Protein AF-A0A0S8KE38-F1 (afdb_monomer_lite)

pLDDT: mean 93.83, std 6.87, range [46.12, 98.94]

Sequence (540 aa):
MTNKRVSVDLEESLYRRFKARVAYEDTSMTDVLGGLISQWLGTWGSNFFSHTVTAGEDLRSIANQHYSDPELYLAIAHFNDITFPVLVQPADQVLVPEPGTSPSGLVPSTTIPQNVPKNTATVEVDAQLHRRFKARAAFEGTTMTVWLYDFITKWTGDWPTKTTTYTVKSGDSLGAIAFRFYNDATKYWVIAHFNDIRNPALIHVGQQLLIPEPVTLGQLLAGESPYIFGIHDKGGEFLMAEKGKKGWVLITEAVGRNPHDHSTKHYSDLEDQGYGVIVRLNHGYHNTKTGSFPGTIPLQDANSQNYQDFAVRCGNFVEHSSGCHIWIIGNEMNLSNEWPGGKNGQAITPERYEDCFKRCYAEIHKRPGHEDDQVVVGSVAPWNNETTYTNNERGDWVKYLADVLTLLGTKCDGIALHTYTHGKDRKLITSRDRMESFPDRYYHFRTYREFMEAIPASMRGLPVYITETDQNDFWDHSNTGWVQAAYEEIDRWNQEPTHQKIRCLILYRWSRDDDWSFQDITEIKDDFRAALDHDYRWWK

Secondary structure (DSSP, 8-state):
--EEEEEEEEEHHHHHHHHHHHHHTT--HHHHHHHHHHHHHTTTTSSEEEEEPPTT--HHHHHHHHHS-GGGHHHHHHHTTPPTTPPP-TT-EEEEESTT---------PPPPSSS-EEEEEEEEEHHHHHHHHHHHHHTT--HHHHHHHHHHHHHTT--S-EEEEE--TT--HHHHHHHHHS-GGGHHHHHHHTT-SSTT---TT-EEEEES---TTSPPTT--SBSEEEESTT-THHHHHTT---EEEEEEE--S-TT-----B-HHHHTTT-EEEEEEES---BTTTTB---SS----TT-HHHHHHHHHHHHHHHT-BS--EEEE-S-TTSGGGSTTGGGS----HHHHHHHHHHHHHHHHTSTT-TT-EEEEPPP-TT-----BTTBTT--HHHHHHHHHHHHTTS-SEEEEE---SSS-GGGGG---B-SS-TTSBSSTTHHHHHHHHS-GGGTTS-EEEEEE--SSSPPSS--SHHHHHHHHHHHHHHSTTSPPEEEEEES---TTSTT--TT-HHHHHHHHHHTTS--BTT-

Structure (mmCIF, N/CA/C/O backbone):
data_AF-A0A0S8KE38-F1
#
_entry.id   AF-A0A0S8KE38-F1
#
loop_
_atom_site.group_PDB
_atom_site.id
_atom_site.type_symbol
_atom_site.label_atom_id
_atom_site.label_alt_id
_atom_site.label_comp_id
_atom_site.label_asym_id
_atom_site.label_entity_id
_atom_site.label_seq_id
_atom_site.pdbx_PDB_ins_code
_atom_site.Cartn_x
_atom_site.Cartn_y
_atom_site.Cartn_z
_atom_site.occupancy
_atom_site.B_iso_or_equiv
_atom_site.auth_seq_id
_atom_site.auth_comp_id
_atom_site.auth_asym_id
_atom_site.auth_atom_id
_atom_site.pdbx_PDB_model_num
ATOM 1 N N . MET A 1 1 ? 0.680 -3.286 38.975 1.00 55.78 1 MET A N 1
ATOM 2 C CA . MET A 1 1 ? -0.680 -2.754 38.753 1.00 55.78 1 MET A CA 1
ATOM 3 C C . MET A 1 1 ? -1.634 -3.929 38.812 1.00 55.78 1 MET A C 1
ATOM 5 O O . MET A 1 1 ? -1.291 -4.986 38.296 1.00 55.78 1 MET A O 1
ATOM 9 N N . THR A 1 2 ? -2.732 -3.811 39.549 1.00 84.12 2 THR A N 1
ATOM 10 C CA . THR A 1 2 ? -3.724 -4.883 39.682 1.00 84.12 2 THR A CA 1
ATOM 11 C C . THR A 1 2 ? -4.758 -4.732 38.572 1.00 84.12 2 THR A C 1
ATOM 13 O O . THR A 1 2 ? -5.338 -3.664 38.416 1.00 84.12 2 THR A O 1
ATOM 16 N N . ASN A 1 3 ? -4.994 -5.791 37.802 1.00 90.88 3 ASN A N 1
ATOM 17 C CA . ASN A 1 3 ? -6.031 -5.793 36.774 1.00 90.88 3 ASN A CA 1
ATOM 18 C C . ASN A 1 3 ? -7.381 -6.217 37.369 1.00 90.88 3 ASN A C 1
ATOM 20 O O . ASN A 1 3 ? -7.447 -7.014 38.311 1.00 90.88 3 ASN A O 1
ATOM 24 N N . LYS A 1 4 ? -8.471 -5.688 36.812 1.00 93.75 4 LYS A N 1
ATOM 25 C CA . LYS A 1 4 ? -9.853 -6.042 37.153 1.00 93.75 4 LYS A CA 1
ATOM 26 C C . LYS A 1 4 ? -10.596 -6.478 35.896 1.00 93.75 4 LYS A C 1
ATOM 28 O O . LYS A 1 4 ? -10.442 -5.881 34.834 1.00 93.75 4 LYS A O 1
ATOM 33 N N . ARG A 1 5 ? -11.421 -7.518 36.029 1.00 94.00 5 ARG A N 1
ATOM 34 C CA . ARG A 1 5 ? -12.252 -8.017 34.930 1.00 94.00 5 ARG A CA 1
ATOM 35 C C . ARG A 1 5 ? -13.483 -7.152 34.738 1.00 94.00 5 ARG A C 1
ATOM 37 O O . ARG A 1 5 ? -14.170 -6.824 35.702 1.00 94.00 5 ARG A O 1
ATOM 44 N N . VAL A 1 6 ? -13.784 -6.866 33.480 1.00 93.69 6 VAL A N 1
ATOM 45 C CA . VAL A 1 6 ? -15.025 -6.232 33.045 1.00 93.69 6 VAL A CA 1
ATOM 46 C C . VAL A 1 6 ? -15.729 -7.180 32.090 1.00 93.69 6 VAL A C 1
ATOM 48 O O . VAL A 1 6 ? -15.074 -7.875 31.314 1.00 93.69 6 VAL A O 1
ATOM 51 N N . SER A 1 7 ? -17.054 -7.279 32.176 1.00 94.56 7 SER A N 1
ATOM 52 C CA . SER A 1 7 ? -17.830 -8.173 31.318 1.00 94.56 7 SER A CA 1
ATOM 53 C C . SER A 1 7 ? -19.149 -7.554 30.886 1.00 94.56 7 SER A C 1
ATOM 55 O O . SER A 1 7 ? -19.765 -6.796 31.636 1.00 94.56 7 SER A O 1
ATOM 57 N N . VAL A 1 8 ? -19.567 -7.890 29.670 1.00 94.88 8 VAL A N 1
ATOM 58 C CA . VAL A 1 8 ? -20.842 -7.475 29.087 1.00 94.88 8 VAL A CA 1
ATOM 59 C C . VAL A 1 8 ? -21.420 -8.617 28.261 1.00 94.88 8 VAL A C 1
ATOM 61 O O . VAL A 1 8 ? -20.707 -9.260 27.491 1.00 94.88 8 VAL A O 1
ATOM 64 N N . ASP A 1 9 ? -22.713 -8.867 28.435 1.00 95.25 9 ASP A N 1
ATOM 65 C CA . ASP A 1 9 ? -23.452 -9.831 27.631 1.00 95.25 9 ASP A CA 1
ATOM 66 C C . ASP A 1 9 ? -23.985 -9.144 26.377 1.00 95.25 9 ASP A C 1
ATOM 68 O O . ASP A 1 9 ? -24.744 -8.177 26.461 1.00 95.25 9 ASP A O 1
ATOM 72 N N . LEU A 1 10 ? -23.594 -9.663 25.218 1.00 95.62 10 LEU A N 1
ATOM 73 C CA . LEU A 1 10 ? -23.992 -9.170 23.906 1.00 95.62 10 LEU A CA 1
ATOM 74 C C . LEU A 1 10 ? -24.871 -10.211 23.233 1.00 95.62 10 LEU A C 1
ATOM 76 O O . LEU A 1 10 ? -24.580 -11.406 23.303 1.00 95.62 10 LEU A O 1
ATOM 80 N N . GLU A 1 11 ? -25.921 -9.778 22.549 1.00 95.31 11 GLU A N 1
ATOM 81 C CA . GLU A 1 11 ? -26.654 -10.655 21.651 1.00 95.31 11 GLU A CA 1
ATOM 82 C C . GLU A 1 11 ? -25.723 -11.222 20.582 1.00 95.31 11 GLU A C 1
ATOM 84 O O . GLU A 1 11 ? -24.770 -10.582 20.132 1.00 95.31 11 GLU A O 1
ATOM 89 N N . GLU A 1 12 ? -26.012 -12.452 20.180 1.00 93.75 12 GLU A N 1
ATOM 90 C CA . GLU A 1 12 ? -25.125 -13.266 19.358 1.00 93.75 12 GLU A CA 1
ATOM 91 C C . GLU A 1 12 ? -24.628 -12.569 18.082 1.00 93.75 12 GLU A C 1
ATOM 93 O O . GLU A 1 12 ? -23.438 -12.642 17.773 1.00 93.75 12 GLU A O 1
ATOM 98 N N . SER A 1 13 ? -25.503 -11.843 17.379 1.00 93.69 13 SER A N 1
ATOM 99 C CA . SER A 1 13 ? -25.123 -11.083 16.183 1.00 93.69 13 SER A CA 1
ATOM 100 C C . SER A 1 13 ? -24.085 -10.001 16.498 1.00 93.69 13 SER A C 1
ATOM 102 O O . SER A 1 13 ? -23.019 -9.975 15.884 1.00 93.69 13 SER A O 1
ATOM 104 N N . LEU A 1 14 ? -24.341 -9.140 17.488 1.00 96.44 14 LEU A N 1
ATOM 105 C CA . LEU A 1 14 ? -23.396 -8.095 17.886 1.00 96.44 14 LEU A CA 1
ATOM 106 C C . LEU A 1 14 ? -22.090 -8.686 18.415 1.00 96.44 14 LEU A C 1
ATOM 108 O O . LEU A 1 14 ? -21.028 -8.190 18.060 1.00 96.44 14 LEU A O 1
ATOM 112 N N . TYR A 1 15 ? -22.141 -9.778 19.182 1.00 97.00 15 TYR A N 1
ATOM 113 C CA . TYR A 1 15 ? -20.940 -10.461 19.667 1.00 97.00 15 TYR A CA 1
ATOM 114 C C . TYR A 1 15 ? -20.039 -10.949 18.522 1.00 97.00 15 TYR A C 1
ATOM 116 O O . TYR A 1 15 ? -18.827 -10.716 18.534 1.00 97.00 15 TYR A O 1
ATOM 124 N N . ARG A 1 16 ? -20.627 -11.608 17.513 1.00 96.69 16 ARG A N 1
ATOM 125 C CA . ARG A 1 16 ? -19.903 -12.103 16.330 1.00 96.69 16 ARG A CA 1
ATOM 126 C C . ARG A 1 16 ? -19.311 -10.949 15.520 1.00 96.69 16 ARG A C 1
ATOM 128 O O . ARG A 1 16 ? -18.131 -11.003 15.179 1.00 96.69 16 ARG A O 1
ATOM 135 N N . ARG A 1 17 ? -20.099 -9.893 15.266 1.00 97.62 17 ARG A N 1
ATOM 136 C CA . ARG A 1 17 ? -19.654 -8.692 14.534 1.00 97.62 17 ARG A CA 1
ATOM 137 C C . ARG A 1 17 ? -18.537 -7.963 15.270 1.00 97.62 17 ARG A C 1
ATOM 139 O O . ARG A 1 17 ? -17.507 -7.689 14.670 1.00 97.62 17 ARG A O 1
ATOM 146 N N . PHE A 1 18 ? -18.694 -7.739 16.571 1.00 97.75 18 PHE A N 1
ATOM 147 C CA . PHE A 1 18 ? -17.687 -7.097 17.411 1.00 97.75 18 PHE A CA 1
ATOM 148 C C . PHE A 1 18 ? -16.352 -7.846 17.357 1.00 97.75 18 PHE A C 1
ATOM 150 O O . PHE A 1 18 ? -15.323 -7.258 17.036 1.00 97.75 18 PHE A O 1
ATOM 157 N N . LYS A 1 19 ? -16.362 -9.163 17.595 1.00 97.62 19 LYS A N 1
ATOM 158 C CA . LYS A 1 19 ? -15.139 -9.972 17.549 1.00 97.62 19 LYS A CA 1
ATOM 159 C C . LYS A 1 19 ? -14.502 -10.025 16.168 1.00 97.62 19 LYS A C 1
ATOM 161 O O . LYS A 1 19 ? -13.280 -9.980 16.063 1.00 97.62 19 LYS A O 1
ATOM 166 N N . ALA A 1 20 ? -15.312 -10.174 15.125 1.00 97.50 20 ALA A N 1
ATOM 167 C CA . ALA A 1 20 ? -14.800 -10.223 13.766 1.00 97.50 20 ALA A CA 1
ATOM 168 C C . ALA A 1 20 ? -14.189 -8.875 13.358 1.00 97.50 20 ALA A C 1
ATOM 170 O O . ALA A 1 20 ? -13.119 -8.877 12.763 1.00 97.50 20 ALA A O 1
ATOM 171 N N . ARG A 1 21 ? -14.786 -7.745 13.765 1.00 97.38 21 ARG A N 1
ATOM 172 C CA . ARG A 1 21 ? -14.217 -6.410 13.543 1.00 97.38 21 ARG A CA 1
ATOM 173 C C . ARG A 1 21 ? -12.916 -6.208 14.309 1.00 97.38 21 ARG A C 1
ATOM 175 O O . ARG A 1 21 ? -11.951 -5.736 13.734 1.00 97.38 21 ARG A O 1
ATOM 182 N N . VAL A 1 22 ? -12.859 -6.620 15.577 1.00 96.88 22 VAL A N 1
ATOM 183 C CA . VAL A 1 22 ? -11.616 -6.596 16.371 1.00 96.88 22 VAL A CA 1
ATOM 184 C C . VAL A 1 22 ? -10.495 -7.359 15.656 1.00 96.88 22 VAL A C 1
ATOM 186 O O . VAL A 1 22 ? -9.382 -6.854 15.559 1.00 96.88 22 VAL A O 1
ATOM 189 N N . ALA A 1 23 ? -10.797 -8.542 15.112 1.00 95.38 23 ALA A N 1
ATOM 190 C CA . ALA A 1 23 ? -9.835 -9.318 14.330 1.00 95.38 23 ALA A CA 1
ATOM 191 C C . ALA A 1 23 ? -9.499 -8.684 12.966 1.00 95.38 23 ALA A C 1
ATOM 193 O O . ALA A 1 23 ? -8.422 -8.933 12.438 1.00 95.38 23 ALA A O 1
ATOM 194 N N . TYR A 1 24 ? -10.414 -7.911 12.376 1.00 92.31 24 TYR A N 1
ATOM 195 C CA . TYR A 1 24 ? -10.219 -7.252 11.083 1.00 92.31 24 TYR A CA 1
ATOM 196 C C . TYR A 1 24 ? -9.300 -6.031 11.206 1.00 92.31 24 TYR A C 1
ATOM 198 O O . TYR A 1 24 ? -8.405 -5.861 10.390 1.00 92.31 24 TYR A O 1
ATOM 206 N N . GLU A 1 25 ? -9.479 -5.243 12.266 1.00 88.50 25 GLU A N 1
ATOM 207 C CA . GLU A 1 25 ? -8.698 -4.038 12.596 1.00 88.50 25 GLU A CA 1
ATOM 208 C C . GLU A 1 25 ? -7.339 -4.361 13.260 1.00 88.50 25 GLU A C 1
ATOM 210 O O . GLU A 1 25 ? -6.694 -3.471 13.810 1.00 88.50 25 GLU A O 1
ATOM 215 N N . ASP A 1 26 ? -6.932 -5.639 13.294 1.00 88.06 26 ASP A N 1
ATOM 216 C CA . ASP A 1 26 ? -5.701 -6.126 13.943 1.00 88.06 26 ASP A CA 1
ATOM 217 C C . ASP A 1 26 ? -5.503 -5.626 15.385 1.00 88.06 26 ASP A C 1
ATOM 219 O O . ASP A 1 26 ? -4.394 -5.326 15.831 1.00 88.06 26 ASP A O 1
ATOM 223 N N . THR A 1 27 ? -6.597 -5.549 16.143 1.00 91.19 27 THR A N 1
ATOM 224 C CA . THR A 1 27 ? -6.601 -5.045 17.519 1.00 91.19 27 THR A CA 1
ATOM 225 C C . THR A 1 27 ? -7.072 -6.110 18.512 1.00 91.19 27 THR A C 1
ATOM 227 O O . THR A 1 27 ? -7.381 -7.250 18.156 1.00 91.19 27 THR A O 1
ATOM 230 N N . SER A 1 28 ? -7.122 -5.759 19.797 1.00 93.38 28 SER A N 1
ATOM 231 C CA . SER A 1 28 ? -7.649 -6.619 20.852 1.00 93.38 28 SER A CA 1
ATOM 232 C C . SER A 1 28 ? -8.914 -6.028 21.474 1.00 93.38 28 SER A C 1
ATOM 234 O O . SER A 1 28 ? -9.098 -4.813 21.542 1.00 93.38 28 SER A O 1
ATOM 236 N N . MET A 1 29 ? -9.795 -6.888 21.999 1.00 94.88 29 MET A N 1
ATOM 237 C CA . MET A 1 29 ? -10.978 -6.422 22.740 1.00 94.88 29 MET A CA 1
ATOM 238 C C . MET A 1 29 ? -10.585 -5.549 23.941 1.00 94.88 29 MET A C 1
ATOM 240 O O . MET A 1 29 ? -11.324 -4.632 24.295 1.00 94.88 29 MET A O 1
ATOM 244 N N . THR A 1 30 ? -9.439 -5.843 24.566 1.00 94.69 30 THR A N 1
ATOM 245 C CA . THR A 1 30 ? -8.904 -5.082 25.699 1.00 94.69 30 THR A CA 1
ATOM 246 C C . THR A 1 30 ? -8.534 -3.666 25.283 1.00 94.69 30 THR A C 1
ATOM 248 O O . THR A 1 30 ? -8.924 -2.728 25.974 1.00 94.69 30 THR A O 1
ATOM 251 N N . ASP A 1 31 ? -7.851 -3.499 24.149 1.00 92.06 31 ASP A N 1
ATOM 252 C CA . ASP A 1 31 ? -7.447 -2.179 23.656 1.00 92.06 31 ASP A CA 1
ATOM 253 C C . ASP A 1 31 ? -8.664 -1.354 23.238 1.00 92.06 31 ASP A C 1
ATOM 255 O O . ASP A 1 31 ? -8.786 -0.192 23.627 1.00 92.06 31 ASP A O 1
ATOM 259 N N . VAL A 1 32 ? -9.619 -1.974 22.536 1.00 94.81 32 VAL A N 1
ATOM 260 C CA . VAL A 1 32 ? -10.863 -1.310 22.121 1.00 94.81 32 VAL A CA 1
ATOM 261 C C . VAL A 1 32 ? -11.673 -0.854 23.333 1.00 94.81 32 VAL A C 1
ATOM 263 O O . VAL A 1 32 ? -11.998 0.326 23.457 1.00 94.81 32 VAL A O 1
ATOM 266 N N . LEU A 1 33 ? -11.988 -1.758 24.264 1.00 94.62 33 LEU A N 1
ATOM 267 C CA . LEU A 1 33 ? -12.802 -1.406 25.430 1.00 94.62 33 LEU A CA 1
ATOM 268 C C . LEU A 1 33 ? -12.064 -0.486 26.399 1.00 94.62 33 LEU A C 1
ATOM 270 O O . LEU A 1 33 ? -12.656 0.469 26.897 1.00 94.62 33 LEU A O 1
ATOM 274 N N . GLY A 1 34 ? -10.781 -0.740 26.652 1.00 93.50 34 GLY A N 1
ATOM 275 C CA . GLY A 1 34 ? -9.941 0.119 27.481 1.00 93.50 34 GLY A CA 1
ATOM 276 C C . GLY A 1 34 ? -9.854 1.538 26.919 1.00 93.50 34 GLY A C 1
ATOM 277 O O . GLY A 1 34 ? -10.017 2.503 27.672 1.00 93.50 34 GLY A O 1
ATOM 278 N N . GLY A 1 35 ? -9.681 1.669 25.601 1.00 92.94 35 GLY A N 1
ATOM 279 C CA . GLY A 1 35 ? -9.684 2.942 24.884 1.00 92.94 35 GLY A CA 1
ATOM 280 C C . GLY A 1 35 ? -11.018 3.679 24.995 1.00 92.94 35 GLY A C 1
ATOM 281 O O . GLY A 1 35 ? -11.036 4.830 25.428 1.00 92.94 35 GLY A O 1
ATOM 282 N N . LEU A 1 36 ? -12.138 3.007 24.706 1.00 94.62 36 LEU A N 1
ATOM 283 C CA . LEU A 1 36 ? -13.484 3.597 24.787 1.00 94.62 36 LEU A CA 1
ATOM 284 C C . LEU A 1 36 ? -13.835 4.052 26.211 1.00 94.62 36 LEU A C 1
ATOM 286 O O . LEU A 1 36 ? -14.332 5.162 26.403 1.00 94.62 36 LEU A O 1
ATOM 290 N N . ILE A 1 37 ? -13.519 3.236 27.224 1.00 95.62 37 ILE A N 1
ATOM 291 C CA . ILE A 1 37 ? -13.716 3.596 28.637 1.00 95.62 37 ILE A CA 1
ATOM 292 C C . ILE A 1 37 ? -12.866 4.816 29.002 1.00 95.62 37 ILE A C 1
ATOM 294 O O . ILE A 1 37 ? -13.365 5.743 29.641 1.00 95.62 37 ILE A O 1
ATOM 298 N N . SER A 1 38 ? -11.591 4.830 28.604 1.00 94.62 38 SER A N 1
ATOM 299 C CA . SER A 1 38 ? -10.664 5.925 28.919 1.00 94.62 38 SER A CA 1
ATOM 300 C C . SER A 1 38 ? -11.088 7.232 28.253 1.00 94.62 38 SER A C 1
ATOM 302 O O . SER A 1 38 ? -11.096 8.277 28.902 1.00 94.62 38 SER A O 1
ATOM 304 N N . GLN A 1 39 ? -11.496 7.165 26.984 1.00 94.25 39 GLN A N 1
ATOM 305 C CA . GLN A 1 39 ? -12.007 8.303 26.227 1.00 94.25 39 GLN A CA 1
ATOM 306 C C . GLN A 1 39 ? -13.287 8.856 26.853 1.00 94.25 39 GLN A C 1
ATOM 308 O O . GLN A 1 39 ? -13.389 10.064 27.058 1.00 94.25 39 GLN A O 1
ATOM 313 N N . TRP A 1 40 ? -14.243 7.986 27.195 1.00 94.56 40 TRP A N 1
ATOM 314 C CA . TRP A 1 40 ? -15.482 8.413 27.838 1.00 94.56 40 TRP A CA 1
ATOM 315 C C . TRP A 1 40 ? -15.210 9.056 29.193 1.00 94.56 40 TRP A C 1
ATOM 317 O O . TRP A 1 40 ? -15.750 10.124 29.475 1.00 94.56 40 TRP A O 1
ATOM 327 N N . LEU A 1 41 ? -14.344 8.447 30.013 1.00 94.69 41 LEU A N 1
ATOM 328 C CA . LEU A 1 41 ? -13.963 8.976 31.320 1.00 94.69 41 LEU A CA 1
ATOM 329 C C . LEU A 1 41 ? -13.275 10.338 31.228 1.00 94.69 41 LEU A C 1
ATOM 331 O O . LEU A 1 41 ? -13.558 11.196 32.065 1.00 94.69 41 LEU A O 1
ATOM 335 N N . GLY A 1 42 ? -12.377 10.536 30.261 1.00 92.69 42 GLY A N 1
ATOM 336 C CA . GLY A 1 42 ? -11.547 11.733 30.173 1.00 92.69 42 GLY A CA 1
ATOM 337 C C . GLY A 1 42 ? -10.858 12.029 31.511 1.00 92.69 42 GLY A C 1
ATOM 338 O O . GLY A 1 42 ? -10.179 11.176 32.094 1.00 92.69 42 GLY A O 1
ATOM 339 N N . THR A 1 43 ? -11.083 13.230 32.043 1.00 93.19 43 THR A N 1
ATOM 340 C CA . THR A 1 43 ? -10.548 13.671 33.342 1.00 93.19 43 THR A CA 1
ATOM 341 C C . THR A 1 43 ? -11.463 13.376 34.533 1.00 93.19 43 THR A C 1
ATOM 343 O O . THR A 1 43 ? -11.094 13.708 35.654 1.00 93.19 43 THR A O 1
ATOM 346 N N . TRP A 1 44 ? -12.628 12.748 34.339 1.00 94.38 44 TRP A N 1
ATOM 347 C CA . TRP A 1 44 ? -13.593 12.530 35.422 1.00 94.38 44 TRP A CA 1
ATOM 348 C C . TRP A 1 44 ? -13.004 11.673 36.547 1.00 94.38 44 TRP A C 1
ATOM 350 O O . TRP A 1 44 ? -12.434 10.602 36.300 1.00 94.38 44 TRP A O 1
ATOM 360 N N . GLY A 1 45 ? -13.144 12.130 37.787 1.00 92.12 45 GLY A N 1
ATOM 361 C CA . GLY A 1 45 ? -12.573 11.489 38.967 1.00 92.12 45 GLY A CA 1
ATOM 362 C C . GLY A 1 45 ? -11.076 11.758 39.145 1.00 92.12 45 GLY A C 1
ATOM 363 O O . GLY A 1 45 ? -10.452 11.135 40.001 1.00 92.12 45 GLY A O 1
ATOM 364 N N . SER A 1 46 ? -10.482 12.658 38.352 1.00 92.06 46 SER A N 1
ATOM 365 C CA . SER A 1 46 ? -9.162 13.232 38.652 1.00 92.06 46 SER A CA 1
ATOM 366 C C . SER A 1 46 ? -9.266 14.374 39.664 1.00 92.06 46 SER A C 1
ATOM 368 O O . SER A 1 46 ? -8.326 14.603 40.419 1.00 92.06 46 SER A O 1
ATOM 370 N N . ASN A 1 47 ? -10.406 15.067 39.704 1.00 93.94 47 ASN A N 1
ATOM 371 C CA . ASN A 1 47 ? -10.753 16.005 40.762 1.00 93.94 47 ASN A CA 1
ATOM 372 C C . ASN A 1 47 ? -11.542 15.250 41.841 1.00 93.94 47 ASN A C 1
ATOM 374 O O . ASN A 1 47 ? -12.610 14.702 41.569 1.00 93.94 47 ASN A O 1
ATOM 378 N N . PHE A 1 48 ? -11.000 15.169 43.054 1.00 95.25 48 PHE A N 1
ATOM 379 C CA . PHE A 1 48 ? -11.651 14.504 44.179 1.00 95.25 48 PHE A CA 1
ATOM 380 C C . PHE A 1 48 ? -11.317 15.198 45.499 1.00 95.25 48 PHE A C 1
ATOM 382 O O . PHE A 1 48 ? -10.255 15.802 45.652 1.00 95.25 48 PHE A O 1
ATOM 389 N N . PHE A 1 49 ? -12.219 15.077 46.469 1.00 96.31 49 PHE A N 1
ATOM 390 C CA . PHE A 1 49 ? -12.057 15.609 47.819 1.00 96.31 49 PHE A CA 1
ATOM 391 C C . PHE A 1 49 ? -11.962 14.475 48.843 1.00 96.31 49 PHE A C 1
ATOM 393 O O . PHE A 1 49 ? -12.744 13.531 48.789 1.00 96.31 49 PHE A O 1
ATOM 400 N N . SER A 1 50 ? -11.017 14.558 49.783 1.00 96.88 50 SER A N 1
ATOM 401 C CA . SER A 1 50 ? -10.904 13.594 50.887 1.00 96.88 50 SER A CA 1
ATOM 402 C C . SER A 1 50 ? -11.793 14.035 52.048 1.00 96.88 50 SER A C 1
ATOM 404 O O . SER A 1 50 ? -11.459 14.979 52.764 1.00 96.88 50 SER A O 1
ATOM 406 N N . HIS A 1 51 ? -12.933 13.369 52.225 1.00 96.69 51 HIS A N 1
ATOM 407 C CA . HIS A 1 51 ? -13.868 13.620 53.319 1.00 96.69 51 HIS A CA 1
ATOM 408 C C . HIS A 1 51 ? -13.514 12.756 54.530 1.00 96.69 51 HIS A C 1
ATOM 410 O O . HIS A 1 51 ? -13.349 11.543 54.403 1.00 96.69 51 HIS A O 1
ATOM 416 N N . THR A 1 52 ? -13.426 13.376 55.709 1.00 96.94 52 THR A N 1
ATOM 417 C CA . THR A 1 52 ? -13.244 12.655 56.978 1.00 96.94 52 THR A CA 1
ATOM 418 C C . THR A 1 52 ? -14.607 12.326 57.562 1.00 96.94 52 THR A C 1
ATOM 420 O O . THR A 1 52 ? -15.342 13.241 57.926 1.00 96.94 52 THR A O 1
ATOM 423 N N . VAL A 1 53 ? -14.930 11.040 57.669 1.00 95.56 53 VAL A N 1
ATOM 424 C CA . VAL A 1 53 ? -16.236 10.576 58.154 1.00 95.56 53 VAL A CA 1
ATOM 425 C C . VAL A 1 53 ? -16.423 10.957 59.624 1.00 95.56 53 VAL A C 1
ATOM 427 O O . VAL A 1 53 ? -15.569 10.662 60.466 1.00 95.56 53 VAL A O 1
ATOM 430 N N . THR A 1 54 ? -17.542 11.605 59.950 1.00 94.25 54 THR A N 1
ATOM 431 C CA . THR A 1 54 ? -17.894 11.982 61.329 1.00 94.25 54 THR A CA 1
ATOM 432 C C . THR A 1 54 ? -18.899 11.013 61.960 1.00 94.25 54 THR A C 1
ATOM 434 O O . THR A 1 54 ? -19.484 10.153 61.301 1.00 94.25 54 THR A O 1
ATOM 437 N N . ALA A 1 55 ? -19.071 11.088 63.284 1.00 92.75 55 ALA A N 1
ATOM 438 C CA . ALA A 1 55 ? -19.972 10.188 63.999 1.00 92.75 55 ALA A CA 1
ATOM 439 C C . ALA A 1 55 ? -21.430 10.374 63.542 1.00 92.75 55 ALA A C 1
ATOM 441 O O . ALA A 1 55 ? -22.010 11.439 63.736 1.00 92.75 55 ALA A O 1
ATOM 442 N N . GLY A 1 56 ? -22.022 9.311 62.986 1.00 88.75 56 GLY A N 1
ATOM 443 C CA . GLY A 1 56 ? -23.401 9.305 62.486 1.00 88.75 56 GLY A CA 1
ATOM 444 C C . GLY A 1 56 ? -23.548 9.594 60.989 1.00 88.75 56 GLY A C 1
ATOM 445 O O . GLY A 1 56 ? -24.672 9.547 60.497 1.00 88.75 56 GLY A O 1
ATOM 446 N N . GLU A 1 57 ? -22.455 9.858 60.267 1.00 93.50 57 GLU A N 1
ATOM 447 C CA . GLU A 1 57 ? -22.476 9.957 58.804 1.00 93.50 57 GLU A CA 1
ATOM 448 C C . GLU A 1 57 ? -22.530 8.581 58.133 1.00 93.50 57 GLU A C 1
ATOM 450 O O . GLU A 1 57 ? -21.899 7.618 58.573 1.00 93.50 57 GLU A O 1
ATOM 455 N N . ASP A 1 58 ? -23.240 8.519 57.011 1.00 92.94 58 ASP A N 1
ATOM 456 C CA . ASP A 1 58 ? -23.190 7.421 56.056 1.00 92.94 58 ASP A CA 1
ATOM 457 C C . ASP A 1 58 ? -22.879 7.953 54.644 1.00 92.94 58 ASP A C 1
ATOM 459 O O . ASP A 1 58 ? -22.755 9.156 54.402 1.00 92.94 58 ASP A O 1
ATOM 463 N N . LEU A 1 59 ? -22.729 7.058 53.666 1.00 93.94 59 LEU A N 1
ATOM 464 C CA . LEU A 1 59 ? -22.419 7.482 52.297 1.00 93.94 59 LEU A CA 1
ATOM 465 C C . LEU A 1 59 ? -23.536 8.327 51.660 1.00 93.94 59 LEU A C 1
ATOM 467 O O . LEU A 1 59 ? -23.244 9.118 50.765 1.00 93.94 59 LEU A O 1
ATOM 471 N N . ARG A 1 60 ? -24.794 8.185 52.102 1.00 94.62 60 ARG A N 1
ATOM 472 C CA . ARG A 1 60 ? -25.929 8.974 51.595 1.00 94.62 60 ARG A CA 1
ATOM 473 C C . ARG A 1 60 ? -25.885 10.393 52.148 1.00 94.62 60 ARG A C 1
ATOM 475 O O . ARG A 1 60 ? -26.081 11.335 51.384 1.00 94.62 60 ARG A O 1
ATOM 482 N N . SER A 1 61 ? -25.571 10.572 53.432 1.00 95.69 61 SER A N 1
ATOM 483 C CA . SER A 1 61 ? -25.387 11.898 54.025 1.00 95.69 61 SER A CA 1
ATOM 484 C C . SER A 1 61 ? -24.188 12.622 53.412 1.00 95.69 61 SER A C 1
ATOM 486 O O . SER A 1 61 ? -24.294 13.807 53.100 1.00 95.69 61 SER A O 1
ATOM 488 N N . ILE A 1 62 ? -23.085 11.906 53.154 1.00 95.38 62 ILE A N 1
ATOM 489 C CA . ILE A 1 62 ? -21.900 12.457 52.475 1.00 95.38 62 ILE A CA 1
ATOM 490 C C . ILE A 1 62 ? -22.239 12.845 51.025 1.00 95.38 62 ILE A C 1
ATOM 492 O O . ILE A 1 62 ? -21.910 13.949 50.593 1.00 95.38 62 ILE A O 1
ATOM 496 N N . ALA A 1 63 ? -22.943 11.991 50.275 1.00 95.75 63 ALA A N 1
ATOM 497 C CA . ALA A 1 63 ? -23.388 12.316 48.917 1.00 95.75 63 ALA A CA 1
ATOM 498 C C . ALA A 1 63 ? -24.319 13.538 48.889 1.00 95.75 63 ALA A C 1
ATOM 500 O O . ALA A 1 63 ? -24.125 14.440 48.078 1.00 95.75 63 ALA A O 1
ATOM 501 N N . ASN A 1 64 ? -25.263 13.633 49.828 1.00 95.81 64 ASN A N 1
ATOM 502 C CA . ASN A 1 64 ? -26.129 14.801 49.953 1.00 95.81 64 ASN A CA 1
ATOM 503 C C . ASN A 1 64 ? -25.336 16.084 50.251 1.00 95.81 64 ASN A C 1
ATOM 505 O O . ASN A 1 64 ? -25.653 17.139 49.715 1.00 95.81 64 ASN A O 1
ATOM 509 N N . GLN A 1 65 ? -24.282 16.009 51.067 1.00 96.31 65 GLN A N 1
ATOM 510 C CA . GLN A 1 65 ? -23.439 17.166 51.368 1.00 96.31 65 GLN A CA 1
ATOM 511 C C . GLN A 1 65 ? -22.651 17.658 50.146 1.00 96.31 65 GLN A C 1
ATOM 513 O O . GLN A 1 65 ? -22.545 18.865 49.937 1.00 96.31 65 GLN A O 1
ATOM 518 N N . HIS A 1 66 ? -22.083 16.743 49.356 1.00 96.62 66 HIS A N 1
ATOM 519 C CA . HIS A 1 66 ? -21.159 17.100 48.270 1.00 96.62 66 HIS A CA 1
ATOM 520 C C . HIS A 1 66 ? -21.816 17.221 46.894 1.00 96.62 66 HIS A C 1
ATOM 522 O O . HIS A 1 66 ? -21.290 17.936 46.045 1.00 96.62 66 HIS A O 1
ATOM 528 N N . TYR A 1 67 ? -22.953 16.565 46.669 1.00 95.88 67 TYR A N 1
ATOM 529 C CA . TYR A 1 67 ? -23.677 16.598 45.394 1.00 95.88 67 TYR A CA 1
ATOM 530 C C . TYR A 1 67 ? -25.081 17.195 45.496 1.00 95.88 67 TYR A C 1
ATOM 532 O O . TYR A 1 67 ? -25.724 17.396 44.470 1.00 95.88 67 TYR A O 1
ATOM 540 N N . SER A 1 68 ? -25.578 17.478 46.709 1.00 95.69 68 SER A N 1
ATOM 541 C CA . SER A 1 68 ? -26.999 17.802 46.945 1.00 95.69 68 SER A CA 1
ATOM 542 C C . SER A 1 68 ? -27.967 16.706 46.471 1.00 95.69 68 SER A C 1
ATOM 544 O O . SER A 1 68 ? -29.137 16.982 46.221 1.00 95.69 68 SER A O 1
ATOM 546 N N . ASP A 1 69 ? -27.479 15.464 46.362 1.00 94.44 69 ASP A N 1
ATOM 547 C CA . ASP A 1 69 ? -28.258 14.288 45.979 1.00 94.44 69 ASP A CA 1
ATOM 548 C C . ASP A 1 69 ? -27.771 13.047 46.763 1.00 94.44 69 ASP A C 1
ATOM 550 O O . ASP A 1 69 ? -26.658 12.559 46.526 1.00 94.44 69 ASP A O 1
ATOM 554 N N . PRO A 1 70 ? -28.568 12.521 47.715 1.00 94.25 70 PRO A N 1
ATOM 555 C CA . PRO A 1 70 ? -28.197 11.344 48.497 1.00 94.25 70 PRO A CA 1
ATOM 556 C C . PRO A 1 70 ? -28.148 10.046 47.677 1.00 94.25 70 PRO A C 1
ATOM 558 O O . PRO A 1 70 ? -27.522 9.085 48.129 1.00 94.25 70 PRO A O 1
ATOM 561 N N . GLU A 1 71 ? -28.781 9.971 46.501 1.00 93.81 71 GLU A N 1
ATOM 562 C CA . GLU A 1 71 ? -28.796 8.750 45.681 1.00 93.81 71 GLU A CA 1
ATOM 563 C C . GLU A 1 71 ? -27.469 8.514 44.942 1.00 93.81 71 GLU A C 1
ATOM 565 O O . GLU A 1 71 ? -27.170 7.388 44.540 1.00 93.81 71 GLU A O 1
ATOM 570 N N . LEU A 1 72 ? -26.594 9.523 44.870 1.00 94.62 72 LEU A N 1
ATOM 571 C CA . LEU A 1 72 ? -25.260 9.409 44.268 1.00 94.62 72 LEU A CA 1
ATOM 572 C C . LEU A 1 72 ? -24.224 8.715 45.172 1.00 94.62 72 LEU A C 1
ATOM 574 O O . LEU A 1 72 ? -23.052 8.590 44.809 1.00 94.62 72 LEU A O 1
ATOM 578 N N . TYR A 1 73 ? -24.638 8.190 46.329 1.00 94.12 73 TYR A N 1
ATOM 579 C CA . TYR A 1 73 ? -23.763 7.479 47.268 1.00 94.12 73 TYR A CA 1
ATOM 580 C C . TYR A 1 73 ? -23.023 6.280 46.647 1.00 94.12 73 TYR A C 1
ATOM 582 O O . TYR A 1 73 ? -21.916 5.947 47.077 1.00 94.12 73 TYR A O 1
ATOM 590 N N . LEU A 1 74 ? -23.593 5.640 45.616 1.00 94.19 74 LEU A N 1
ATOM 591 C CA . LEU A 1 74 ? -22.947 4.534 44.899 1.00 94.19 74 LEU A CA 1
ATOM 592 C C . LEU A 1 74 ? -21.714 4.982 44.108 1.00 94.19 74 LEU A C 1
ATOM 594 O O . LEU A 1 74 ? -20.761 4.209 43.999 1.00 94.19 74 LEU A O 1
ATOM 598 N N . ALA A 1 75 ? -21.685 6.222 43.609 1.00 94.94 75 ALA A N 1
ATOM 599 C CA . ALA A 1 75 ? -20.502 6.773 42.955 1.00 94.94 75 ALA A CA 1
ATOM 600 C C . ALA A 1 75 ? -19.331 6.851 43.941 1.00 94.94 75 ALA A C 1
ATOM 602 O O . ALA A 1 75 ? -18.237 6.374 43.638 1.00 94.94 75 ALA A O 1
ATOM 603 N N . ILE A 1 76 ? -19.589 7.352 45.155 1.00 95.38 76 ILE A N 1
ATOM 604 C CA . ILE A 1 76 ? -18.602 7.423 46.240 1.00 95.38 76 ILE A CA 1
ATOM 605 C C . ILE A 1 76 ? -18.168 6.015 46.655 1.00 95.38 76 ILE A C 1
ATOM 607 O O . ILE A 1 76 ? -16.970 5.732 46.719 1.00 95.38 76 ILE A O 1
ATOM 611 N N . ALA A 1 77 ? -19.121 5.105 46.882 1.00 94.56 77 ALA A N 1
ATOM 612 C CA . ALA A 1 77 ? -18.821 3.727 47.268 1.00 94.56 77 ALA A CA 1
ATOM 613 C C . ALA A 1 77 ? -17.887 3.052 46.252 1.00 94.56 77 ALA A C 1
ATOM 615 O O . ALA A 1 77 ? -16.849 2.500 46.612 1.00 94.56 77 ALA A O 1
ATOM 616 N N . HIS A 1 78 ? -18.226 3.133 44.964 1.00 94.50 78 HIS A N 1
ATOM 617 C CA . HIS A 1 78 ? -17.437 2.533 43.894 1.00 94.50 78 HIS A CA 1
ATOM 618 C C . HIS A 1 78 ? -16.082 3.209 43.710 1.00 94.50 78 HIS A C 1
ATOM 620 O O . HIS A 1 78 ? -15.108 2.508 43.460 1.00 94.50 78 HIS A O 1
ATOM 626 N N . PHE A 1 79 ? -15.988 4.530 43.882 1.00 95.25 79 PHE A N 1
ATOM 627 C CA . PHE A 1 79 ? -14.724 5.254 43.755 1.00 95.25 79 PHE A CA 1
ATOM 628 C C . PHE A 1 79 ? -13.708 4.898 44.852 1.00 95.25 79 PHE A C 1
ATOM 630 O O . PHE A 1 79 ? -12.509 5.084 44.651 1.00 95.25 79 PHE A O 1
ATOM 637 N N . ASN A 1 80 ? -14.179 4.350 45.974 1.00 93.69 80 ASN A N 1
ATOM 638 C CA . ASN A 1 80 ? -13.366 3.919 47.114 1.00 93.69 80 ASN A CA 1
ATOM 639 C C . ASN A 1 80 ? -13.288 2.390 47.263 1.00 93.69 80 ASN A C 1
ATOM 641 O O . ASN A 1 80 ? -12.799 1.906 48.278 1.00 93.69 80 ASN A O 1
ATOM 645 N N . ASP A 1 81 ? -13.790 1.624 46.285 1.00 91.00 81 ASP A N 1
ATOM 646 C CA . ASP A 1 81 ? -13.889 0.158 46.356 1.00 91.00 81 ASP A CA 1
ATOM 647 C C . ASP A 1 81 ? -14.635 -0.359 47.615 1.00 91.00 81 ASP A C 1
ATOM 649 O O . ASP A 1 81 ? -14.390 -1.465 48.098 1.00 91.00 81 ASP A O 1
ATOM 653 N N . ILE A 1 82 ? -15.595 0.417 48.132 1.00 91.50 82 ILE A N 1
ATOM 654 C CA . ILE A 1 82 ? -16.433 0.043 49.277 1.00 91.50 82 ILE A CA 1
ATOM 655 C C . ILE A 1 82 ? -17.574 -0.859 48.792 1.00 91.50 82 ILE A C 1
ATOM 657 O O . ILE A 1 82 ? -18.414 -0.467 47.976 1.00 91.50 82 ILE A O 1
ATOM 661 N N . THR A 1 83 ? -17.624 -2.089 49.304 1.00 81.44 83 THR A N 1
ATOM 662 C CA . THR A 1 83 ? -18.711 -3.049 49.052 1.00 81.44 83 THR A CA 1
ATOM 663 C C . THR A 1 83 ? -19.821 -2.930 50.085 1.00 81.44 83 THR A C 1
ATOM 665 O O . THR A 1 83 ? -19.573 -3.037 51.279 1.00 81.44 83 THR A O 1
ATOM 668 N N . PHE A 1 84 ? -21.071 -2.816 49.641 1.00 68.25 84 PHE A N 1
ATOM 669 C CA . PHE A 1 84 ? -22.228 -2.941 50.530 1.00 68.25 84 PHE A CA 1
ATOM 670 C C . PHE A 1 84 ? -22.308 -4.370 51.115 1.00 68.25 84 PHE A C 1
ATOM 672 O O . PHE A 1 84 ? -22.062 -5.321 50.367 1.00 68.25 84 PHE A O 1
ATOM 679 N N . PRO A 1 85 ? -22.646 -4.569 52.407 1.00 58.72 85 PRO A N 1
ATOM 680 C CA . PRO A 1 85 ? -23.150 -3.598 53.387 1.00 58.72 85 PRO A CA 1
ATOM 681 C C . PRO A 1 85 ? -22.076 -2.958 54.289 1.00 58.72 85 PRO A C 1
ATOM 683 O O . PRO A 1 85 ? -22.408 -2.521 55.387 1.00 58.72 85 PRO A O 1
ATOM 686 N N . VAL A 1 86 ? -20.796 -2.923 53.893 1.00 73.56 86 VAL A N 1
ATOM 687 C CA . VAL A 1 86 ? -19.736 -2.334 54.733 1.00 73.56 86 VAL A CA 1
ATOM 688 C C . VAL A 1 86 ? -20.050 -0.861 55.013 1.00 73.56 86 VAL A C 1
ATOM 690 O O . VAL A 1 86 ? -20.187 -0.060 54.088 1.00 73.56 86 VAL A O 1
ATOM 693 N N . LEU A 1 87 ? -20.185 -0.530 56.300 1.00 76.31 87 LEU A N 1
ATOM 694 C CA . LEU A 1 87 ? -20.441 0.822 56.787 1.00 76.31 87 LEU A CA 1
ATOM 695 C C . LEU A 1 87 ? -19.118 1.553 57.011 1.00 76.31 87 LEU A C 1
ATOM 697 O O . LEU A 1 87 ? -18.207 1.001 57.634 1.00 76.31 87 LEU A O 1
ATOM 701 N N . VAL A 1 88 ? -19.056 2.801 56.551 1.00 88.00 88 VAL A N 1
ATOM 702 C CA . VAL A 1 88 ? -17.977 3.730 56.903 1.00 88.00 88 VAL A CA 1
ATOM 703 C C . VAL A 1 88 ? -17.966 3.978 58.413 1.00 88.00 88 VAL A C 1
ATOM 705 O O . VAL A 1 88 ? -19.019 4.004 59.053 1.00 88.00 88 VAL A O 1
ATOM 708 N N . GLN A 1 89 ? -16.778 4.113 58.991 1.00 90.44 89 GLN A N 1
ATOM 709 C CA . GLN A 1 89 ? -16.567 4.352 60.416 1.00 90.44 89 GLN A CA 1
ATOM 710 C C . GLN A 1 89 ? -16.099 5.791 60.664 1.00 90.44 89 GLN A C 1
ATOM 712 O O . GLN A 1 89 ? -15.473 6.395 59.792 1.00 90.44 89 GLN A O 1
ATOM 717 N N . PRO A 1 90 ? -16.347 6.358 61.861 1.00 91.56 90 PRO A N 1
ATOM 718 C CA . PRO A 1 90 ? -15.783 7.653 62.223 1.00 91.56 90 PRO A CA 1
ATOM 719 C C . PRO A 1 90 ? -14.256 7.665 62.049 1.00 91.56 90 PRO A C 1
ATOM 721 O O . PRO A 1 90 ? -13.579 6.734 62.480 1.00 91.56 90 PRO A O 1
ATOM 724 N N . ALA A 1 91 ? -13.737 8.749 61.469 1.00 91.81 91 ALA A N 1
ATOM 725 C CA . ALA A 1 91 ? -12.346 8.972 61.058 1.00 91.81 91 ALA A CA 1
ATOM 726 C C . ALA A 1 91 ? -11.873 8.272 59.766 1.00 91.81 91 ALA A C 1
ATOM 728 O O . ALA A 1 91 ? -10.746 8.543 59.337 1.00 91.81 91 ALA A O 1
ATOM 729 N N . ASP A 1 92 ? -12.708 7.465 59.099 1.00 93.94 92 ASP A N 1
ATOM 730 C CA . ASP A 1 92 ? -12.392 6.969 57.754 1.00 93.94 92 ASP A CA 1
ATOM 731 C C . ASP A 1 92 ? -12.194 8.138 56.775 1.00 93.94 92 ASP A C 1
ATOM 733 O O . ASP A 1 92 ? -12.867 9.170 56.856 1.00 93.94 92 ASP A O 1
ATOM 737 N N . GLN A 1 93 ? -11.265 7.974 55.830 1.00 94.94 93 GLN A N 1
ATOM 738 C CA . GLN A 1 93 ? -11.093 8.895 54.707 1.00 94.94 93 GLN A CA 1
ATOM 739 C C . GLN A 1 93 ? -11.807 8.332 53.483 1.00 94.94 93 GLN A C 1
ATOM 741 O O . GLN A 1 93 ? -11.451 7.261 52.992 1.00 94.94 93 GLN A O 1
ATOM 746 N N . VAL A 1 94 ? -12.793 9.069 52.979 1.00 95.19 94 VAL A N 1
ATOM 747 C CA . VAL A 1 94 ? -13.565 8.699 51.792 1.00 95.19 94 VAL A CA 1
ATOM 748 C C . VAL A 1 94 ? -13.315 9.730 50.700 1.00 95.19 94 VAL A C 1
ATOM 750 O O . VAL A 1 94 ? -13.515 10.926 50.898 1.00 95.19 94 VAL A O 1
ATOM 753 N N . LEU A 1 95 ? -12.885 9.271 49.528 1.00 96.69 95 LEU A N 1
ATOM 754 C CA . LEU A 1 95 ? -12.656 10.127 48.371 1.00 96.69 95 LEU A CA 1
ATOM 755 C C . LEU A 1 95 ? -13.975 10.388 47.638 1.00 96.69 95 LEU A C 1
ATOM 757 O O . LEU A 1 95 ? -14.605 9.467 47.122 1.00 96.69 95 LEU A O 1
ATOM 761 N N . VAL A 1 96 ? -14.379 11.647 47.562 1.00 96.50 96 VAL A N 1
ATOM 762 C CA . VAL A 1 96 ? -15.5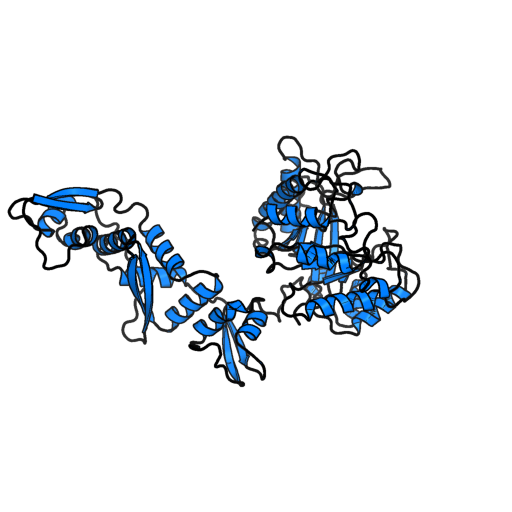72 12.098 46.846 1.00 96.50 96 VAL A CA 1
ATOM 763 C C . VAL A 1 96 ? -15.151 12.586 45.456 1.00 96.50 96 VAL A C 1
ATOM 765 O O . VAL A 1 96 ? -14.471 13.612 45.378 1.00 96.50 96 VAL A O 1
ATOM 768 N N . PRO A 1 97 ? -15.480 11.874 44.360 1.00 96.81 97 PRO A N 1
ATOM 769 C CA . PRO A 1 97 ? -15.122 12.307 43.007 1.00 96.81 97 PRO A CA 1
ATOM 770 C C . PRO A 1 97 ? -15.987 13.485 42.541 1.00 96.81 97 PRO A C 1
ATOM 772 O O . PRO A 1 97 ? -17.191 13.481 42.754 1.00 96.81 97 PRO A O 1
ATOM 775 N N . GLU A 1 98 ? -15.396 14.472 41.871 1.00 95.44 98 GLU A N 1
ATOM 776 C CA . GLU A 1 98 ? -16.090 15.635 41.288 1.00 95.44 98 GLU A CA 1
ATOM 777 C C . GLU A 1 98 ? -17.064 16.357 42.252 1.00 95.44 98 GLU A C 1
ATOM 779 O O . GLU A 1 98 ? -18.241 16.549 41.928 1.00 95.44 98 GLU A O 1
ATOM 784 N N . PRO A 1 99 ? -16.616 16.750 43.460 1.00 92.62 99 PRO A N 1
ATOM 785 C CA . PRO A 1 99 ? -17.483 17.388 44.451 1.00 92.62 99 PRO A CA 1
ATOM 786 C C . PRO A 1 99 ? -18.084 18.694 43.909 1.00 92.62 99 PRO A C 1
ATOM 788 O O . PRO A 1 99 ? -17.418 19.453 43.204 1.00 92.62 99 PRO A O 1
ATOM 791 N N . GLY A 1 100 ? -19.342 18.972 44.252 1.00 90.19 100 GLY A N 1
ATOM 792 C CA . GLY A 1 100 ? -20.068 20.160 43.796 1.00 90.19 100 GLY A CA 1
ATOM 793 C C . GLY A 1 100 ? -20.555 20.098 42.345 1.00 90.19 100 GLY A C 1
ATOM 794 O O . GLY A 1 100 ? -21.066 21.096 41.839 1.00 90.19 100 GLY A O 1
ATOM 795 N N . THR A 1 101 ? -20.406 18.955 41.671 1.00 90.12 101 THR A N 1
ATOM 796 C CA . THR A 1 101 ? -20.947 18.732 40.324 1.00 90.12 101 THR A CA 1
ATOM 797 C C . THR A 1 101 ? -22.236 17.915 40.372 1.00 90.12 101 THR A C 1
ATOM 799 O O . THR A 1 101 ? -22.484 17.168 41.319 1.00 90.12 101 THR A O 1
ATOM 802 N N . SER A 1 102 ? -23.062 18.060 39.337 1.00 89.69 102 SER A N 1
ATOM 803 C CA . SER A 1 102 ? -24.251 17.232 39.118 1.00 89.69 102 SER A CA 1
ATOM 804 C C . SER A 1 102 ? -24.030 16.290 37.929 1.00 89.69 102 SER A C 1
ATOM 806 O O . SER A 1 102 ? -23.186 16.587 37.076 1.00 89.69 102 SER A O 1
ATOM 808 N N . PRO A 1 103 ? -24.784 15.177 37.840 1.00 90.56 103 PRO A N 1
ATOM 809 C CA . PRO A 1 103 ? -24.745 14.285 36.685 1.00 90.56 103 PRO A CA 1
ATOM 810 C C . PRO A 1 103 ? -24.956 15.050 35.380 1.00 90.56 103 PRO A C 1
ATOM 812 O O . PRO A 1 103 ? -25.764 15.978 35.311 1.00 90.56 103 PRO A O 1
ATOM 815 N N . SER A 1 104 ? -24.237 14.655 34.331 1.00 86.25 104 SER A N 1
ATOM 816 C CA . SER A 1 104 ? -24.326 15.325 33.030 1.00 86.25 104 SER A CA 1
ATOM 817 C C . SER A 1 104 ? -25.660 15.057 32.328 1.00 86.25 104 SER A C 1
ATOM 819 O O . SER A 1 104 ? -26.020 15.766 31.389 1.00 86.25 104 SER A O 1
ATOM 821 N N . GLY A 1 105 ? -26.381 14.016 32.760 1.00 81.94 105 GLY A N 1
ATOM 822 C CA . GLY A 1 105 ? -27.594 13.525 32.105 1.00 81.94 105 GLY A CA 1
ATOM 823 C C . GLY A 1 105 ? -27.303 12.751 30.817 1.00 81.94 105 GLY A C 1
ATOM 824 O O . GLY A 1 105 ? -28.230 12.329 30.126 1.00 81.94 105 GLY A O 1
ATOM 825 N N . LEU A 1 106 ? -26.024 12.548 30.487 1.00 79.94 106 LEU A N 1
ATOM 826 C CA . LEU A 1 106 ? -25.603 11.712 29.377 1.00 79.94 106 LEU A CA 1
ATOM 827 C C . LEU A 1 106 ? -25.905 10.256 29.735 1.00 79.94 106 LEU A C 1
ATOM 829 O O . LEU A 1 106 ? -25.203 9.649 30.539 1.00 79.94 106 LEU A O 1
ATOM 833 N N . VAL A 1 107 ? -26.941 9.691 29.123 1.00 83.12 107 VAL A N 1
ATOM 834 C CA . VAL A 1 107 ? -27.309 8.284 29.292 1.00 83.12 107 VAL A CA 1
ATOM 835 C C . VAL A 1 107 ? -27.111 7.514 27.986 1.00 83.12 107 VAL A C 1
ATOM 837 O O . VAL A 1 107 ? -27.306 8.078 26.904 1.00 83.12 107 VAL A O 1
ATOM 840 N N . PRO A 1 108 ? -26.723 6.230 28.051 1.00 88.69 108 PRO A N 1
ATOM 841 C CA . PRO A 1 108 ? -26.679 5.366 26.880 1.00 88.69 108 PRO A CA 1
ATOM 842 C C . PRO A 1 108 ? -28.031 5.327 26.164 1.00 88.69 108 PRO A C 1
ATOM 844 O O . PRO A 1 108 ? -29.073 5.188 26.803 1.00 88.69 108 PRO A O 1
ATOM 847 N N . SER A 1 109 ? -28.016 5.430 24.836 1.00 87.06 109 SER A N 1
ATOM 848 C CA . SER A 1 109 ? -29.232 5.409 24.012 1.00 87.06 109 SER A CA 1
ATOM 849 C C . SER A 1 109 ? -29.535 4.024 23.440 1.00 87.06 109 SER A C 1
ATOM 851 O O . SER A 1 109 ? -30.634 3.784 22.937 1.00 87.06 109 SER A O 1
ATOM 853 N N . THR A 1 110 ? -28.574 3.102 23.506 1.00 87.81 110 THR A N 1
ATOM 854 C CA . THR A 1 110 ? -28.729 1.762 22.946 1.00 87.81 110 THR A CA 1
ATOM 855 C C . THR A 1 110 ? -29.643 0.891 23.813 1.00 87.81 110 THR A C 1
ATOM 857 O O . THR A 1 110 ? -29.427 0.722 25.012 1.00 87.81 110 THR A O 1
ATOM 860 N N . THR A 1 111 ? -30.659 0.287 23.193 1.00 86.25 111 THR A N 1
ATOM 861 C CA . THR A 1 111 ? -31.564 -0.654 23.869 1.00 86.25 111 THR A CA 1
ATOM 862 C C . THR A 1 111 ? -30.934 -2.042 23.944 1.00 86.25 111 THR A C 1
ATOM 864 O O . THR A 1 111 ? -30.601 -2.610 22.910 1.00 86.25 111 THR A O 1
ATOM 867 N N . ILE A 1 112 ? -30.825 -2.612 25.149 1.00 88.38 112 ILE A N 1
ATOM 868 C CA . ILE A 1 112 ? -30.309 -3.974 25.359 1.00 88.38 112 ILE A CA 1
ATOM 869 C C . ILE A 1 112 ? -31.451 -4.990 25.204 1.00 88.38 112 ILE A C 1
ATOM 871 O O . ILE A 1 112 ? -32.384 -4.982 26.019 1.00 88.38 112 ILE A O 1
ATOM 875 N N . PRO A 1 113 ? -31.386 -5.917 24.234 1.00 88.88 113 PRO A N 1
ATOM 876 C CA . PRO A 1 113 ? -32.384 -6.967 24.079 1.00 88.88 113 PRO A CA 1
ATOM 877 C C . PRO A 1 113 ? -32.437 -7.889 25.310 1.00 88.88 113 PRO A C 1
ATOM 879 O O . PRO A 1 113 ? -31.409 -8.347 25.814 1.00 88.88 113 PRO A O 1
ATOM 882 N N . GLN A 1 114 ? -33.640 -8.190 25.806 1.00 83.31 114 GLN A N 1
ATOM 883 C CA . GLN A 1 114 ? -33.821 -9.006 27.019 1.00 83.31 114 GLN A CA 1
ATOM 884 C C . GLN A 1 114 ? -33.972 -10.509 26.725 1.00 83.31 114 GLN A C 1
ATOM 886 O O . GLN A 1 114 ? -33.459 -11.324 27.483 1.00 83.31 114 GLN A O 1
ATOM 891 N N . ASN A 1 115 ? -34.587 -10.880 25.595 1.00 87.44 115 ASN A N 1
ATOM 892 C CA . ASN A 1 115 ? -35.012 -12.258 25.298 1.00 87.44 115 ASN A CA 1
ATOM 893 C C . ASN A 1 115 ? -34.315 -12.858 24.064 1.00 87.44 115 ASN A C 1
ATOM 895 O O . ASN A 1 115 ? -34.964 -13.440 23.197 1.00 87.44 115 ASN A O 1
ATOM 899 N N . VAL A 1 116 ? -32.999 -12.684 23.958 1.00 89.44 116 VAL A N 1
ATOM 900 C CA . VAL A 1 116 ? -32.190 -13.233 22.857 1.00 89.44 116 VAL A CA 1
ATOM 901 C C . VAL A 1 116 ? -30.989 -13.996 23.413 1.00 89.44 116 VAL A C 1
ATOM 903 O O . VAL A 1 116 ? -30.544 -13.668 24.515 1.00 89.44 116 VAL A O 1
ATOM 906 N N . PRO A 1 117 ? -30.445 -14.991 22.688 1.00 91.06 117 PRO A N 1
ATOM 907 C CA . PRO A 1 117 ? -29.192 -15.635 23.066 1.00 91.06 117 PRO A CA 1
ATOM 908 C C . PRO A 1 117 ? -28.066 -14.609 23.193 1.00 91.06 117 PRO A C 1
ATOM 910 O O . PRO A 1 117 ? -27.887 -13.760 22.313 1.00 91.06 117 PRO A O 1
ATOM 913 N N . LYS A 1 118 ? -27.313 -14.695 24.293 1.00 91.75 118 LYS A N 1
ATOM 914 C CA . LYS A 1 118 ? -26.201 -13.793 24.588 1.00 91.75 118 LYS A CA 1
ATOM 915 C C . LYS A 1 118 ? -24.903 -14.558 24.770 1.00 91.75 118 LYS A C 1
ATOM 917 O O . LYS A 1 118 ? -24.899 -15.678 25.274 1.00 91.75 118 LYS A O 1
ATOM 922 N N . ASN A 1 119 ? -23.813 -13.907 24.397 1.00 94.38 119 ASN A N 1
ATOM 923 C CA . ASN A 1 119 ? -22.453 -14.330 24.674 1.00 94.38 119 ASN A CA 1
ATOM 924 C C . ASN A 1 119 ? -21.741 -13.228 25.460 1.00 94.38 119 ASN A C 1
ATOM 926 O O . ASN A 1 119 ? -21.919 -12.039 25.187 1.00 94.38 119 ASN A O 1
ATOM 930 N N . THR A 1 120 ? -20.915 -13.625 26.422 1.00 95.06 120 THR A N 1
ATOM 931 C CA . THR A 1 120 ? -20.201 -12.684 27.284 1.00 95.06 120 THR A CA 1
ATOM 932 C C . THR A 1 120 ? -18.867 -12.287 26.654 1.00 95.06 120 THR A C 1
ATOM 934 O O . THR A 1 120 ? -18.032 -13.137 26.332 1.00 95.06 120 THR A O 1
ATOM 937 N N . ALA A 1 121 ? -18.642 -10.984 26.496 1.00 93.88 121 ALA A N 1
ATOM 938 C CA . ALA A 1 121 ? -17.324 -10.422 26.232 1.00 93.88 121 ALA A CA 1
ATOM 939 C C . ALA A 1 121 ? -16.672 -10.052 27.568 1.00 93.88 121 ALA A C 1
ATOM 941 O O . ALA A 1 121 ? -17.254 -9.300 28.350 1.00 93.88 121 ALA A O 1
ATOM 942 N N . THR A 1 122 ? -15.470 -10.570 27.827 1.00 94.75 122 THR A N 1
ATOM 943 C CA . THR A 1 122 ? -14.716 -10.314 29.061 1.00 94.75 122 THR A CA 1
ATOM 944 C C . THR A 1 122 ? -13.325 -9.794 28.728 1.00 94.75 122 THR A C 1
ATOM 946 O O . THR A 1 122 ? -12.616 -10.401 27.928 1.00 94.75 122 THR A O 1
ATOM 949 N N . VAL A 1 123 ? -12.927 -8.701 29.379 1.00 93.62 123 VAL A N 1
ATOM 950 C CA . VAL A 1 123 ? -11.591 -8.096 29.262 1.00 93.62 123 VAL A CA 1
ATOM 951 C C . VAL A 1 123 ? -11.026 -7.756 30.635 1.00 93.62 123 VAL A C 1
ATOM 953 O O . VAL A 1 123 ? -11.761 -7.693 31.624 1.00 93.62 123 VAL A O 1
ATOM 956 N N . GLU A 1 124 ? -9.719 -7.523 30.697 1.00 94.69 124 GLU A N 1
ATOM 957 C CA . GLU A 1 124 ? -9.039 -7.024 31.890 1.00 94.69 124 GLU A CA 1
ATOM 958 C C . GLU A 1 124 ? -8.609 -5.576 31.681 1.00 94.69 124 GLU A C 1
ATOM 960 O O . GLU A 1 124 ? -8.001 -5.250 30.669 1.00 94.69 124 GLU A O 1
ATOM 965 N N . VAL A 1 125 ? -8.919 -4.711 32.644 1.00 93.81 125 VAL A N 1
ATOM 966 C CA . VAL A 1 125 ? -8.511 -3.302 32.637 1.00 93.81 125 VAL A CA 1
ATOM 967 C C . VAL A 1 125 ? -7.789 -2.956 33.934 1.00 93.81 125 VAL A C 1
ATOM 969 O O . VAL A 1 125 ? -7.949 -3.645 34.947 1.00 93.81 125 VAL A O 1
ATOM 972 N N . ASP A 1 126 ? -7.009 -1.879 33.919 1.00 93.25 126 ASP A N 1
ATOM 973 C CA . ASP A 1 126 ? -6.347 -1.364 35.118 1.00 93.25 126 ASP A CA 1
ATOM 974 C C . ASP A 1 126 ? -7.361 -1.067 36.245 1.00 93.25 126 ASP A C 1
ATOM 976 O O . ASP A 1 126 ? -8.466 -0.574 36.000 1.00 93.25 126 ASP A O 1
ATOM 980 N N . ALA A 1 127 ? -7.001 -1.368 37.498 1.00 92.69 127 ALA A N 1
ATOM 981 C CA . ALA A 1 127 ? -7.896 -1.193 38.642 1.00 92.69 127 ALA A CA 1
ATOM 982 C C . ALA A 1 127 ? -8.356 0.258 38.845 1.00 92.69 127 ALA A C 1
ATOM 984 O O . ALA A 1 127 ? -9.511 0.467 39.222 1.00 92.69 127 ALA A O 1
ATOM 985 N N . GLN A 1 128 ? -7.505 1.257 38.590 1.00 92.38 128 GLN A N 1
ATOM 986 C CA . GLN A 1 128 ? -7.898 2.663 38.691 1.00 92.38 128 GLN A CA 1
ATOM 987 C C . GLN A 1 128 ? -8.908 3.015 37.597 1.00 92.38 128 GLN A C 1
ATOM 989 O O . GLN A 1 128 ? -9.902 3.690 37.881 1.00 92.38 128 GLN A O 1
ATOM 994 N N . LEU A 1 129 ? -8.694 2.525 36.371 1.00 94.12 129 LEU A N 1
ATOM 995 C CA . LEU A 1 129 ? -9.636 2.710 35.267 1.00 94.12 129 LEU A CA 1
ATOM 996 C C . LEU A 1 129 ? -10.988 2.048 35.567 1.00 94.12 129 LEU A C 1
ATOM 998 O O . LEU A 1 129 ? -12.030 2.693 35.449 1.00 94.12 129 LEU A O 1
ATOM 1002 N N . HIS A 1 130 ? -10.973 0.797 36.036 1.00 95.12 130 HIS A N 1
ATOM 1003 C CA . HIS A 1 130 ? -12.166 0.062 36.463 1.00 95.12 130 HIS A CA 1
ATOM 1004 C C . HIS A 1 130 ? -12.960 0.830 37.525 1.00 95.12 130 HIS A C 1
ATOM 1006 O O . HIS A 1 130 ? -14.172 1.014 37.397 1.00 95.12 130 HIS A O 1
ATOM 1012 N N . ARG A 1 131 ? -12.272 1.291 38.575 1.00 93.88 131 ARG A N 1
ATOM 1013 C CA . ARG A 1 131 ? -12.869 2.005 39.708 1.00 93.88 131 ARG A CA 1
ATOM 1014 C C . ARG A 1 131 ? -13.543 3.303 39.268 1.00 93.88 131 ARG A C 1
ATOM 1016 O O . ARG A 1 131 ? -14.704 3.536 39.600 1.00 93.88 131 ARG A O 1
ATOM 1023 N N . ARG A 1 132 ? -12.844 4.111 38.461 1.00 95.81 132 ARG A N 1
ATOM 1024 C CA . ARG A 1 132 ? -13.380 5.354 37.881 1.00 95.81 132 ARG A CA 1
ATOM 1025 C C . ARG A 1 132 ? -14.580 5.082 36.982 1.00 95.81 132 ARG A C 1
ATOM 1027 O O . ARG A 1 132 ? -15.589 5.766 37.107 1.00 95.81 132 ARG A O 1
ATOM 1034 N N . PHE A 1 133 ? -14.498 4.065 36.125 1.00 96.44 133 PHE A N 1
ATOM 1035 C CA . PHE A 1 133 ? -15.586 3.706 35.218 1.00 96.44 133 PHE A CA 1
ATOM 1036 C C . PHE A 1 133 ? -16.851 3.309 35.981 1.00 96.44 133 PHE A C 1
ATOM 1038 O O . PHE A 1 133 ? -17.931 3.837 35.717 1.00 96.44 133 PHE A O 1
ATOM 1045 N N . LYS A 1 134 ? -16.705 2.440 36.986 1.00 95.75 134 LYS A N 1
ATOM 1046 C CA . LYS A 1 134 ? -17.814 2.002 37.835 1.00 95.75 134 LYS A CA 1
ATOM 1047 C C . LYS A 1 134 ? -18.445 3.158 38.611 1.00 95.75 134 LYS A C 1
ATOM 1049 O O . LYS A 1 134 ? -19.669 3.251 38.673 1.00 95.75 134 LYS A O 1
ATOM 1054 N N . ALA A 1 135 ? -17.617 4.033 39.177 1.00 95.88 135 ALA A N 1
ATOM 1055 C CA . ALA A 1 135 ? -18.071 5.200 39.921 1.00 95.88 135 ALA A CA 1
ATOM 1056 C C . ALA A 1 135 ? -18.820 6.197 39.033 1.00 95.88 135 ALA A C 1
ATOM 1058 O O . ALA A 1 135 ? -19.914 6.617 39.399 1.00 95.88 135 ALA A O 1
ATOM 1059 N N . ARG A 1 136 ? -18.287 6.521 37.847 1.00 96.12 136 ARG A N 1
ATOM 1060 C CA . ARG A 1 136 ? -18.955 7.449 36.929 1.00 96.12 136 ARG A CA 1
ATOM 1061 C C . ARG A 1 136 ? -20.260 6.884 36.394 1.00 96.12 136 ARG A C 1
ATOM 1063 O O . ARG A 1 136 ? -21.237 7.611 36.321 1.00 96.12 136 ARG A O 1
ATOM 1070 N N . ALA A 1 137 ? -20.305 5.596 36.051 1.00 95.06 137 ALA A N 1
ATOM 1071 C CA . ALA A 1 137 ? -21.549 4.976 35.605 1.00 95.06 137 ALA A CA 1
ATOM 1072 C C . ALA A 1 137 ? -22.659 5.133 36.662 1.00 95.06 137 ALA A C 1
ATOM 1074 O O . ALA A 1 137 ? -23.763 5.543 36.314 1.00 95.06 137 ALA A O 1
ATOM 1075 N N . ALA A 1 138 ? -22.342 4.896 37.942 1.00 94.12 138 ALA A N 1
ATOM 1076 C CA . ALA A 1 138 ? -23.275 5.121 39.047 1.00 94.12 138 ALA A CA 1
ATOM 1077 C C . ALA A 1 138 ? -23.607 6.609 39.259 1.00 94.12 138 ALA A C 1
ATOM 1079 O O . ALA A 1 138 ? -24.758 6.928 39.533 1.00 94.12 138 ALA A O 1
ATOM 1080 N N . PHE A 1 139 ? -22.630 7.508 39.094 1.00 94.81 139 PHE A N 1
ATOM 1081 C CA . PHE A 1 139 ? -22.844 8.958 39.161 1.00 94.81 139 PHE A CA 1
ATOM 1082 C C . PHE A 1 139 ? -23.844 9.437 38.101 1.00 94.81 139 PHE A C 1
ATOM 1084 O O . PHE A 1 139 ? -24.715 10.241 38.391 1.00 94.81 139 PHE A O 1
ATOM 1091 N N . GLU A 1 140 ? -23.782 8.882 36.891 1.00 93.25 140 GLU A N 1
ATOM 1092 C CA . GLU A 1 140 ? -24.736 9.173 35.812 1.00 93.25 140 GLU A CA 1
ATOM 1093 C C . GLU A 1 140 ? -26.064 8.396 35.952 1.00 93.25 140 GLU A C 1
ATOM 1095 O O . GLU A 1 140 ? -26.880 8.395 35.034 1.00 93.25 140 GLU A O 1
ATOM 1100 N N . GLY A 1 141 ? -26.292 7.688 37.068 1.00 92.00 141 GLY A N 1
ATOM 1101 C CA . GLY A 1 141 ? -27.523 6.923 37.312 1.00 92.00 141 GLY A CA 1
ATOM 1102 C C . GLY A 1 141 ? -27.653 5.641 36.478 1.00 92.00 141 GLY A C 1
ATOM 1103 O O . GLY A 1 141 ? -28.756 5.162 36.225 1.00 92.00 141 GLY A O 1
ATOM 1104 N N . THR A 1 142 ? -26.532 5.078 36.022 1.00 93.56 142 THR A N 1
ATOM 1105 C CA . THR A 1 142 ? -26.469 3.912 35.122 1.00 93.56 142 THR A CA 1
ATOM 1106 C C . THR A 1 142 ? -25.531 2.823 35.666 1.00 93.56 142 THR A C 1
ATOM 1108 O O . THR A 1 142 ? -25.106 2.851 36.821 1.00 93.56 142 THR A O 1
ATOM 1111 N N . THR A 1 143 ? -25.204 1.814 34.851 1.00 92.81 143 THR A N 1
ATOM 1112 C CA . THR A 1 143 ? -24.258 0.748 35.218 1.00 92.81 143 THR A CA 1
ATOM 1113 C C . THR A 1 143 ? -23.183 0.581 34.149 1.00 92.81 143 THR A C 1
ATOM 1115 O O . THR A 1 143 ? -23.389 0.930 32.985 1.00 92.81 143 THR A O 1
ATOM 1118 N N . MET A 1 144 ? -22.041 -0.004 34.527 1.00 94.31 144 MET A N 1
ATOM 1119 C CA . MET A 1 144 ? -20.965 -0.320 33.578 1.00 94.31 144 MET A CA 1
ATOM 1120 C C . MET A 1 144 ? -21.468 -1.172 32.411 1.00 94.31 144 MET A C 1
ATOM 1122 O O . MET A 1 144 ? -21.083 -0.931 31.276 1.00 94.31 144 MET A O 1
ATOM 1126 N N . THR A 1 145 ? -22.340 -2.150 32.675 1.00 92.50 145 THR A N 1
ATOM 1127 C CA . THR A 1 145 ? -22.869 -3.058 31.651 1.00 92.50 145 THR A CA 1
ATOM 1128 C C . THR A 1 145 ? -23.622 -2.305 30.559 1.00 92.50 145 THR A C 1
ATOM 1130 O O . THR A 1 145 ? -23.435 -2.614 29.385 1.00 92.50 145 THR A O 1
ATOM 1133 N N . VAL A 1 146 ? -24.419 -1.292 30.921 1.00 93.06 146 VAL A N 1
ATOM 1134 C CA . VAL A 1 146 ? -25.166 -0.489 29.939 1.00 93.06 146 VAL A CA 1
ATOM 1135 C C . VAL A 1 146 ? -24.210 0.331 29.072 1.00 93.06 146 VAL A C 1
ATOM 1137 O O . VAL A 1 146 ? -24.348 0.343 27.852 1.00 93.06 146 VAL A O 1
ATOM 1140 N N . TRP A 1 147 ? -23.193 0.945 29.679 1.00 94.88 147 TRP A N 1
ATOM 1141 C CA . TRP A 1 147 ? -22.172 1.695 28.944 1.00 94.88 147 TRP A CA 1
ATOM 1142 C C . TRP A 1 147 ? -21.318 0.819 28.035 1.00 94.88 147 TRP A C 1
ATOM 1144 O O . TRP A 1 147 ? -21.097 1.178 26.887 1.00 94.88 147 TRP A O 1
ATOM 1154 N N . LEU A 1 148 ? -20.867 -0.344 28.506 1.00 95.94 148 LEU A N 1
ATOM 1155 C CA . LEU A 1 148 ? -20.091 -1.279 27.688 1.00 95.94 148 LEU A CA 1
ATOM 1156 C C . LEU A 1 148 ? -20.885 -1.748 26.475 1.00 95.94 148 LEU A C 1
ATOM 1158 O O . LEU A 1 148 ? -20.337 -1.820 25.380 1.00 95.94 148 LEU A O 1
ATOM 1162 N N . TYR A 1 149 ? -22.168 -2.053 26.668 1.00 96.12 149 TYR A N 1
ATOM 1163 C CA . TYR A 1 149 ? -23.034 -2.463 25.575 1.00 96.12 149 TYR A CA 1
ATOM 1164 C C . TYR A 1 149 ? -23.174 -1.338 24.539 1.00 96.12 149 TYR A C 1
ATOM 1166 O O . TYR A 1 149 ? -23.018 -1.575 23.342 1.00 96.12 149 TYR A O 1
ATOM 1174 N N . ASP A 1 150 ? -23.409 -0.104 24.988 1.00 95.19 150 ASP A N 1
ATOM 1175 C CA . ASP A 1 150 ? -23.526 1.072 24.120 1.00 95.19 150 ASP A CA 1
ATOM 1176 C C . ASP A 1 150 ? -22.212 1.399 23.393 1.00 95.19 150 ASP A C 1
ATOM 1178 O O . ASP A 1 150 ? -22.226 1.633 22.187 1.00 95.19 150 ASP A O 1
ATOM 1182 N N . PHE A 1 151 ? -21.071 1.318 24.083 1.00 96.12 151 PHE A N 1
ATOM 1183 C CA . PHE A 1 151 ? -19.743 1.476 23.488 1.00 96.12 151 PHE A CA 1
ATOM 1184 C C . PHE A 1 151 ? -19.485 0.443 22.401 1.00 96.12 151 PHE A C 1
ATOM 1186 O O . PHE A 1 151 ? -19.105 0.817 21.296 1.00 96.12 151 PHE A O 1
ATOM 1193 N N . ILE A 1 152 ? -19.724 -0.840 22.682 1.00 96.75 152 ILE A N 1
ATOM 1194 C CA . ILE A 1 152 ? -19.528 -1.904 21.694 1.00 96.75 152 ILE A CA 1
ATOM 1195 C C . ILE A 1 152 ? -20.490 -1.733 20.526 1.00 96.75 152 ILE A C 1
ATOM 1197 O O . ILE A 1 152 ? -20.079 -1.906 19.383 1.00 96.75 152 ILE A O 1
ATOM 1201 N N . THR A 1 153 ? -21.744 -1.365 20.784 1.00 96.00 153 THR A N 1
ATOM 1202 C CA . THR A 1 153 ? -22.734 -1.156 19.722 1.00 96.00 153 THR A CA 1
ATOM 1203 C C . THR A 1 153 ? -22.318 -0.016 18.802 1.00 96.00 153 THR A C 1
ATOM 1205 O O . THR A 1 153 ? -22.291 -0.197 17.588 1.00 96.00 153 THR A O 1
ATOM 1208 N N . LYS A 1 154 ? -21.933 1.134 19.362 1.00 93.88 154 LYS A N 1
ATOM 1209 C CA . LYS A 1 154 ? -21.491 2.304 18.591 1.00 93.88 154 LYS A CA 1
ATOM 1210 C C . LYS A 1 154 ? -20.172 2.060 17.872 1.00 93.88 154 LYS A C 1
ATOM 1212 O O . LYS A 1 154 ? -20.041 2.436 16.715 1.00 93.88 154 LYS A O 1
ATOM 1217 N N . TRP A 1 155 ? -19.217 1.415 18.540 1.00 96.25 155 TRP A N 1
ATOM 1218 C CA . TRP A 1 155 ? -17.928 1.083 17.945 1.00 96.25 155 TRP A CA 1
ATOM 1219 C C . TRP A 1 155 ? -18.075 0.056 16.830 1.00 96.25 155 TRP A C 1
ATOM 1221 O O . TRP A 1 155 ? -17.460 0.222 15.790 1.00 96.25 155 TRP A O 1
ATOM 1231 N N . THR A 1 156 ? -18.908 -0.975 17.010 1.00 95.94 156 THR A N 1
ATOM 1232 C CA . THR A 1 156 ? -19.162 -1.981 15.967 1.00 95.94 156 THR A CA 1
ATOM 1233 C C . THR A 1 156 ? -19.952 -1.371 14.812 1.00 95.94 156 THR A C 1
ATOM 1235 O O . THR A 1 156 ? -19.622 -1.631 13.660 1.00 95.94 156 THR A O 1
ATOM 1238 N N . GLY A 1 157 ? -20.949 -0.533 15.103 1.00 93.44 157 GLY A N 1
ATOM 1239 C CA . GLY A 1 157 ? -21.747 0.169 14.103 1.00 93.44 157 GLY A CA 1
ATOM 1240 C C . GLY A 1 157 ? -22.509 -0.774 13.169 1.00 93.44 157 GLY A C 1
ATOM 1241 O O . GLY A 1 157 ? -23.039 -1.817 13.577 1.00 93.44 157 GLY A O 1
ATOM 1242 N N . ASP A 1 158 ? -22.557 -0.394 11.899 1.00 92.56 158 ASP A N 1
ATOM 1243 C CA . ASP A 1 158 ? -23.102 -1.173 10.787 1.00 92.56 158 ASP A CA 1
ATOM 1244 C C . ASP A 1 158 ? -22.105 -2.191 10.216 1.00 92.56 158 ASP A C 1
ATOM 1246 O O . ASP A 1 158 ? -22.483 -2.984 9.360 1.00 92.56 158 ASP A O 1
ATOM 1250 N N . TRP A 1 159 ? -20.874 -2.246 10.736 1.00 92.31 159 TRP A N 1
ATOM 1251 C CA . TRP A 1 159 ? -19.873 -3.205 10.284 1.00 92.31 159 TRP A CA 1
ATOM 1252 C C . TRP A 1 159 ? -20.378 -4.657 10.427 1.00 92.31 159 TRP A C 1
ATOM 1254 O O . TRP A 1 159 ? -20.959 -5.013 11.467 1.00 92.31 159 TRP A O 1
ATOM 1264 N N . PRO A 1 160 ? -20.118 -5.527 9.434 1.00 93.25 160 PRO A N 1
ATOM 1265 C CA . PRO A 1 160 ? -19.506 -5.210 8.145 1.00 93.25 160 PRO A CA 1
ATOM 1266 C C . PRO A 1 160 ? -20.507 -4.529 7.204 1.00 93.25 160 PRO A C 1
ATOM 1268 O O . PRO A 1 160 ? -21.666 -4.930 7.116 1.00 93.25 160 PRO A O 1
ATOM 1271 N N . THR A 1 161 ? -20.031 -3.549 6.448 1.00 87.81 161 THR A N 1
ATOM 1272 C CA . THR A 1 161 ? -20.800 -2.833 5.423 1.00 87.81 161 THR A CA 1
ATOM 1273 C C . THR A 1 161 ? -20.973 -3.667 4.149 1.00 87.81 161 THR A C 1
ATOM 1275 O O . THR A 1 161 ? -21.980 -3.543 3.449 1.00 87.81 161 THR A O 1
ATOM 1278 N N . LYS A 1 162 ? -20.035 -4.587 3.875 1.00 86.62 162 LYS A N 1
ATOM 1279 C CA . LYS A 1 162 ? -20.085 -5.533 2.751 1.00 86.62 162 LYS A CA 1
ATOM 1280 C C . LYS A 1 162 ? -19.859 -6.968 3.218 1.00 86.62 162 LYS A C 1
ATOM 1282 O O . LYS A 1 162 ? -19.000 -7.250 4.050 1.00 86.62 162 LYS A O 1
ATOM 1287 N N . THR A 1 163 ? -20.595 -7.910 2.630 1.00 91.31 163 THR A N 1
ATOM 1288 C CA . THR A 1 163 ? -20.361 -9.351 2.817 1.00 91.31 163 THR A CA 1
ATOM 1289 C C . THR A 1 163 ? -20.398 -10.082 1.477 1.00 91.31 163 THR A C 1
ATOM 1291 O O . THR A 1 163 ? -21.091 -9.661 0.550 1.00 91.31 163 THR A O 1
ATOM 1294 N N . THR A 1 164 ? -19.659 -11.186 1.353 1.00 87.12 164 THR A N 1
ATOM 1295 C CA . THR A 1 164 ? -19.814 -12.125 0.231 1.00 87.12 164 THR A CA 1
ATOM 1296 C C . THR A 1 164 ? -19.971 -13.553 0.731 1.00 87.12 164 THR A C 1
ATOM 1298 O O . THR A 1 164 ? -19.459 -13.904 1.789 1.00 87.12 164 THR A O 1
ATOM 1301 N N . THR A 1 165 ? -20.682 -14.391 -0.022 1.00 93.56 165 THR A N 1
ATOM 1302 C CA . THR A 1 165 ? -20.855 -15.807 0.332 1.00 93.56 165 THR A CA 1
ATOM 1303 C C . THR A 1 165 ? -19.811 -16.655 -0.385 1.00 93.56 165 THR A C 1
ATOM 1305 O O . THR A 1 165 ? -19.724 -16.636 -1.611 1.00 93.56 165 THR A O 1
ATOM 1308 N N . TYR A 1 166 ? -19.046 -17.443 0.367 1.00 89.19 166 TYR A N 1
ATOM 1309 C CA . TYR A 1 166 ? -18.087 -18.411 -0.152 1.00 89.19 166 TYR A CA 1
ATOM 1310 C C . TYR A 1 166 ? -18.516 -19.837 0.196 1.00 89.19 166 TYR A C 1
ATOM 1312 O O . TYR A 1 166 ? -18.830 -20.136 1.343 1.00 89.19 166 TYR A O 1
ATOM 1320 N N . THR A 1 167 ? -18.511 -20.734 -0.790 1.00 92.69 167 THR A N 1
ATOM 1321 C CA . THR A 1 167 ? -18.739 -22.169 -0.559 1.00 92.69 167 THR A CA 1
ATOM 1322 C C . THR A 1 167 ? -17.396 -22.880 -0.479 1.00 92.69 167 THR A C 1
ATOM 1324 O O . THR A 1 167 ? -16.641 -22.860 -1.452 1.00 92.69 167 THR A O 1
ATOM 1327 N N . VAL A 1 168 ? -17.117 -23.512 0.662 1.00 91.38 168 VAL A N 1
ATOM 1328 C CA . VAL A 1 168 ? -15.868 -24.238 0.927 1.00 91.38 168 VAL A CA 1
ATOM 1329 C C . VAL A 1 168 ? -15.666 -25.355 -0.097 1.00 91.38 168 VAL A C 1
ATOM 1331 O O . VAL A 1 168 ? -16.570 -26.151 -0.364 1.00 91.38 168 VAL A O 1
ATOM 1334 N N . LYS A 1 169 ? -14.465 -25.426 -0.666 1.00 80.56 169 LYS A N 1
ATOM 1335 C CA . LYS A 1 169 ? -14.040 -26.396 -1.679 1.00 80.56 169 LYS A CA 1
ATOM 1336 C C . LYS A 1 169 ? -13.037 -27.387 -1.091 1.00 80.56 169 LYS A C 1
ATOM 1338 O O . LYS A 1 169 ? -12.461 -27.176 -0.027 1.00 80.56 169 LYS A O 1
ATOM 1343 N N . SER A 1 170 ? -12.830 -28.499 -1.796 1.00 84.69 170 SER A N 1
ATOM 1344 C CA . SER A 1 170 ? -11.811 -29.483 -1.418 1.00 84.69 170 SER A CA 1
ATOM 1345 C C . SER A 1 170 ? -10.423 -28.836 -1.389 1.00 84.69 170 SER A C 1
ATOM 1347 O O . SER A 1 170 ? -10.020 -28.230 -2.378 1.00 84.69 170 SER A O 1
ATOM 1349 N N . GLY A 1 171 ? -9.699 -28.998 -0.279 1.00 78.81 171 GLY A N 1
ATOM 1350 C CA . GLY A 1 171 ? -8.366 -28.420 -0.069 1.00 78.81 171 GLY A CA 1
ATOM 1351 C C . GLY A 1 171 ? -8.352 -27.039 0.597 1.00 78.81 171 GLY A C 1
ATOM 1352 O O . GLY A 1 171 ? -7.273 -26.547 0.918 1.00 78.81 171 GLY A O 1
ATOM 1353 N N . ASP A 1 172 ? -9.512 -26.427 0.849 1.00 87.38 172 ASP A N 1
ATOM 1354 C CA . ASP A 1 172 ? -9.571 -25.141 1.544 1.00 87.38 172 ASP A CA 1
ATOM 1355 C C . ASP A 1 172 ? -9.213 -25.260 3.036 1.00 87.38 172 ASP A C 1
ATOM 1357 O O . ASP A 1 172 ? -9.558 -26.225 3.720 1.00 87.38 172 ASP A O 1
ATOM 1361 N N . SER A 1 173 ? -8.597 -24.202 3.559 1.00 92.69 173 SER A N 1
ATOM 1362 C CA . SER A 1 173 ? -8.514 -23.890 4.989 1.00 92.69 173 SER A CA 1
ATOM 1363 C C . SER A 1 173 ? -9.037 -22.470 5.216 1.00 92.69 173 SER A C 1
ATOM 1365 O O . SER A 1 173 ? -9.027 -21.661 4.284 1.00 92.69 173 SER A O 1
ATOM 1367 N N . LEU A 1 174 ? -9.454 -22.113 6.439 1.00 94.00 174 LEU A N 1
ATOM 1368 C CA . LEU A 1 174 ? -9.847 -20.722 6.705 1.00 94.00 174 LEU A CA 1
ATOM 1369 C C . LEU A 1 174 ? -8.702 -19.732 6.446 1.00 94.00 174 LEU A C 1
ATOM 1371 O O . LEU A 1 174 ? -8.977 -18.619 6.018 1.00 94.00 174 LEU A O 1
ATOM 1375 N N . GLY A 1 175 ? -7.441 -20.137 6.640 1.00 89.00 175 GLY A N 1
ATOM 1376 C CA . GLY A 1 175 ? -6.269 -19.323 6.298 1.00 89.00 175 GLY A CA 1
ATOM 1377 C C . GLY A 1 175 ? -6.133 -19.077 4.795 1.00 89.00 175 GLY A C 1
ATOM 1378 O O . GLY A 1 175 ? -5.926 -17.945 4.378 1.00 89.00 175 GLY A O 1
ATOM 1379 N N . ALA A 1 176 ? -6.324 -20.107 3.965 1.00 81.00 176 ALA A N 1
ATOM 1380 C CA . ALA A 1 176 ? -6.300 -19.954 2.507 1.00 81.00 176 ALA A CA 1
ATOM 1381 C C . ALA A 1 176 ? -7.471 -19.095 1.995 1.00 81.00 176 ALA A C 1
ATOM 1383 O O . ALA A 1 176 ? -7.306 -18.277 1.092 1.00 81.00 176 ALA A O 1
ATOM 1384 N N . ILE A 1 177 ? -8.654 -19.247 2.598 1.00 87.00 177 ILE A N 1
ATOM 1385 C CA . ILE A 1 177 ? -9.824 -18.419 2.285 1.00 87.00 177 ILE A CA 1
ATOM 1386 C C . ILE A 1 177 ? -9.573 -16.968 2.720 1.00 87.00 177 ILE A C 1
ATOM 1388 O O . ILE A 1 177 ? -9.831 -16.053 1.945 1.00 87.00 177 ILE A O 1
ATOM 1392 N N . ALA A 1 178 ? -9.023 -16.744 3.914 1.00 89.50 178 ALA A N 1
ATOM 1393 C CA . ALA A 1 178 ? -8.662 -15.411 4.388 1.00 89.50 178 ALA A CA 1
ATOM 1394 C C . ALA A 1 178 ? -7.622 -14.747 3.487 1.00 89.50 178 ALA A C 1
ATOM 1396 O O . ALA A 1 178 ? -7.821 -13.612 3.078 1.00 89.50 178 ALA A O 1
ATOM 1397 N N . PHE A 1 179 ? -6.584 -15.474 3.076 1.00 80.69 179 PHE A N 1
ATOM 1398 C CA . PHE A 1 179 ? -5.614 -14.969 2.109 1.00 80.69 179 PHE A CA 1
ATOM 1399 C C . PHE A 1 179 ? -6.289 -14.538 0.800 1.00 80.69 179 PHE A C 1
ATOM 1401 O O . PHE A 1 179 ? -6.028 -13.452 0.297 1.00 80.69 179 PHE A O 1
ATOM 1408 N N . ARG A 1 180 ? -7.243 -15.327 0.288 1.00 75.12 180 ARG A N 1
ATOM 1409 C CA . ARG A 1 180 ? -8.008 -14.963 -0.914 1.00 75.12 180 ARG A CA 1
ATOM 1410 C C . ARG A 1 180 ? -8.852 -13.695 -0.742 1.00 75.12 180 ARG A C 1
ATOM 1412 O O . ARG A 1 180 ? -9.030 -12.970 -1.711 1.00 75.12 180 ARG A O 1
ATOM 1419 N N . PHE A 1 181 ? -9.438 -13.460 0.426 1.00 82.12 181 PHE A N 1
ATOM 1420 C CA . PHE A 1 181 ? -10.388 -12.356 0.611 1.00 82.12 181 PHE A CA 1
ATOM 1421 C C . PHE A 1 181 ? -9.826 -11.150 1.361 1.00 82.12 181 PHE A C 1
ATOM 1423 O O . PHE A 1 181 ? -10.499 -10.131 1.419 1.00 82.12 181 PHE A O 1
ATOM 1430 N N . TYR A 1 182 ? -8.628 -11.248 1.926 1.00 79.88 182 TYR A N 1
ATOM 1431 C CA . TYR A 1 182 ? -7.988 -10.173 2.687 1.00 79.88 182 TYR A CA 1
ATOM 1432 C C . TYR A 1 182 ? -6.521 -9.962 2.306 1.00 79.88 182 TYR A C 1
ATOM 1434 O O . TYR A 1 182 ? -5.873 -9.100 2.886 1.00 79.88 182 TYR A O 1
ATOM 1442 N N . ASN A 1 183 ? -5.972 -10.761 1.380 1.00 76.19 183 ASN A N 1
ATOM 1443 C CA . ASN A 1 183 ? -4.533 -10.822 1.084 1.00 76.19 183 ASN A CA 1
ATOM 1444 C C . ASN A 1 183 ? -3.659 -11.104 2.328 1.00 76.19 183 ASN A C 1
ATOM 1446 O O . ASN A 1 183 ? -2.465 -10.822 2.354 1.00 76.19 183 ASN A O 1
ATOM 1450 N N . ASP A 1 184 ? -4.260 -11.675 3.372 1.00 75.88 184 ASP A N 1
ATOM 1451 C CA . ASP A 1 184 ? -3.624 -11.956 4.652 1.00 75.88 184 ASP A CA 1
ATOM 1452 C C . ASP A 1 184 ? -4.223 -13.242 5.228 1.00 75.88 184 ASP A C 1
ATOM 1454 O O . ASP A 1 184 ? -5.389 -13.306 5.627 1.00 75.88 184 ASP A O 1
ATOM 1458 N N . ALA A 1 185 ? -3.410 -14.298 5.262 1.00 82.50 185 ALA A N 1
ATOM 1459 C CA . ALA A 1 185 ? -3.840 -15.589 5.776 1.00 82.50 185 ALA A CA 1
ATOM 1460 C C . ALA A 1 185 ? -4.181 -15.528 7.270 1.00 82.50 185 ALA A C 1
ATOM 1462 O O . ALA A 1 185 ? -4.983 -16.338 7.723 1.00 82.50 185 ALA A O 1
ATOM 1463 N N . THR A 1 186 ? -3.608 -14.589 8.035 1.00 86.56 186 THR A N 1
ATOM 1464 C CA . THR A 1 186 ? -3.813 -14.456 9.487 1.00 86.56 186 THR A CA 1
ATOM 1465 C C . THR A 1 186 ? -5.193 -13.898 9.848 1.00 86.56 186 THR A C 1
ATOM 1467 O O . THR A 1 186 ? -5.691 -14.160 10.946 1.00 86.56 186 THR A O 1
ATOM 1470 N N . LYS A 1 187 ? -5.893 -13.274 8.888 1.00 92.56 187 LYS A N 1
ATOM 1471 C CA . LYS A 1 187 ? -7.277 -12.774 9.021 1.00 92.56 187 LYS A CA 1
ATOM 1472 C C . LYS A 1 187 ? -8.338 -13.879 9.088 1.00 92.56 187 LYS A C 1
ATOM 1474 O O . LYS A 1 187 ? -9.534 -13.597 9.115 1.00 92.56 187 LYS A O 1
ATOM 1479 N N . TYR A 1 188 ? -7.954 -15.154 9.169 1.00 95.00 188 TYR A N 1
ATOM 1480 C CA . TYR A 1 188 ? -8.906 -16.264 9.303 1.00 95.00 188 TYR A CA 1
ATOM 1481 C C . TYR A 1 188 ? -9.822 -16.139 10.529 1.00 95.00 188 TYR A C 1
ATOM 1483 O O . TYR A 1 188 ? -10.945 -16.649 10.505 1.00 95.00 188 TYR A O 1
ATOM 1491 N N . TRP A 1 189 ? -9.385 -15.438 11.583 1.00 96.38 189 TRP A N 1
ATOM 1492 C CA . TRP A 1 189 ? -10.214 -15.151 12.756 1.00 96.38 189 TRP A CA 1
ATOM 1493 C C . TRP A 1 189 ? -11.394 -14.232 12.455 1.00 96.38 189 TRP A C 1
ATOM 1495 O O . TRP A 1 189 ? -12.444 -14.400 13.075 1.00 96.38 189 TRP A O 1
ATOM 1505 N N . VAL A 1 190 ? -11.274 -13.341 11.469 1.00 97.44 190 VAL A N 1
ATOM 1506 C CA . VAL A 1 190 ? -12.384 -12.508 10.991 1.00 97.44 190 VAL A CA 1
ATOM 1507 C C . VAL A 1 190 ? -13.520 -13.407 10.502 1.00 97.44 190 VAL A C 1
ATOM 1509 O O . VAL A 1 190 ? -14.648 -13.324 10.991 1.00 97.44 190 VAL A O 1
ATOM 1512 N N . ILE A 1 191 ? -13.195 -14.345 9.605 1.00 97.19 191 ILE A N 1
ATOM 1513 C CA . ILE A 1 191 ? -14.149 -15.313 9.047 1.00 97.19 191 ILE A CA 1
ATOM 1514 C C . ILE A 1 191 ? -14.698 -16.204 10.157 1.00 97.19 191 ILE A C 1
ATOM 1516 O O . ILE A 1 191 ? -15.911 -16.400 10.254 1.00 97.19 191 ILE A O 1
ATOM 1520 N N . ALA A 1 192 ? -13.817 -16.740 11.004 1.00 97.69 192 ALA A N 1
ATOM 1521 C CA . ALA A 1 192 ? -14.210 -17.672 12.048 1.00 97.69 192 ALA A CA 1
ATOM 1522 C C . ALA A 1 192 ? -15.189 -17.029 13.040 1.00 97.69 192 ALA A C 1
ATOM 1524 O O . ALA A 1 192 ? -16.228 -17.607 13.346 1.00 97.69 192 ALA A O 1
ATOM 1525 N N . HIS A 1 193 ? -14.896 -15.818 13.517 1.00 97.25 193 HIS A N 1
ATOM 1526 C CA . HIS A 1 193 ? -15.754 -15.106 14.460 1.00 97.25 193 HIS A CA 1
ATOM 1527 C C . HIS A 1 193 ? -17.089 -14.692 13.845 1.00 97.25 193 HIS A C 1
ATOM 1529 O O . HIS A 1 193 ? -18.120 -14.854 14.496 1.00 97.25 193 HIS A O 1
ATOM 1535 N N . PHE A 1 194 ? -17.088 -14.226 12.594 1.00 97.69 194 PHE A N 1
ATOM 1536 C CA . PHE A 1 194 ? -18.313 -13.798 11.922 1.00 97.69 194 PHE A CA 1
ATOM 1537 C C . PHE A 1 194 ? -19.274 -14.971 11.658 1.00 97.69 194 PHE A C 1
ATOM 1539 O O . PHE A 1 194 ? -20.487 -14.834 11.814 1.00 97.69 194 PHE A O 1
ATOM 1546 N N . ASN A 1 195 ? -18.727 -16.149 11.336 1.00 96.94 195 ASN A N 1
ATOM 1547 C CA . ASN A 1 195 ? -19.488 -17.367 11.032 1.00 96.94 195 ASN A CA 1
ATOM 1548 C C . ASN A 1 195 ? -19.696 -18.305 12.233 1.00 96.94 195 ASN A C 1
ATOM 1550 O O . ASN A 1 195 ? -20.170 -19.422 12.044 1.00 96.94 195 ASN A O 1
ATOM 1554 N N . ASP A 1 196 ? -19.337 -17.883 13.451 1.00 94.56 196 ASP A N 1
ATOM 1555 C CA . ASP A 1 196 ? -19.424 -18.697 14.680 1.00 94.56 196 ASP A CA 1
ATOM 1556 C C . ASP A 1 196 ? -18.668 -20.035 14.625 1.00 94.56 196 ASP A C 1
ATOM 1558 O O . ASP A 1 196 ? -19.056 -21.057 15.194 1.00 94.56 196 ASP A O 1
ATOM 1562 N N . ILE A 1 197 ? -17.527 -20.030 13.943 1.00 95.81 197 ILE A N 1
ATOM 1563 C CA . ILE A 1 197 ? -16.627 -21.174 13.876 1.00 95.81 197 ILE A CA 1
ATOM 1564 C C . ILE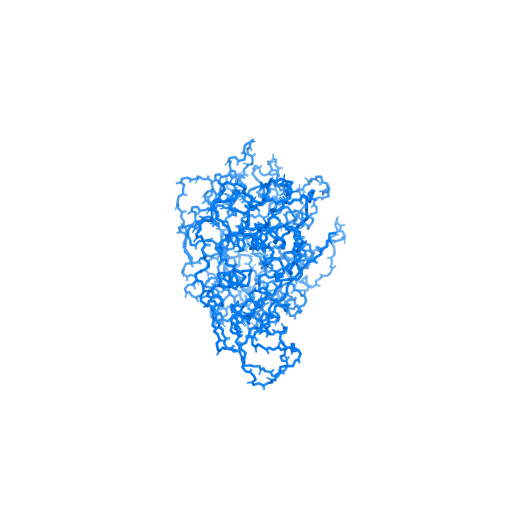 A 1 197 ? -15.691 -21.117 15.080 1.00 95.81 197 ILE A C 1
ATOM 1566 O O . ILE A 1 197 ? -14.766 -20.306 15.153 1.00 95.81 197 ILE A O 1
ATOM 1570 N N . ARG A 1 198 ? -15.922 -22.013 16.043 1.00 91.56 198 ARG A N 1
ATOM 1571 C CA . ARG A 1 198 ? -15.110 -22.106 17.269 1.00 91.56 198 ARG A CA 1
ATOM 1572 C C . ARG A 1 198 ? -13.726 -22.696 17.025 1.00 91.56 198 ARG A C 1
ATOM 1574 O O . ARG A 1 198 ? -12.765 -22.264 17.652 1.00 91.56 198 ARG A O 1
ATOM 1581 N N . ASN A 1 199 ? -13.637 -23.691 16.143 1.00 93.56 199 ASN A N 1
ATOM 1582 C CA . ASN A 1 199 ? -12.379 -24.314 15.750 1.00 93.56 199 ASN A CA 1
ATOM 1583 C C . ASN A 1 199 ? -12.100 -24.002 14.272 1.00 93.56 199 ASN A C 1
ATOM 1585 O O . ASN A 1 199 ? -12.716 -24.628 13.410 1.00 93.56 199 ASN A O 1
ATOM 1589 N N . PRO A 1 200 ? -11.170 -23.078 13.969 1.00 92.31 200 PRO A N 1
ATOM 1590 C CA . PRO A 1 200 ? -10.828 -22.699 12.599 1.00 92.31 200 PRO A CA 1
ATOM 1591 C C . PRO A 1 200 ? -10.372 -23.853 11.693 1.00 92.31 200 PRO A C 1
ATOM 1593 O O . PRO A 1 200 ? -10.451 -23.735 10.473 1.00 92.31 200 PRO A O 1
ATOM 1596 N N . ALA A 1 201 ? -9.903 -24.963 12.274 1.00 90.94 201 ALA A N 1
ATOM 1597 C CA . ALA A 1 201 ? -9.483 -26.152 11.533 1.00 90.94 201 ALA A CA 1
ATOM 1598 C C . ALA A 1 201 ? -10.652 -27.067 11.118 1.00 90.94 201 ALA A C 1
ATOM 1600 O O . ALA A 1 201 ? -10.441 -28.020 10.372 1.00 90.94 201 ALA A O 1
ATOM 1601 N N . LEU A 1 202 ? -11.873 -26.812 11.599 1.00 91.50 202 LEU A N 1
ATOM 1602 C CA . LEU A 1 202 ? -13.061 -27.616 11.307 1.00 91.50 202 LEU A CA 1
ATOM 1603 C C . LEU A 1 202 ? -14.003 -26.868 10.359 1.00 91.50 202 LEU A C 1
ATOM 1605 O O . LEU A 1 202 ? -15.029 -26.336 10.779 1.00 91.50 202 LEU A O 1
ATOM 1609 N N . ILE A 1 203 ? -13.647 -26.853 9.074 1.00 96.00 203 ILE A N 1
ATOM 1610 C CA . ILE A 1 203 ? -14.550 -26.474 7.980 1.00 96.00 203 ILE A CA 1
ATOM 1611 C C . ILE A 1 203 ? -14.805 -27.670 7.066 1.00 96.00 203 ILE A C 1
ATOM 1613 O O . ILE A 1 203 ? -13.956 -28.552 6.925 1.00 96.00 203 ILE A O 1
ATOM 1617 N N . HIS A 1 204 ? -15.977 -27.706 6.437 1.00 94.88 204 HIS A N 1
ATOM 1618 C CA . HIS A 1 204 ? -16.395 -28.825 5.593 1.00 94.88 204 HIS A CA 1
ATOM 1619 C C . HIS A 1 204 ? -16.651 -28.376 4.157 1.00 94.88 204 HIS A C 1
ATOM 1621 O O . HIS A 1 204 ? -17.233 -27.321 3.929 1.00 94.88 204 HIS A O 1
ATOM 1627 N N . VAL A 1 205 ? -16.265 -29.196 3.177 1.00 93.44 205 VAL A N 1
ATOM 1628 C CA . VAL A 1 205 ? -16.593 -28.950 1.764 1.00 93.44 205 VAL A CA 1
ATOM 1629 C C . VAL A 1 205 ? -18.109 -28.786 1.604 1.00 93.44 205 VAL A C 1
ATOM 1631 O O . VAL A 1 205 ? -18.881 -29.580 2.136 1.00 93.44 205 VAL A O 1
ATOM 1634 N N . GLY A 1 206 ? -18.531 -27.745 0.887 1.00 90.62 206 GLY A N 1
ATOM 1635 C CA . GLY A 1 206 ? -19.936 -27.367 0.717 1.00 90.62 206 GLY A CA 1
ATOM 1636 C C . GLY A 1 206 ? -20.488 -26.438 1.805 1.00 90.62 206 GLY A C 1
ATOM 1637 O O . GLY A 1 206 ? -21.572 -25.888 1.622 1.00 90.62 206 GLY A O 1
ATOM 1638 N N . GLN A 1 207 ? -19.762 -26.212 2.906 1.00 97.12 207 GLN A N 1
ATOM 1639 C CA . GLN A 1 207 ? -20.146 -25.231 3.922 1.00 97.12 207 GLN A CA 1
ATOM 1640 C C . GLN A 1 207 ? -20.163 -23.823 3.317 1.00 97.12 207 GLN A C 1
ATOM 1642 O O . GLN A 1 207 ? -19.211 -23.418 2.649 1.00 97.12 207 GLN A O 1
ATOM 1647 N N . GLN A 1 208 ? -21.237 -23.073 3.563 1.00 96.81 208 GLN A N 1
ATOM 1648 C CA . GLN A 1 208 ? -21.319 -21.666 3.183 1.00 96.81 208 GLN A CA 1
ATOM 1649 C C . GLN A 1 208 ? -20.766 -20.793 4.308 1.00 96.81 208 GLN A C 1
ATOM 1651 O O . GLN A 1 208 ? -21.165 -20.932 5.463 1.00 96.81 208 GLN A O 1
ATOM 1656 N N . LEU A 1 209 ? -19.846 -19.903 3.952 1.00 97.12 209 LEU A N 1
ATOM 1657 C CA . LEU A 1 209 ? -19.236 -18.914 4.828 1.00 97.12 209 LEU A CA 1
ATOM 1658 C C . LEU A 1 209 ? -19.588 -17.520 4.321 1.00 97.12 209 LEU A C 1
ATOM 1660 O O . LEU A 1 209 ? -19.463 -17.240 3.130 1.00 97.12 209 LEU A O 1
ATOM 1664 N N . LEU A 1 210 ? -19.982 -16.636 5.226 1.00 96.31 210 LEU A N 1
ATOM 1665 C CA . LEU A 1 210 ? -20.080 -15.209 4.972 1.00 96.31 210 LEU A CA 1
ATOM 1666 C C . LEU A 1 210 ? -18.727 -14.565 5.252 1.00 96.31 210 LEU A C 1
ATOM 1668 O O . LEU A 1 210 ? -18.219 -14.619 6.368 1.00 96.31 210 LEU A O 1
ATOM 1672 N N . ILE A 1 211 ? -18.136 -13.958 4.238 1.00 94.75 211 ILE A N 1
ATOM 1673 C CA . ILE A 1 211 ? -16.865 -13.258 4.348 1.00 94.75 211 ILE A CA 1
ATOM 1674 C C . ILE A 1 211 ? -17.175 -11.766 4.522 1.00 94.75 211 ILE A C 1
ATOM 1676 O O . ILE A 1 211 ? -17.705 -11.170 3.579 1.00 94.75 211 ILE A O 1
ATOM 1680 N N . PRO A 1 212 ? -16.942 -11.177 5.709 1.00 94.31 212 PRO A N 1
ATOM 1681 C CA . PRO A 1 212 ? -17.158 -9.750 5.960 1.00 94.31 212 PRO A CA 1
ATOM 1682 C C . PRO A 1 212 ? -16.019 -8.911 5.375 1.00 94.31 212 PRO A C 1
ATOM 1684 O O . PRO A 1 212 ? -14.883 -9.367 5.384 1.00 94.31 212 PRO A O 1
ATOM 1687 N N . GLU A 1 213 ? -16.311 -7.715 4.872 1.00 89.88 213 GLU A N 1
ATOM 1688 C CA . GLU A 1 213 ? -15.336 -6.811 4.235 1.00 89.88 213 GLU A CA 1
ATOM 1689 C C . GLU A 1 213 ? -14.348 -7.508 3.283 1.00 89.88 213 GLU A C 1
ATOM 1691 O O . GLU A 1 213 ? -13.134 -7.341 3.407 1.00 89.88 213 GLU A O 1
ATOM 1696 N N . PRO A 1 214 ? -14.825 -8.352 2.345 1.00 81.31 214 PRO A N 1
ATOM 1697 C CA . PRO A 1 214 ? -13.916 -9.033 1.448 1.00 81.31 214 PRO A CA 1
ATOM 1698 C C . PRO A 1 214 ? -13.226 -7.986 0.573 1.00 81.31 214 PRO A C 1
ATOM 1700 O O . PRO A 1 214 ? -13.869 -7.349 -0.271 1.00 81.31 214 PRO A O 1
ATOM 1703 N N . VAL A 1 215 ? -11.906 -7.891 0.708 1.00 69.31 215 VAL A N 1
ATOM 1704 C CA . VAL A 1 215 ? -11.004 -7.344 -0.303 1.00 69.31 215 VAL A CA 1
ATOM 1705 C C . VAL A 1 215 ? -11.100 -8.314 -1.475 1.00 69.31 215 VAL A C 1
ATOM 1707 O O . VAL A 1 215 ? -10.438 -9.347 -1.547 1.00 69.31 215 VAL A O 1
ATOM 1710 N N . THR A 1 216 ? -12.114 -8.103 -2.305 1.00 51.78 216 THR A N 1
ATOM 1711 C CA . THR A 1 216 ? -12.596 -9.127 -3.224 1.00 51.78 216 THR A CA 1
ATOM 1712 C C . THR A 1 216 ? -11.559 -9.305 -4.332 1.00 51.78 216 THR A C 1
ATOM 1714 O O . THR A 1 216 ? -11.589 -8.569 -5.314 1.00 51.78 216 THR A O 1
ATOM 1717 N N . LEU A 1 217 ? -10.677 -10.308 -4.233 1.00 46.78 217 LEU A N 1
ATOM 1718 C CA . LEU A 1 217 ? -9.947 -10.831 -5.392 1.00 46.78 217 LEU A CA 1
ATOM 1719 C C . LEU A 1 217 ? -10.983 -11.427 -6.361 1.00 46.78 217 LEU A C 1
ATOM 1721 O O . LEU A 1 217 ? -11.380 -12.587 -6.257 1.00 46.78 217 LEU A O 1
ATOM 1725 N N . GLY A 1 218 ? -11.510 -10.577 -7.245 1.00 46.12 218 GLY A N 1
ATOM 1726 C CA . GLY A 1 218 ? -12.607 -10.895 -8.164 1.00 46.12 218 GLY A CA 1
ATOM 1727 C C . GLY A 1 218 ? -13.371 -9.675 -8.689 1.00 46.12 218 GLY A C 1
ATOM 1728 O O . GLY A 1 218 ? -13.953 -9.751 -9.766 1.00 46.12 218 GLY A O 1
ATOM 1729 N N . GLN A 1 219 ? -13.309 -8.545 -7.986 1.00 55.75 219 GLN A N 1
ATOM 1730 C CA . GLN A 1 219 ? -13.574 -7.219 -8.543 1.00 55.75 219 GLN A CA 1
ATOM 1731 C C . GLN A 1 219 ? -12.414 -6.350 -8.096 1.00 55.75 219 GLN A C 1
ATOM 1733 O O . GLN A 1 219 ? -12.469 -5.695 -7.060 1.00 55.75 219 GLN A O 1
ATOM 1738 N N . LEU A 1 220 ? -11.327 -6.454 -8.854 1.00 71.94 220 LEU A N 1
ATOM 1739 C CA . LEU A 1 220 ? -10.280 -5.451 -8.810 1.00 71.94 220 LEU A CA 1
ATOM 1740 C C . LEU A 1 220 ? -10.927 -4.075 -8.917 1.00 71.94 220 LEU A C 1
ATOM 1742 O O . LEU A 1 220 ? -11.900 -3.920 -9.665 1.00 71.94 220 LEU A O 1
ATOM 1746 N N . LEU A 1 221 ? -10.413 -3.117 -8.147 1.00 80.62 221 LEU A N 1
ATOM 1747 C CA . LEU A 1 221 ? -10.802 -1.726 -8.327 1.00 80.62 221 LEU A CA 1
ATOM 1748 C C . LEU A 1 221 ? -10.633 -1.377 -9.808 1.00 80.62 221 LEU A C 1
ATOM 1750 O O . LEU A 1 221 ? -9.740 -1.902 -10.483 1.00 80.62 221 LEU A O 1
ATOM 1754 N N . ALA A 1 222 ? -11.533 -0.546 -10.323 1.00 84.75 222 ALA A N 1
ATOM 1755 C CA . ALA A 1 222 ? -11.353 -0.015 -11.662 1.00 84.75 222 ALA A CA 1
ATOM 1756 C C . ALA A 1 222 ? -9.967 0.656 -11.727 1.00 84.75 222 ALA A C 1
ATOM 1758 O O . ALA A 1 222 ? -9.523 1.254 -10.751 1.00 84.75 222 ALA A O 1
ATOM 1759 N N . GLY A 1 223 ? -9.226 0.417 -12.809 1.00 91.75 223 GLY A N 1
ATOM 1760 C CA . GLY A 1 223 ? -7.822 0.825 -12.897 1.00 91.75 223 GLY A CA 1
ATOM 1761 C C . GLY A 1 223 ? -6.818 -0.172 -12.300 1.00 91.75 223 GLY A C 1
ATOM 1762 O O . GLY A 1 223 ? -5.628 0.127 -12.271 1.00 91.75 223 GLY A O 1
ATOM 1763 N N . GLU A 1 224 ? -7.228 -1.378 -11.886 1.00 93.69 224 GLU A N 1
ATOM 1764 C CA . GLU A 1 224 ? -6.314 -2.485 -11.557 1.00 93.69 224 GLU A CA 1
ATOM 1765 C C . GLU A 1 224 ? -6.462 -3.689 -12.505 1.00 93.69 224 GLU A C 1
ATOM 1767 O O . GLU A 1 224 ? -7.539 -3.984 -13.023 1.00 93.69 224 GLU A O 1
ATOM 1772 N N . SER A 1 225 ? -5.371 -4.445 -12.692 1.00 93.56 225 SER A N 1
ATOM 1773 C CA . SER A 1 225 ? -5.343 -5.657 -13.526 1.00 93.56 225 SER A CA 1
ATOM 1774 C C . SER A 1 225 ? -4.971 -6.908 -12.716 1.00 93.56 225 SER A C 1
ATOM 1776 O O . SER A 1 225 ? -4.105 -6.840 -11.844 1.00 93.56 225 SER A O 1
ATOM 1778 N N . PRO A 1 226 ? -5.557 -8.090 -13.007 1.00 90.06 226 PRO A N 1
ATOM 1779 C CA . PRO A 1 226 ? -5.194 -9.342 -12.340 1.00 90.06 226 PRO A CA 1
ATOM 1780 C C . PRO A 1 226 ? -3.939 -9.978 -12.942 1.00 90.06 226 PRO A C 1
ATOM 1782 O O . PRO A 1 226 ? -3.387 -10.913 -12.362 1.00 90.06 226 PRO A O 1
ATOM 1785 N N . TYR A 1 227 ? -3.541 -9.533 -14.133 1.00 96.38 227 TYR A N 1
ATOM 1786 C CA . TYR A 1 227 ? -2.410 -10.058 -14.878 1.00 96.38 227 TYR A CA 1
ATOM 1787 C C . TYR A 1 227 ? -1.141 -9.292 -14.536 1.00 96.38 227 TYR A C 1
ATOM 1789 O O . TYR A 1 227 ? -1.204 -8.103 -14.241 1.00 96.38 227 TYR A O 1
ATOM 1797 N N . ILE A 1 228 ? 0.011 -9.953 -14.642 1.00 98.38 228 ILE A N 1
ATOM 1798 C CA . ILE A 1 228 ? 1.310 -9.292 -14.440 1.00 98.38 228 ILE A CA 1
ATOM 1799 C C . ILE A 1 228 ? 1.807 -8.533 -15.677 1.00 98.38 228 ILE A C 1
ATOM 1801 O O . ILE A 1 228 ? 2.764 -7.776 -15.571 1.00 98.38 228 ILE A O 1
ATOM 1805 N N . PHE A 1 229 ? 1.186 -8.730 -16.842 1.00 98.69 229 PHE A N 1
ATOM 1806 C CA . PHE A 1 229 ? 1.596 -8.108 -18.104 1.00 98.69 229 PHE A CA 1
ATOM 1807 C C . PHE A 1 229 ? 1.455 -6.590 -18.068 1.00 98.69 229 PHE A C 1
ATOM 1809 O O . PHE A 1 229 ? 0.491 -6.089 -17.493 1.00 98.69 229 PHE A O 1
ATOM 1816 N N . GLY A 1 230 ? 2.356 -5.862 -18.723 1.00 98.38 230 GLY A N 1
ATOM 1817 C CA . GLY A 1 230 ? 2.202 -4.422 -18.855 1.00 98.38 230 GLY A CA 1
ATOM 1818 C C . GLY A 1 230 ? 3.166 -3.763 -19.830 1.00 98.38 230 GLY A C 1
ATOM 1819 O O . GLY A 1 230 ? 4.210 -4.319 -20.167 1.00 98.38 230 GLY A O 1
ATOM 1820 N N . ILE A 1 231 ? 2.786 -2.572 -20.286 1.00 98.25 231 ILE A N 1
ATOM 1821 C CA . ILE A 1 231 ? 3.537 -1.753 -21.243 1.00 98.25 231 ILE A CA 1
ATOM 1822 C C . ILE A 1 231 ? 3.671 -0.330 -20.695 1.00 98.25 231 ILE A C 1
ATOM 1824 O O . ILE A 1 231 ? 2.717 0.228 -20.148 1.00 98.25 231 ILE A O 1
ATOM 1828 N N . HIS A 1 232 ? 4.860 0.248 -20.842 1.00 97.12 232 HIS A N 1
ATOM 1829 C CA . HIS A 1 232 ? 5.094 1.661 -20.583 1.00 97.12 232 HIS A CA 1
ATOM 1830 C C . HIS A 1 232 ? 4.636 2.493 -21.796 1.00 97.12 232 HIS A C 1
ATOM 1832 O O . HIS A 1 232 ? 5.035 2.214 -22.926 1.00 97.12 232 HIS A O 1
ATOM 1838 N N . ASP A 1 233 ? 3.854 3.543 -21.538 1.00 96.25 233 ASP A N 1
ATOM 1839 C CA . ASP A 1 233 ? 3.128 4.420 -22.472 1.00 96.25 233 ASP A CA 1
ATOM 1840 C C . ASP A 1 233 ? 1.861 3.833 -23.120 1.00 96.25 233 ASP A C 1
ATOM 1842 O O . ASP A 1 233 ? 1.718 2.628 -23.331 1.00 96.25 233 ASP A O 1
ATOM 1846 N N . LYS A 1 234 ? 0.939 4.734 -23.493 1.00 95.44 234 LYS A N 1
ATOM 1847 C CA . LYS A 1 234 ? -0.265 4.407 -24.273 1.00 95.44 234 LYS A CA 1
ATOM 1848 C C . LYS A 1 234 ? 0.082 4.016 -25.715 1.00 95.44 234 LYS A C 1
ATOM 1850 O O . LYS A 1 234 ? 0.996 4.568 -26.327 1.00 95.44 234 LYS A O 1
ATOM 1855 N N . GLY A 1 235 ? -0.738 3.148 -26.295 1.00 95.19 235 GLY A N 1
ATOM 1856 C CA . GLY A 1 235 ? -0.742 2.744 -27.698 1.00 95.19 235 GLY A CA 1
ATOM 1857 C C . GLY A 1 235 ? -0.310 1.298 -27.946 1.00 95.19 235 GLY A C 1
ATOM 1858 O O . GLY A 1 235 ? -0.570 0.788 -29.035 1.00 95.19 235 GLY A O 1
ATOM 1859 N N . GLY A 1 236 ? 0.342 0.640 -26.982 1.00 95.38 236 GLY A N 1
ATOM 1860 C CA . GLY A 1 236 ? 0.785 -0.757 -27.087 1.00 95.38 236 GLY A CA 1
ATOM 1861 C C . GLY A 1 236 ? -0.187 -1.764 -26.472 1.00 95.38 236 GLY A C 1
ATOM 1862 O O . GLY A 1 236 ? -0.130 -2.956 -26.775 1.00 95.38 236 GLY A O 1
ATOM 1863 N N . GLU A 1 237 ? -1.120 -1.299 -25.642 1.00 97.06 237 GLU A N 1
ATOM 1864 C CA . GLU A 1 237 ? -2.052 -2.125 -24.873 1.00 97.06 237 GLU A CA 1
ATOM 1865 C C . GLU A 1 237 ? -2.964 -3.007 -25.735 1.00 97.06 237 GLU A C 1
ATOM 1867 O O . GLU A 1 237 ? -3.432 -4.047 -25.266 1.00 97.06 237 GLU A O 1
ATOM 1872 N N . PHE A 1 238 ? -3.162 -2.675 -27.017 1.00 96.81 238 PHE A N 1
ATOM 1873 C CA . PHE A 1 238 ? -3.924 -3.522 -27.938 1.00 96.81 238 PHE A CA 1
ATOM 1874 C C . PHE A 1 238 ? -3.333 -4.937 -28.060 1.00 96.81 238 PHE A C 1
ATOM 1876 O O . PHE A 1 238 ? -4.096 -5.884 -28.230 1.00 96.81 238 PHE A O 1
ATOM 1883 N N . LEU A 1 239 ? -2.014 -5.111 -27.893 1.00 98.19 239 LEU A N 1
ATOM 1884 C CA . LEU A 1 239 ? -1.364 -6.429 -27.889 1.00 98.19 239 LEU A CA 1
ATOM 1885 C C . LEU A 1 239 ? -1.909 -7.327 -26.766 1.00 98.19 239 LEU A C 1
ATOM 1887 O O . LEU A 1 239 ? -2.122 -8.523 -26.957 1.00 98.19 239 LEU A O 1
ATOM 1891 N N . MET A 1 240 ? -2.191 -6.738 -25.602 1.00 98.25 240 MET A N 1
ATOM 1892 C CA . MET A 1 240 ? -2.823 -7.421 -24.471 1.00 98.25 240 MET A CA 1
ATOM 1893 C C . MET A 1 240 ? -4.310 -7.695 -24.739 1.00 98.25 240 MET A C 1
ATOM 1895 O O . MET A 1 240 ? -4.825 -8.766 -24.396 1.00 98.25 240 MET A O 1
ATOM 1899 N N . ALA A 1 241 ? -5.000 -6.751 -25.389 1.00 95.56 241 ALA A N 1
ATOM 1900 C CA . ALA A 1 241 ? -6.398 -6.893 -25.797 1.00 95.56 241 ALA A CA 1
ATOM 1901 C C . ALA A 1 241 ? -6.608 -8.056 -26.777 1.00 95.56 241 ALA A C 1
ATOM 1903 O O . ALA A 1 241 ? -7.543 -8.835 -26.597 1.00 95.56 241 ALA A O 1
ATOM 1904 N N . GLU A 1 242 ? -5.716 -8.203 -27.767 1.00 96.69 242 GLU A N 1
ATOM 1905 C CA . GLU A 1 242 ? -5.719 -9.278 -28.776 1.00 96.69 242 GLU A CA 1
ATOM 1906 C C . GLU A 1 242 ? -5.783 -10.673 -28.134 1.00 96.69 242 GLU A C 1
ATOM 1908 O O . GLU A 1 242 ? -6.377 -11.595 -28.693 1.00 96.69 242 GLU A O 1
ATOM 1913 N N . LYS A 1 243 ? -5.196 -10.827 -26.942 1.00 94.56 243 LYS A N 1
ATOM 1914 C CA . LYS A 1 243 ? -5.130 -12.087 -26.187 1.00 94.56 243 LYS A CA 1
ATOM 1915 C C . LYS A 1 243 ? -6.158 -12.177 -25.054 1.00 94.56 243 LYS A C 1
ATOM 1917 O O . LYS A 1 243 ? -6.176 -13.167 -24.325 1.00 94.56 243 LYS A O 1
ATOM 1922 N N . GLY A 1 244 ? -7.007 -11.160 -24.878 1.00 90.94 244 GLY A N 1
ATOM 1923 C CA . GLY A 1 244 ? -7.986 -11.091 -23.788 1.00 90.94 244 GLY A CA 1
ATOM 1924 C C . GLY A 1 244 ? -7.365 -10.950 -22.391 1.00 90.94 244 GLY A C 1
ATOM 1925 O O . GLY A 1 244 ? -8.016 -11.266 -21.394 1.00 90.94 244 GLY A O 1
ATOM 1926 N N . LYS A 1 245 ? -6.110 -10.490 -22.301 1.00 93.06 245 LYS A N 1
ATOM 1927 C CA . LYS A 1 245 ? -5.329 -10.396 -21.055 1.00 93.06 245 LYS A CA 1
ATOM 1928 C C . LYS A 1 245 ? -4.936 -8.956 -20.771 1.00 93.06 245 LYS A C 1
ATOM 1930 O O . LYS A 1 245 ? -3.760 -8.615 -20.794 1.00 93.06 245 LYS A O 1
ATOM 1935 N N . LYS A 1 246 ? -5.944 -8.113 -20.543 1.00 95.00 246 LYS A N 1
ATOM 1936 C CA . LYS A 1 246 ? -5.783 -6.678 -20.278 1.00 95.00 246 LYS A CA 1
ATOM 1937 C C . LYS A 1 246 ? -4.971 -6.460 -19.001 1.00 95.00 246 LYS A C 1
ATOM 1939 O O . LYS A 1 246 ? -5.484 -6.650 -17.903 1.00 95.00 246 LYS A O 1
ATOM 1944 N N . GLY A 1 247 ? -3.686 -6.172 -19.195 1.00 97.19 247 GLY A N 1
ATOM 1945 C CA . GLY A 1 247 ? -2.693 -5.961 -18.152 1.00 97.19 247 GLY A CA 1
ATOM 1946 C C . GLY A 1 247 ? -2.629 -4.508 -17.691 1.00 97.19 247 GLY A C 1
ATOM 1947 O O . GLY A 1 247 ? -3.647 -3.821 -17.627 1.00 97.19 247 GLY A O 1
ATOM 1948 N N . TRP A 1 248 ? -1.422 -4.047 -17.389 1.00 98.62 248 TRP A N 1
ATOM 1949 C CA . TRP A 1 248 ? -1.128 -2.716 -16.868 1.00 98.62 248 TRP A CA 1
ATOM 1950 C C . TRP A 1 248 ? -0.582 -1.780 -17.950 1.00 98.62 248 TRP A C 1
ATOM 1952 O O . TRP A 1 248 ? 0.206 -2.191 -18.802 1.00 98.62 248 TRP A O 1
ATOM 1962 N N . VAL A 1 249 ? -0.958 -0.508 -17.887 1.00 98.75 249 VAL A N 1
ATOM 1963 C CA . VAL A 1 249 ? -0.361 0.573 -18.674 1.00 98.75 249 VAL A CA 1
ATOM 1964 C C . VAL A 1 249 ? 0.196 1.601 -17.703 1.00 98.75 249 VAL A C 1
ATOM 1966 O O . VAL A 1 249 ? -0.539 2.111 -16.855 1.00 98.75 249 VAL A O 1
ATOM 1969 N N . LEU A 1 250 ? 1.490 1.897 -17.825 1.00 98.56 250 LEU A N 1
ATOM 1970 C CA . LEU A 1 250 ? 2.116 2.976 -17.067 1.00 98.56 250 LEU A CA 1
ATOM 1971 C C . LEU A 1 250 ? 2.244 4.221 -17.935 1.00 98.56 250 LEU A C 1
ATOM 1973 O O . LEU A 1 250 ? 2.754 4.147 -19.050 1.00 98.56 250 LEU A O 1
ATOM 1977 N N . ILE A 1 251 ? 1.817 5.367 -17.415 1.00 98.12 251 ILE A N 1
ATOM 1978 C CA . ILE A 1 251 ? 1.999 6.673 -18.052 1.00 98.12 251 ILE A CA 1
ATOM 1979 C C . ILE A 1 251 ? 2.894 7.534 -17.164 1.00 98.12 251 ILE A C 1
ATOM 1981 O O . ILE A 1 251 ? 2.764 7.513 -15.944 1.00 98.12 251 ILE A O 1
ATOM 1985 N N . THR A 1 252 ? 3.801 8.303 -17.762 1.00 96.25 252 THR A N 1
ATOM 1986 C CA . THR A 1 252 ? 4.617 9.278 -17.033 1.00 96.25 252 THR A CA 1
ATOM 1987 C C . THR A 1 252 ? 4.181 10.701 -17.367 1.00 96.25 252 THR A C 1
ATOM 1989 O O . THR A 1 252 ? 3.964 11.028 -18.533 1.00 96.25 252 THR A O 1
ATOM 1992 N N . GLU A 1 253 ? 4.067 11.552 -16.352 1.00 97.69 253 GLU A N 1
ATOM 1993 C CA . GLU A 1 253 ? 3.617 12.937 -16.472 1.00 97.69 253 GLU A CA 1
ATOM 1994 C C . GLU A 1 253 ? 4.613 13.877 -15.785 1.00 97.69 253 GLU A C 1
ATOM 1996 O O . GLU A 1 253 ? 4.939 13.727 -14.605 1.00 97.69 253 GLU A O 1
ATOM 2001 N N . ALA A 1 254 ? 5.091 14.878 -16.526 1.00 96.81 254 ALA A N 1
ATOM 2002 C CA . ALA A 1 254 ? 5.895 15.970 -15.986 1.00 96.81 254 ALA A CA 1
ATOM 2003 C C . ALA A 1 254 ? 4.966 17.123 -15.582 1.00 96.81 254 ALA A C 1
ATOM 2005 O O . ALA A 1 254 ? 4.589 17.951 -16.412 1.00 96.81 254 ALA A O 1
ATOM 2006 N N . VAL A 1 255 ? 4.575 17.168 -14.309 1.00 98.12 255 VAL A N 1
ATOM 2007 C CA . VAL A 1 255 ? 3.543 18.091 -13.810 1.00 98.12 255 VAL A CA 1
ATOM 2008 C C . VAL A 1 255 ? 4.091 19.462 -13.404 1.00 98.12 255 VAL A C 1
ATOM 2010 O O . VAL A 1 255 ? 3.319 20.402 -13.195 1.00 98.12 255 VAL A O 1
ATOM 2013 N N . GLY A 1 256 ? 5.416 19.618 -13.312 1.00 98.19 256 GLY A N 1
ATOM 2014 C CA . GLY A 1 256 ? 6.035 20.837 -12.794 1.00 98.19 256 GLY A CA 1
ATOM 2015 C C . GLY A 1 256 ? 5.711 21.037 -11.314 1.00 98.19 256 GLY A C 1
ATOM 2016 O O . GLY A 1 256 ? 5.393 20.088 -10.615 1.00 98.19 256 GLY A O 1
ATOM 2017 N N . ARG A 1 257 ? 5.806 22.269 -10.806 1.00 98.19 257 ARG A N 1
ATOM 2018 C CA . ARG A 1 257 ? 5.560 22.577 -9.381 1.00 98.19 257 ARG A CA 1
ATOM 2019 C C . ARG A 1 257 ? 4.694 23.808 -9.141 1.00 98.19 257 ARG A C 1
ATOM 2021 O O . ARG A 1 257 ? 4.759 24.386 -8.074 1.00 98.19 257 ARG A O 1
ATOM 2028 N N . ASN A 1 258 ? 3.962 24.303 -10.136 1.00 98.50 258 ASN A N 1
ATOM 2029 C CA . ASN A 1 258 ? 3.141 25.499 -9.936 1.00 98.50 258 ASN A CA 1
ATOM 2030 C C . ASN A 1 258 ? 1.907 25.147 -9.076 1.00 98.50 258 ASN A C 1
ATOM 2032 O O . ASN A 1 258 ? 1.040 24.430 -9.574 1.00 98.50 258 ASN A O 1
ATOM 2036 N N . PRO A 1 259 ? 1.760 25.664 -7.841 1.00 98.38 259 PRO A N 1
ATOM 2037 C CA . PRO A 1 259 ? 0.654 25.283 -6.959 1.00 98.38 259 PRO A CA 1
ATOM 2038 C C . PRO A 1 259 ? -0.710 25.821 -7.427 1.00 98.38 259 PRO A C 1
ATOM 2040 O O . PRO A 1 259 ? -1.745 25.406 -6.910 1.00 98.38 259 PRO A O 1
ATOM 2043 N N . HIS A 1 260 ? -0.724 26.736 -8.401 1.00 98.38 260 HIS A N 1
ATOM 2044 C CA . HIS A 1 260 ? -1.933 27.283 -9.025 1.00 98.38 260 HIS A CA 1
ATOM 2045 C C . HIS A 1 260 ? -2.270 26.629 -10.370 1.00 98.38 260 HIS A C 1
ATOM 2047 O O . HIS A 1 260 ? -3.211 27.048 -11.042 1.00 98.38 260 HIS A O 1
ATOM 2053 N N . ASP A 1 261 ? -1.484 25.643 -10.805 1.00 98.38 261 ASP A N 1
ATOM 2054 C CA . ASP A 1 261 ? -1.799 24.869 -11.998 1.00 98.38 261 ASP A CA 1
ATOM 2055 C C . ASP A 1 261 ? -2.757 23.724 -11.635 1.00 98.38 261 ASP A C 1
ATOM 2057 O O . ASP A 1 261 ? -2.455 22.872 -10.795 1.00 98.38 261 ASP A O 1
ATOM 2061 N N . HIS A 1 262 ? -3.925 23.746 -12.276 1.00 97.56 262 HIS A N 1
ATOM 2062 C CA . HIS A 1 262 ? -5.002 22.759 -12.150 1.00 97.56 262 HIS A CA 1
ATOM 2063 C C . HIS A 1 262 ? -5.168 21.925 -13.431 1.00 97.56 262 HIS A C 1
ATOM 2065 O O . HIS A 1 262 ? -6.158 21.216 -13.592 1.00 97.56 262 HIS A O 1
ATOM 2071 N N . SER A 1 263 ? -4.232 22.028 -14.380 1.00 98.12 263 SER A N 1
ATOM 2072 C CA . SER A 1 263 ? -4.242 21.183 -15.572 1.00 98.12 263 SER A CA 1
ATOM 2073 C C . SER A 1 263 ? -4.006 19.718 -15.205 1.00 98.12 263 SER A C 1
ATOM 2075 O O . SER A 1 263 ? -3.309 19.395 -14.236 1.00 98.12 263 SER A O 1
ATOM 2077 N N . THR A 1 264 ? -4.599 18.833 -15.999 1.00 97.94 264 THR A N 1
ATOM 2078 C CA . THR A 1 264 ? -4.706 17.406 -15.696 1.00 97.94 264 THR A CA 1
ATOM 2079 C C . THR A 1 264 ? -4.729 16.556 -16.970 1.00 97.94 264 THR A C 1
ATOM 2081 O O . THR A 1 264 ? -4.721 17.088 -18.089 1.00 97.94 264 THR A O 1
ATOM 2084 N N . LYS A 1 265 ? -4.756 15.234 -16.796 1.00 98.12 265 LYS A N 1
ATOM 2085 C CA . LYS A 1 265 ? -4.935 14.223 -17.838 1.00 98.12 265 LYS A CA 1
ATOM 2086 C C . LYS A 1 265 ? -5.954 13.189 -17.375 1.00 98.12 265 LYS A C 1
ATOM 2088 O O . LYS A 1 265 ? -6.148 12.971 -16.186 1.00 98.12 265 LYS A O 1
ATOM 2093 N N . HIS A 1 266 ? -6.587 12.538 -18.342 1.00 97.56 266 HIS A N 1
ATOM 2094 C CA . HIS A 1 266 ? -7.582 11.507 -18.084 1.00 97.56 266 HIS A CA 1
ATOM 2095 C C . HIS A 1 266 ? -7.124 10.174 -18.665 1.00 97.56 266 HIS A C 1
ATOM 2097 O O . HIS A 1 266 ? -6.513 10.115 -19.740 1.00 97.56 266 HIS A O 1
ATOM 2103 N N . TYR A 1 267 ? -7.447 9.118 -17.933 1.00 98.19 267 TYR A N 1
ATOM 2104 C CA . TYR A 1 267 ? -7.062 7.740 -18.214 1.00 98.19 267 TYR A CA 1
ATOM 2105 C C . TYR A 1 267 ? -8.274 6.803 -18.230 1.00 98.19 267 TYR A C 1
ATOM 2107 O O . TYR A 1 267 ? -8.113 5.589 -18.360 1.00 98.19 267 TYR A O 1
ATOM 2115 N N . SER A 1 268 ? -9.489 7.361 -18.149 1.00 94.62 268 SER A N 1
ATOM 2116 C CA . SER A 1 268 ? -10.740 6.603 -18.221 1.00 94.62 268 SER A CA 1
ATOM 2117 C C . SER A 1 268 ? -10.864 5.810 -19.522 1.00 94.62 268 SER A C 1
ATOM 2119 O O . SER A 1 268 ? -11.452 4.741 -19.533 1.00 94.62 268 SER A O 1
ATOM 2121 N N . ASP A 1 269 ? -10.218 6.245 -20.607 1.00 95.38 269 ASP A N 1
ATOM 2122 C CA . ASP A 1 269 ? -10.128 5.474 -21.848 1.00 95.38 269 ASP A CA 1
ATOM 2123 C C . ASP A 1 269 ? -9.486 4.090 -21.659 1.00 95.38 269 ASP A C 1
ATOM 2125 O O . ASP A 1 269 ? -9.874 3.146 -22.345 1.00 95.38 269 ASP A O 1
ATOM 2129 N N . LEU A 1 270 ? -8.531 3.947 -20.737 1.00 97.50 270 LEU A N 1
ATOM 2130 C CA . LEU A 1 270 ? -7.902 2.670 -20.394 1.00 97.50 270 LEU A CA 1
ATOM 2131 C C . LEU A 1 270 ? -8.684 1.931 -19.303 1.00 97.50 270 LEU A C 1
ATOM 2133 O O . LEU A 1 270 ? -8.942 0.731 -19.422 1.00 97.50 270 LEU A O 1
ATOM 2137 N N . GLU A 1 271 ? -9.080 2.650 -18.257 1.00 94.38 271 GLU A N 1
ATOM 2138 C CA . GLU A 1 271 ? -9.846 2.109 -17.133 1.00 94.38 271 GLU A CA 1
ATOM 2139 C C . GLU A 1 271 ? -11.187 1.506 -17.584 1.00 94.38 271 GLU A C 1
ATOM 2141 O O . GLU A 1 271 ? -11.473 0.357 -17.250 1.00 94.38 271 GLU A O 1
ATOM 2146 N N . ASP A 1 272 ? -11.968 2.220 -18.406 1.00 88.94 272 ASP A N 1
ATOM 2147 C CA . ASP A 1 272 ? -13.263 1.769 -18.945 1.00 88.94 272 ASP A CA 1
ATOM 2148 C C . ASP A 1 272 ? -13.103 0.504 -19.800 1.00 88.94 272 ASP A C 1
ATOM 2150 O O . ASP A 1 272 ? -14.010 -0.324 -19.926 1.00 88.94 272 ASP A O 1
ATOM 2154 N N . GLN A 1 273 ? -11.921 0.331 -20.397 1.00 90.50 273 GLN A N 1
ATOM 2155 C CA . GLN A 1 273 ? -11.572 -0.881 -21.120 1.00 90.50 273 GLN A CA 1
ATOM 2156 C C . GLN A 1 273 ? -11.131 -2.015 -20.186 1.00 90.50 273 GLN A C 1
ATOM 2158 O O . GLN A 1 273 ? -11.056 -3.152 -20.647 1.00 90.50 273 GLN A O 1
ATOM 2163 N N . GLY A 1 274 ? -10.889 -1.767 -18.903 1.00 88.81 274 GLY A N 1
ATOM 2164 C CA . GLY A 1 274 ? -10.494 -2.760 -17.906 1.00 88.81 274 GLY A CA 1
ATOM 2165 C C . GLY A 1 274 ? -8.989 -3.012 -17.838 1.00 88.81 274 GLY A C 1
ATOM 2166 O O . GLY A 1 274 ? -8.587 -4.127 -17.506 1.00 88.81 274 GLY A O 1
ATOM 2167 N N . TYR A 1 275 ? -8.165 -2.029 -18.209 1.00 97.25 275 TYR A N 1
ATOM 2168 C CA . TYR A 1 275 ? -6.724 -2.077 -17.955 1.00 97.25 275 TYR A CA 1
ATOM 2169 C C . TYR A 1 275 ? -6.398 -1.608 -16.538 1.00 97.25 275 TYR A C 1
ATOM 2171 O O . TYR A 1 275 ? -7.083 -0.756 -15.975 1.00 97.25 275 TYR A O 1
ATOM 2179 N N . GLY A 1 276 ? -5.298 -2.134 -15.999 1.00 97.69 276 GLY A N 1
ATOM 2180 C CA . GLY A 1 276 ? -4.629 -1.513 -14.868 1.00 97.69 276 GLY A CA 1
ATOM 2181 C C . GLY A 1 276 ? -3.954 -0.213 -15.306 1.00 97.69 276 GLY A C 1
ATOM 2182 O O . GLY A 1 276 ? -3.290 -0.204 -16.343 1.00 97.69 276 GLY A O 1
ATOM 2183 N N . VAL A 1 277 ? -4.099 0.865 -14.541 1.00 98.75 277 VAL A N 1
ATOM 2184 C CA . VAL A 1 277 ? -3.529 2.179 -14.861 1.00 98.75 277 VAL A CA 1
ATOM 2185 C C . VAL A 1 277 ? -2.636 2.625 -13.714 1.00 98.75 277 VAL A C 1
ATOM 2187 O O . VAL A 1 277 ? -3.060 2.671 -12.564 1.00 98.75 277 VAL A O 1
ATOM 2190 N N . ILE A 1 278 ? -1.386 2.945 -14.039 1.00 98.88 278 ILE A N 1
ATOM 2191 C CA . ILE A 1 278 ? -0.422 3.524 -13.103 1.00 98.88 278 ILE A CA 1
ATOM 2192 C C . ILE A 1 278 ? 0.099 4.814 -13.721 1.00 98.88 278 ILE A C 1
ATOM 2194 O O . ILE A 1 278 ? 0.484 4.831 -14.891 1.00 98.88 278 ILE A O 1
ATOM 2198 N N . VAL A 1 279 ? 0.143 5.893 -12.946 1.00 98.88 279 VAL A N 1
ATOM 2199 C CA . VAL A 1 279 ? 0.677 7.171 -13.418 1.00 98.88 279 VAL A CA 1
ATOM 2200 C C . VAL A 1 279 ? 1.847 7.595 -12.549 1.00 98.88 279 VAL A C 1
ATOM 2202 O O . VAL A 1 279 ? 1.740 7.676 -11.330 1.00 98.88 279 VAL A O 1
ATOM 2205 N N . ARG A 1 280 ? 2.977 7.901 -13.180 1.00 98.75 280 ARG A N 1
ATOM 2206 C CA . ARG A 1 280 ? 4.170 8.422 -12.518 1.00 98.75 280 ARG A CA 1
ATOM 2207 C C . ARG A 1 280 ? 4.237 9.936 -12.660 1.00 98.75 280 ARG A C 1
ATOM 2209 O O . ARG A 1 280 ? 4.400 10.454 -13.761 1.00 98.75 280 ARG A O 1
ATOM 2216 N N . LEU A 1 281 ? 4.119 10.633 -11.537 1.00 98.81 281 LEU A N 1
ATOM 2217 C CA . LEU A 1 281 ? 4.171 12.084 -11.435 1.00 98.81 281 LEU A CA 1
ATOM 2218 C C . LEU A 1 281 ? 5.601 12.530 -11.137 1.00 98.81 281 LEU A C 1
ATOM 2220 O O . LEU A 1 281 ? 6.175 12.200 -10.098 1.00 98.81 281 LEU A O 1
ATOM 2224 N N . ASN A 1 282 ? 6.157 13.331 -12.039 1.00 98.44 282 ASN A N 1
ATOM 2225 C CA . ASN A 1 282 ? 7.475 13.934 -11.893 1.00 98.44 282 ASN A CA 1
ATOM 2226 C C . ASN A 1 282 ? 7.373 15.454 -11.935 1.00 98.44 282 ASN A C 1
ATOM 2228 O O . ASN A 1 282 ? 6.541 16.021 -12.643 1.00 98.44 282 ASN A O 1
ATOM 2232 N N . HIS A 1 283 ? 8.286 16.135 -11.252 1.00 98.44 283 HIS A N 1
ATOM 2233 C CA . HIS A 1 283 ? 8.487 17.566 -11.448 1.00 98.44 283 HIS A CA 1
ATOM 2234 C C . HIS A 1 283 ? 8.955 17.855 -12.883 1.00 98.44 283 HIS A C 1
ATOM 2236 O O . HIS A 1 283 ? 8.404 18.724 -13.559 1.00 98.44 283 HIS A O 1
ATOM 2242 N N . GLY A 1 284 ? 9.915 17.079 -13.379 1.00 95.94 284 GLY A N 1
ATOM 2243 C CA . GLY A 1 284 ? 10.310 17.043 -14.779 1.00 95.94 284 GLY A CA 1
ATOM 2244 C C . GLY A 1 284 ? 11.386 15.990 -15.027 1.00 95.94 284 GLY A C 1
ATOM 2245 O O . GLY A 1 284 ? 11.836 15.329 -14.101 1.00 95.94 284 GLY A O 1
ATOM 2246 N N . TYR A 1 285 ? 11.819 15.871 -16.278 1.00 90.81 285 TYR A N 1
ATOM 2247 C CA . TYR A 1 285 ? 12.904 14.976 -16.684 1.00 90.81 285 TYR A CA 1
ATOM 2248 C C . TYR A 1 285 ? 14.078 15.752 -17.263 1.00 90.81 285 TYR A C 1
ATOM 2250 O O . TYR A 1 285 ? 13.912 16.879 -17.750 1.00 90.81 285 TYR A O 1
ATOM 2258 N N . HIS A 1 286 ? 15.259 15.133 -17.248 1.00 88.50 286 HIS A N 1
ATOM 2259 C CA . HIS A 1 286 ? 16.386 15.620 -18.032 1.00 88.50 286 HIS A CA 1
ATOM 2260 C C . HIS A 1 286 ? 15.978 15.783 -19.501 1.00 88.50 286 HIS A C 1
ATOM 2262 O O . HIS A 1 286 ? 15.493 14.861 -20.152 1.00 88.50 286 HIS A O 1
ATOM 2268 N N . ASN A 1 287 ? 16.194 16.982 -20.030 1.00 86.62 287 ASN A N 1
ATOM 2269 C CA . ASN A 1 287 ? 15.934 17.288 -21.424 1.00 86.62 287 ASN A CA 1
ATOM 2270 C C . ASN A 1 287 ? 17.266 17.423 -22.159 1.00 86.62 287 ASN A C 1
ATOM 2272 O O . ASN A 1 287 ? 17.937 18.449 -22.062 1.00 86.62 287 ASN A O 1
ATOM 2276 N N . THR A 1 288 ? 17.618 16.400 -22.934 1.00 82.56 288 THR A N 1
ATOM 2277 C CA . THR A 1 288 ? 18.859 16.346 -23.722 1.00 82.56 288 THR A CA 1
ATOM 2278 C C . THR A 1 288 ? 18.953 17.456 -24.772 1.00 82.56 288 THR A C 1
ATOM 2280 O O . THR A 1 288 ? 20.054 17.874 -25.123 1.00 82.56 288 THR A O 1
ATOM 2283 N N . LYS A 1 289 ? 17.817 17.978 -25.258 1.00 84.19 289 LYS A N 1
ATOM 2284 C CA . LYS A 1 289 ? 17.773 19.051 -26.266 1.00 84.19 289 LYS A CA 1
ATO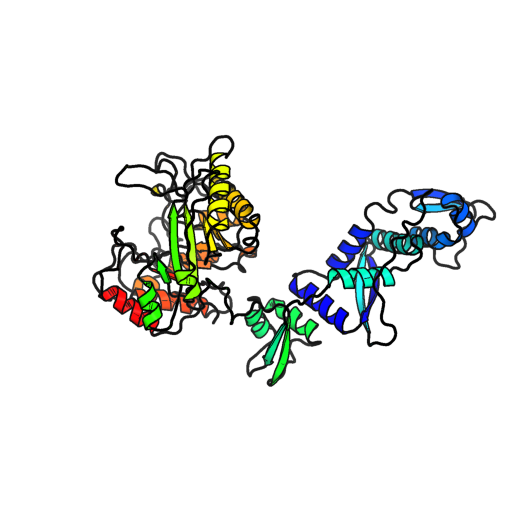M 2285 C C . LYS A 1 289 ? 18.099 20.418 -25.666 1.00 84.19 289 LYS A C 1
ATOM 2287 O O . LYS A 1 289 ? 18.702 21.246 -26.340 1.00 84.19 289 LYS A O 1
ATOM 2292 N N . THR A 1 290 ? 17.686 20.671 -24.425 1.00 87.69 290 THR A N 1
ATOM 2293 C CA . THR A 1 290 ? 17.939 21.944 -23.723 1.00 87.69 290 THR A CA 1
ATOM 2294 C C . THR A 1 290 ? 19.096 21.860 -22.727 1.00 87.69 290 THR A C 1
ATOM 2296 O O . THR A 1 290 ? 19.548 22.893 -22.239 1.00 87.69 290 THR A O 1
ATOM 2299 N N . GLY A 1 291 ? 19.559 20.650 -22.396 1.00 87.19 291 GLY A N 1
ATOM 2300 C CA . GLY A 1 291 ? 20.516 20.382 -21.323 1.00 87.19 291 GLY A CA 1
ATOM 2301 C C . GLY A 1 291 ? 19.963 20.657 -19.919 1.00 87.19 291 GLY A C 1
ATOM 2302 O O . GLY A 1 291 ? 20.741 20.813 -18.980 1.00 87.19 291 GLY A O 1
ATOM 2303 N N . SER A 1 292 ? 18.639 20.790 -19.758 1.00 91.56 292 SER A N 1
ATOM 2304 C CA . SER A 1 292 ? 18.037 21.140 -18.467 1.00 91.56 292 SER A CA 1
ATOM 2305 C C . SER A 1 292 ? 17.804 19.911 -17.595 1.00 91.56 292 SER A C 1
ATOM 2307 O O . SER A 1 292 ? 17.232 18.930 -18.064 1.00 91.56 292 SER A O 1
ATOM 2309 N N . PHE A 1 293 ? 18.137 20.031 -16.309 1.00 94.62 293 PHE A N 1
ATOM 2310 C CA . PHE A 1 293 ? 17.902 19.026 -15.271 1.00 94.62 293 PHE A CA 1
ATOM 2311 C C . PHE A 1 293 ? 16.923 19.576 -14.222 1.00 94.62 293 PHE A C 1
ATOM 2313 O O . PHE A 1 293 ? 17.356 20.070 -13.179 1.00 94.62 293 PHE A O 1
ATOM 2320 N N . PRO A 1 294 ? 15.607 19.576 -14.497 1.00 94.75 294 PRO A N 1
ATOM 2321 C CA . PRO A 1 294 ? 14.609 20.017 -13.521 1.00 94.75 294 PRO A CA 1
ATOM 2322 C C . PRO A 1 294 ? 14.545 19.100 -12.289 1.00 94.75 294 PRO A C 1
ATOM 2324 O O . PRO A 1 294 ? 14.142 19.565 -11.224 1.00 94.75 294 PRO A O 1
ATOM 2327 N N . GLY A 1 295 ? 14.961 17.840 -12.445 1.00 97.44 295 GLY A N 1
ATOM 2328 C CA . GLY A 1 295 ? 14.846 16.772 -11.458 1.00 97.44 295 GLY A CA 1
ATOM 2329 C C . GLY A 1 295 ? 13.450 16.148 -11.422 1.00 97.44 295 GLY A C 1
ATOM 2330 O O . GLY A 1 295 ? 12.453 16.853 -11.617 1.00 97.44 295 GLY A O 1
ATOM 2331 N N . THR A 1 296 ? 13.382 14.840 -11.151 1.00 98.06 296 THR A N 1
ATOM 2332 C CA . THR A 1 296 ? 12.112 14.091 -11.030 1.00 98.06 296 THR A CA 1
ATOM 2333 C C . THR A 1 296 ? 11.324 14.513 -9.797 1.00 98.06 296 THR A C 1
ATOM 2335 O O . THR A 1 296 ? 10.094 14.501 -9.809 1.00 98.06 296 THR A O 1
ATOM 2338 N N . ILE A 1 297 ? 12.026 15.028 -8.789 1.00 98.56 297 ILE A N 1
ATOM 2339 C CA . ILE A 1 297 ? 11.505 15.947 -7.774 1.00 98.56 297 ILE A CA 1
ATOM 2340 C C . ILE A 1 297 ? 12.273 17.281 -7.869 1.00 98.56 297 ILE A C 1
ATOM 2342 O O . ILE A 1 297 ? 13.404 17.299 -8.368 1.00 98.56 297 ILE A O 1
ATOM 2346 N N . PRO A 1 298 ? 11.697 18.420 -7.438 1.00 98.31 298 PRO A N 1
ATOM 2347 C CA . PRO A 1 298 ? 12.360 19.714 -7.596 1.00 98.31 298 PRO A CA 1
ATOM 2348 C C . PRO A 1 298 ? 13.566 19.863 -6.655 1.00 98.31 298 PRO A C 1
ATOM 2350 O O . PRO A 1 298 ? 13.837 19.012 -5.824 1.00 98.31 298 PRO A O 1
ATOM 2353 N N . LEU A 1 299 ? 14.297 20.975 -6.754 1.00 98.06 299 LEU A N 1
ATOM 2354 C CA . LEU A 1 299 ? 15.326 21.347 -5.774 1.00 98.06 299 LEU A CA 1
ATOM 2355 C C . LEU A 1 299 ? 14.699 21.623 -4.396 1.00 98.06 299 LEU A C 1
ATOM 2357 O O . LEU A 1 299 ? 13.795 22.458 -4.311 1.00 98.06 299 LEU A O 1
ATOM 2361 N N . GLN A 1 300 ? 15.244 21.044 -3.326 1.00 98.06 300 GLN A N 1
ATOM 2362 C CA . GLN A 1 300 ? 14.958 21.456 -1.950 1.00 98.06 300 GLN A CA 1
ATOM 2363 C C . GLN A 1 300 ? 15.596 22.823 -1.679 1.00 98.06 300 GLN A C 1
ATOM 2365 O O . GLN A 1 300 ? 16.823 22.952 -1.606 1.00 98.06 300 GLN A O 1
ATOM 2370 N N . ASP A 1 301 ? 14.765 23.851 -1.549 1.00 96.69 301 ASP A N 1
ATOM 2371 C CA . ASP A 1 301 ? 15.157 25.172 -1.068 1.00 96.69 301 ASP A CA 1
ATOM 2372 C C . ASP A 1 301 ? 15.200 25.212 0.470 1.00 96.69 301 ASP A C 1
ATOM 2374 O O . ASP A 1 301 ? 14.790 24.270 1.142 1.00 96.69 301 ASP A O 1
ATOM 2378 N N . ALA A 1 302 ? 15.698 26.313 1.044 1.00 95.38 302 ALA A N 1
ATOM 2379 C CA . ALA A 1 302 ? 15.963 26.423 2.483 1.00 95.38 302 ALA A CA 1
ATOM 2380 C C . ALA A 1 302 ? 14.740 26.148 3.383 1.00 95.38 302 ALA A C 1
ATOM 2382 O O . ALA A 1 302 ? 14.917 25.751 4.532 1.00 95.38 302 ALA A O 1
ATOM 2383 N N . ASN A 1 303 ? 13.525 26.347 2.860 1.00 96.12 303 ASN A N 1
ATOM 2384 C CA . ASN A 1 303 ? 12.270 26.137 3.583 1.00 96.12 303 ASN A CA 1
ATOM 2385 C C . ASN A 1 303 ? 11.451 24.951 3.039 1.00 96.12 303 ASN A C 1
ATOM 2387 O O . ASN A 1 303 ? 10.295 24.793 3.429 1.00 96.12 303 ASN A O 1
ATOM 2391 N N . SER A 1 304 ? 12.002 24.153 2.115 1.00 97.50 304 SER A N 1
ATOM 2392 C CA . SER A 1 304 ? 11.273 23.106 1.380 1.00 97.50 304 SER A CA 1
ATOM 2393 C C . SER A 1 304 ? 9.981 23.609 0.703 1.00 97.50 304 SER A C 1
ATOM 2395 O O . SER A 1 304 ? 9.040 22.837 0.499 1.00 97.50 304 SER A O 1
ATOM 2397 N N . GLN A 1 305 ? 9.903 24.892 0.332 1.00 98.50 305 GLN A N 1
ATOM 2398 C CA . GLN A 1 305 ? 8.728 25.454 -0.333 1.00 98.50 305 GLN A CA 1
ATOM 2399 C C . GLN A 1 305 ? 8.539 24.841 -1.719 1.00 98.50 305 GLN A C 1
ATOM 2401 O O . GLN A 1 305 ? 7.421 24.510 -2.092 1.00 98.50 305 GLN A O 1
ATOM 2406 N N . ASN A 1 306 ? 9.625 24.587 -2.449 1.00 98.69 306 ASN A N 1
ATOM 2407 C CA . ASN A 1 306 ? 9.554 23.931 -3.753 1.00 98.69 306 ASN A CA 1
ATOM 2408 C C . ASN A 1 306 ? 8.945 22.523 -3.663 1.00 98.69 306 ASN A C 1
ATOM 2410 O O . ASN A 1 306 ? 8.262 22.091 -4.590 1.00 98.69 306 ASN A O 1
ATOM 2414 N N . TYR A 1 307 ? 9.202 21.804 -2.564 1.00 98.81 307 TYR A N 1
ATOM 2415 C CA . TYR A 1 307 ? 8.609 20.489 -2.308 1.00 98.81 307 TYR A CA 1
ATOM 2416 C C . TYR A 1 307 ? 7.123 20.619 -1.997 1.00 98.81 307 TYR A C 1
ATOM 2418 O O . TYR A 1 307 ? 6.324 19.842 -2.512 1.00 98.81 307 TYR A O 1
ATOM 2426 N N . GLN A 1 308 ? 6.746 21.614 -1.191 1.00 98.88 308 GLN A N 1
ATOM 2427 C CA . GLN A 1 308 ? 5.342 21.887 -0.904 1.00 98.88 308 GLN A CA 1
ATOM 2428 C C . GLN A 1 308 ? 4.569 22.286 -2.168 1.00 98.88 308 GLN A C 1
ATOM 2430 O O . GLN A 1 308 ? 3.473 21.785 -2.394 1.00 98.88 308 GLN A O 1
ATOM 2435 N N . ASP A 1 309 ? 5.146 23.142 -3.006 1.00 98.88 309 ASP A N 1
ATOM 2436 C CA . ASP A 1 309 ? 4.540 23.604 -4.254 1.00 98.88 309 ASP A CA 1
ATOM 2437 C C . ASP A 1 309 ? 4.349 22.447 -5.249 1.00 98.88 309 ASP A C 1
ATOM 2439 O O . ASP A 1 309 ? 3.293 22.321 -5.872 1.00 98.88 309 ASP A O 1
ATOM 2443 N N . PHE A 1 310 ? 5.335 21.546 -5.342 1.00 98.88 310 PHE A N 1
ATOM 2444 C CA . PHE A 1 310 ? 5.220 20.306 -6.112 1.00 98.88 310 PHE A CA 1
ATOM 2445 C C . PHE A 1 310 ? 4.136 19.380 -5.564 1.00 98.88 310 PHE A C 1
ATOM 2447 O O . PHE A 1 310 ? 3.307 18.895 -6.326 1.00 98.88 310 PHE A O 1
ATOM 2454 N N . ALA A 1 311 ? 4.079 19.190 -4.248 1.00 98.94 311 ALA A N 1
ATOM 2455 C CA . ALA A 1 311 ? 3.057 18.365 -3.624 1.00 98.94 311 ALA A CA 1
ATOM 2456 C C . ALA A 1 311 ? 1.639 18.908 -3.874 1.00 98.94 311 ALA A C 1
ATOM 2458 O O . ALA A 1 311 ? 0.743 18.145 -4.234 1.00 98.94 311 ALA A O 1
ATOM 2459 N N . VAL A 1 312 ? 1.441 20.229 -3.764 1.00 98.88 312 VAL A N 1
ATOM 2460 C CA . VAL A 1 312 ? 0.165 20.879 -4.111 1.00 98.88 312 VAL A CA 1
ATOM 2461 C C . VAL A 1 312 ? -0.153 20.671 -5.589 1.00 98.88 312 VAL A C 1
ATOM 2463 O O . VAL A 1 312 ? -1.295 20.362 -5.925 1.00 98.88 312 VAL A O 1
ATOM 2466 N N . ARG A 1 313 ? 0.845 20.786 -6.475 1.00 98.75 313 ARG A N 1
ATOM 2467 C CA . ARG A 1 313 ? 0.672 20.535 -7.908 1.00 98.75 313 ARG A CA 1
ATOM 2468 C C . ARG A 1 313 ? 0.246 19.093 -8.204 1.00 98.75 313 ARG A C 1
ATOM 2470 O O . ARG A 1 313 ? -0.660 18.911 -9.020 1.00 98.75 313 ARG A O 1
ATOM 2477 N N . CYS A 1 314 ? 0.852 18.103 -7.545 1.00 98.88 314 CYS A N 1
ATOM 2478 C CA . CYS A 1 314 ? 0.452 16.696 -7.624 1.00 98.88 314 CYS A CA 1
ATOM 2479 C C . CYS A 1 314 ? -0.991 16.510 -7.144 1.00 98.88 314 CYS A C 1
ATOM 2481 O O . CYS A 1 314 ? -1.798 15.949 -7.877 1.00 98.88 314 CYS A O 1
ATOM 2483 N N . GLY A 1 315 ? -1.348 17.064 -5.979 1.00 98.81 315 GLY A N 1
ATOM 2484 C CA . GLY A 1 315 ? -2.720 17.021 -5.465 1.00 98.81 315 GLY A CA 1
ATOM 2485 C C . GLY A 1 315 ? -3.737 17.631 -6.438 1.00 98.81 315 GLY A C 1
ATOM 2486 O O . GLY A 1 315 ? -4.759 17.015 -6.715 1.00 98.81 315 GLY A O 1
ATOM 2487 N N . ASN A 1 316 ? -3.435 18.793 -7.028 1.00 98.69 316 ASN A N 1
ATOM 2488 C CA . ASN A 1 316 ? -4.300 19.421 -8.034 1.00 98.69 316 ASN A CA 1
ATOM 2489 C C . ASN A 1 316 ? -4.427 18.575 -9.314 1.00 98.69 316 ASN A C 1
ATOM 2491 O O . ASN A 1 316 ? -5.494 18.563 -9.924 1.00 98.69 316 ASN A O 1
ATOM 2495 N N . PHE A 1 317 ? -3.345 17.912 -9.747 1.00 98.75 317 PHE A N 1
ATOM 2496 C CA . PHE A 1 317 ? -3.356 17.036 -10.923 1.00 98.75 317 PHE A CA 1
ATOM 2497 C C . PHE A 1 317 ? -4.289 15.845 -10.700 1.00 98.75 317 PHE A C 1
ATOM 2499 O O . PHE A 1 317 ? -5.152 15.582 -11.538 1.00 98.75 317 PHE A O 1
ATOM 2506 N N . VAL A 1 318 ? -4.123 15.166 -9.560 1.00 98.38 318 VAL A N 1
ATOM 2507 C CA . VAL A 1 318 ? -4.891 13.978 -9.167 1.00 98.38 318 VAL A CA 1
ATOM 2508 C C . VAL A 1 318 ? -6.371 14.309 -8.999 1.00 98.38 318 VAL A C 1
ATOM 2510 O O . VAL A 1 318 ? -7.187 13.678 -9.655 1.00 98.38 318 VAL A O 1
ATOM 2513 N N . GLU A 1 319 ? -6.700 15.373 -8.257 1.00 97.94 319 GLU A N 1
ATOM 2514 C CA . GLU A 1 319 ? -8.081 15.821 -7.986 1.00 97.94 319 GLU A CA 1
ATOM 2515 C C . GLU A 1 319 ? -8.927 16.052 -9.250 1.00 97.94 319 GLU A C 1
ATOM 2517 O O . GLU A 1 319 ? -10.150 15.940 -9.225 1.00 97.94 319 GLU A O 1
ATOM 2522 N N . HIS A 1 320 ? -8.281 16.399 -10.366 1.00 95.50 320 HIS A N 1
ATOM 2523 C CA . HIS A 1 320 ? -8.957 16.638 -11.641 1.00 95.50 320 HIS A CA 1
ATOM 2524 C C . HIS A 1 320 ? -8.720 15.513 -12.662 1.00 95.50 320 HIS A C 1
ATOM 2526 O O . HIS A 1 320 ? -9.239 15.592 -13.774 1.00 95.50 320 HIS A O 1
ATOM 2532 N N . SER A 1 321 ? -7.940 14.484 -12.317 1.00 97.44 321 SER A N 1
ATOM 2533 C CA . SER A 1 321 ? -7.724 13.304 -13.160 1.00 97.44 321 SER A CA 1
ATOM 2534 C C . SER A 1 321 ? -8.897 12.330 -13.029 1.00 97.44 321 SER A C 1
ATOM 2536 O O . SER A 1 321 ? -9.647 12.350 -12.060 1.00 97.44 321 SER A O 1
ATOM 2538 N N . SER A 1 322 ? -9.057 11.436 -14.003 1.00 93.81 322 SER A N 1
ATOM 2539 C CA . SER A 1 322 ? -10.006 10.319 -13.903 1.00 93.81 322 SER A CA 1
ATOM 2540 C C . SER A 1 322 ? -9.406 9.038 -14.470 1.00 93.81 322 SER A C 1
ATOM 2542 O O . SER A 1 322 ? -8.521 9.092 -15.327 1.00 93.81 322 SER A O 1
ATOM 2544 N N . GLY A 1 323 ? -9.895 7.891 -13.998 1.00 92.81 323 GLY A N 1
ATOM 2545 C CA . GLY A 1 323 ? -9.470 6.559 -14.430 1.00 92.81 323 GLY A CA 1
ATOM 2546 C C . GLY A 1 323 ? -8.082 6.120 -13.986 1.00 92.81 323 GLY A C 1
ATOM 2547 O O . GLY A 1 323 ? -7.443 5.309 -14.652 1.00 92.81 323 GLY A O 1
ATOM 2548 N N . CYS A 1 324 ? -7.605 6.673 -12.875 1.00 96.31 324 CYS A N 1
ATOM 2549 C CA . CYS A 1 324 ? -6.390 6.247 -12.197 1.00 96.31 324 CYS A CA 1
ATOM 2550 C C . CYS A 1 324 ? -6.528 6.544 -10.703 1.00 96.31 324 CYS A C 1
ATOM 2552 O O . CYS A 1 324 ? -7.017 7.613 -10.341 1.00 96.31 324 CYS A O 1
ATOM 2554 N N . HIS A 1 325 ? -6.054 5.623 -9.869 1.00 97.38 325 HIS A N 1
ATOM 2555 C CA . HIS A 1 325 ? -5.929 5.777 -8.417 1.00 97.38 325 HIS A CA 1
ATOM 2556 C C . HIS A 1 325 ? -4.551 5.316 -7.915 1.00 97.38 325 HIS A C 1
ATOM 2558 O O . HIS A 1 325 ? -4.385 5.078 -6.725 1.00 97.38 325 HIS A O 1
ATOM 2564 N N . ILE A 1 326 ? -3.561 5.128 -8.801 1.00 98.69 326 ILE A N 1
ATOM 2565 C CA . ILE A 1 326 ? -2.209 4.664 -8.447 1.00 98.69 326 ILE A CA 1
ATOM 2566 C C . ILE A 1 326 ? -1.173 5.657 -8.976 1.00 98.69 326 ILE A C 1
ATOM 2568 O O . ILE A 1 326 ? -0.925 5.745 -10.182 1.00 98.69 326 ILE A O 1
ATOM 2572 N N . TRP A 1 327 ? -0.535 6.378 -8.054 1.00 98.81 327 TRP A N 1
ATOM 2573 C CA . TRP A 1 327 ? 0.330 7.520 -8.341 1.00 98.81 327 TRP A CA 1
ATOM 2574 C C . TRP A 1 327 ? 1.748 7.283 -7.832 1.00 98.81 327 TRP A C 1
ATOM 2576 O O . TRP A 1 327 ? 1.997 7.298 -6.629 1.00 98.81 327 TRP A O 1
ATOM 2586 N N . ILE A 1 328 ? 2.704 7.101 -8.740 1.00 98.94 328 ILE A N 1
ATOM 2587 C CA . ILE A 1 328 ? 4.124 7.019 -8.387 1.00 98.94 328 ILE A CA 1
ATOM 2588 C C . ILE A 1 328 ? 4.690 8.432 -8.274 1.00 98.94 328 ILE A C 1
ATOM 2590 O O . ILE A 1 328 ? 4.487 9.241 -9.177 1.00 98.94 328 ILE A O 1
ATOM 2594 N N . ILE A 1 329 ? 5.430 8.730 -7.206 1.00 98.88 329 ILE A N 1
ATOM 2595 C CA . ILE A 1 329 ? 6.067 10.042 -7.026 1.00 98.88 329 ILE A CA 1
ATOM 2596 C C . ILE A 1 329 ? 7.559 9.956 -7.339 1.00 98.88 329 ILE A C 1
ATOM 2598 O O . ILE A 1 329 ? 8.326 9.351 -6.591 1.00 98.88 329 ILE A O 1
ATOM 2602 N N . GLY A 1 330 ? 7.980 10.627 -8.408 1.00 98.31 330 GLY A N 1
ATOM 2603 C CA . GLY A 1 330 ? 9.370 10.649 -8.850 1.00 98.31 330 GLY A CA 1
ATOM 2604 C C . GLY A 1 330 ? 9.815 9.373 -9.571 1.00 98.31 330 GLY A C 1
ATOM 2605 O O . GLY A 1 330 ? 9.080 8.389 -9.693 1.00 98.31 330 GLY A O 1
ATOM 2606 N N . ASN A 1 331 ? 11.050 9.413 -10.061 1.00 98.19 331 ASN A N 1
ATOM 2607 C CA . ASN A 1 331 ? 11.704 8.323 -10.767 1.00 98.19 331 ASN A CA 1
ATOM 2608 C C . ASN A 1 331 ? 13.198 8.307 -10.449 1.00 98.19 331 ASN A C 1
ATOM 2610 O O . ASN A 1 331 ? 13.810 9.376 -10.409 1.00 98.19 331 ASN A O 1
ATOM 2614 N N . GLU A 1 332 ? 13.752 7.109 -10.255 1.00 97.75 332 GLU A N 1
ATOM 2615 C CA . GLU A 1 332 ? 15.189 6.819 -10.217 1.00 97.75 332 GLU A CA 1
ATOM 2616 C C . GLU A 1 332 ? 16.012 7.855 -9.444 1.00 97.75 332 GLU A C 1
ATOM 2618 O O . GLU A 1 332 ? 17.056 8.331 -9.877 1.00 97.75 332 GLU A O 1
ATOM 2623 N N . MET A 1 333 ? 15.534 8.216 -8.254 1.00 97.62 333 MET A N 1
ATOM 2624 C CA . MET A 1 333 ? 16.032 9.373 -7.507 1.00 97.62 333 MET A CA 1
ATOM 2625 C C . MET A 1 333 ? 17.516 9.269 -7.116 1.00 97.62 333 MET A C 1
ATOM 2627 O O . MET A 1 333 ? 18.173 10.273 -6.845 1.00 97.62 333 MET A O 1
ATOM 2631 N N . ASN A 1 334 ? 18.084 8.065 -7.098 1.00 98.12 334 ASN A N 1
ATOM 2632 C CA . ASN A 1 334 ? 19.506 7.848 -6.852 1.00 98.12 334 ASN A CA 1
ATOM 2633 C C . ASN A 1 334 ? 20.407 8.107 -8.077 1.00 98.12 334 ASN A C 1
ATOM 2635 O O . ASN A 1 334 ? 21.618 8.210 -7.903 1.00 98.12 334 ASN A O 1
ATOM 2639 N N . LEU A 1 335 ? 19.848 8.230 -9.283 1.00 97.31 335 LEU A N 1
ATOM 2640 C CA . LEU A 1 335 ? 20.575 8.490 -10.525 1.00 97.31 335 LEU A CA 1
ATOM 2641 C C . LEU A 1 335 ? 20.716 9.996 -10.759 1.00 97.31 335 LEU A C 1
ATOM 2643 O O . LEU A 1 335 ? 19.739 10.743 -10.738 1.00 97.31 335 LEU A O 1
ATOM 2647 N N . SER A 1 336 ? 21.931 10.455 -11.062 1.00 96.75 336 SER A N 1
ATOM 2648 C CA . SER A 1 336 ? 22.188 11.891 -11.154 1.00 96.75 336 SER A CA 1
ATOM 2649 C C . SER A 1 336 ? 21.533 12.603 -12.334 1.00 96.75 336 SER A C 1
ATOM 2651 O O . SER A 1 336 ? 21.342 13.817 -12.278 1.00 96.75 336 SER A O 1
ATOM 2653 N N . ASN A 1 337 ? 21.110 11.866 -13.363 1.00 94.31 337 ASN A N 1
ATOM 2654 C CA . ASN A 1 337 ? 20.284 12.410 -14.442 1.00 94.31 337 ASN A CA 1
ATOM 2655 C C . ASN A 1 337 ? 18.912 12.891 -13.949 1.00 94.31 337 ASN A C 1
ATOM 2657 O O . ASN A 1 337 ? 18.336 13.792 -14.555 1.00 94.31 337 ASN A O 1
ATOM 2661 N N . GLU A 1 338 ? 18.427 12.340 -12.839 1.00 96.31 338 GLU A N 1
ATOM 2662 C CA . GLU A 1 338 ? 17.117 12.649 -12.267 1.00 96.31 338 GLU A CA 1
ATOM 2663 C C . GLU A 1 338 ? 17.202 13.673 -11.131 1.00 96.31 338 GLU A C 1
ATOM 2665 O O . GLU A 1 338 ? 16.188 14.067 -10.550 1.00 96.31 338 GLU A O 1
ATOM 2670 N N . TRP A 1 339 ? 18.407 14.163 -10.824 1.00 97.88 339 TRP A N 1
ATOM 2671 C CA . TRP A 1 339 ? 18.609 15.200 -9.822 1.00 97.88 339 TRP A CA 1
ATOM 2672 C C . TRP A 1 339 ? 18.286 16.589 -10.378 1.00 97.88 339 TRP A C 1
ATOM 2674 O O . TRP A 1 339 ? 18.631 16.905 -11.523 1.00 97.88 339 TRP A O 1
ATOM 2684 N N . PRO A 1 340 ? 17.724 17.492 -9.559 1.00 97.81 340 PRO A N 1
ATOM 2685 C CA . PRO A 1 340 ? 17.674 18.904 -9.905 1.00 97.81 340 PRO A CA 1
ATOM 2686 C C . PRO A 1 340 ? 19.105 19.455 -10.041 1.00 97.81 340 PRO A C 1
ATOM 2688 O O . PRO A 1 340 ? 19.877 19.497 -9.081 1.00 97.81 340 PRO A O 1
ATOM 2691 N N . GLY A 1 341 ? 19.465 19.886 -11.252 1.00 96.50 341 GLY A N 1
ATOM 2692 C CA . GLY A 1 341 ? 20.816 20.331 -11.617 1.00 96.50 341 GLY A CA 1
ATOM 2693 C C . GLY A 1 341 ? 21.771 19.224 -12.095 1.00 96.50 341 GLY A C 1
ATOM 2694 O O . GLY A 1 341 ? 22.936 19.516 -12.371 1.00 96.50 341 GLY A O 1
ATOM 2695 N N . GLY A 1 342 ? 21.301 17.981 -12.225 1.00 95.75 342 GLY A N 1
ATOM 2696 C CA . GLY A 1 342 ? 22.083 16.864 -12.753 1.00 95.75 342 GLY A CA 1
ATOM 2697 C C . GLY A 1 342 ? 23.199 16.412 -11.805 1.00 95.75 342 GLY A C 1
ATOM 2698 O O . GLY A 1 342 ? 23.166 16.684 -10.606 1.00 95.75 342 GLY A O 1
ATOM 2699 N N . LYS A 1 343 ? 24.261 15.811 -12.353 1.00 94.69 343 LYS A N 1
ATOM 2700 C CA . LYS A 1 343 ? 25.445 15.335 -11.604 1.00 94.69 343 LYS A CA 1
ATOM 2701 C C . LYS A 1 343 ? 26.152 16.374 -10.733 1.00 94.69 343 LYS A C 1
ATOM 2703 O O . LYS A 1 343 ? 26.737 16.024 -9.714 1.00 94.69 343 LYS A O 1
ATOM 2708 N N . ASN A 1 344 ? 26.096 17.645 -11.126 1.00 94.44 344 ASN A N 1
ATOM 2709 C CA . ASN A 1 344 ? 26.664 18.756 -10.353 1.00 94.44 344 ASN A CA 1
ATOM 2710 C C . ASN A 1 344 ? 25.603 19.481 -9.504 1.00 94.44 344 ASN A C 1
ATOM 2712 O O . ASN A 1 344 ? 25.886 20.526 -8.919 1.00 94.44 344 ASN A O 1
ATOM 2716 N N . GLY A 1 345 ? 24.375 18.968 -9.508 1.00 96.44 345 GLY A N 1
ATOM 2717 C CA . GLY A 1 345 ? 23.222 19.509 -8.816 1.00 96.44 345 GLY A CA 1
ATOM 2718 C C . GLY A 1 345 ? 23.049 18.938 -7.415 1.00 96.44 345 GLY A C 1
ATOM 2719 O O . GLY A 1 345 ? 23.997 18.532 -6.742 1.00 96.44 345 GLY A O 1
ATOM 2720 N N . GLN A 1 346 ? 21.804 18.943 -6.952 1.00 97.50 346 GLN A N 1
ATOM 2721 C CA . GLN A 1 346 ? 21.456 18.485 -5.617 1.00 97.50 346 GLN A CA 1
ATOM 2722 C C . GLN A 1 346 ? 21.061 17.007 -5.656 1.00 97.50 346 GLN A C 1
ATOM 2724 O O . GLN A 1 346 ? 19.975 16.667 -6.115 1.00 97.50 346 GLN A O 1
ATOM 2729 N N . ALA A 1 347 ? 21.922 16.145 -5.109 1.00 97.94 347 ALA A N 1
ATOM 2730 C CA . ALA A 1 347 ? 21.609 14.731 -4.938 1.00 97.94 347 ALA A CA 1
ATOM 2731 C C . ALA A 1 347 ? 20.324 14.525 -4.131 1.00 97.94 347 ALA A C 1
ATOM 2733 O O . ALA A 1 347 ? 20.127 15.162 -3.087 1.00 97.94 347 ALA A O 1
ATOM 2734 N N . ILE A 1 348 ? 19.468 13.616 -4.589 1.00 98.38 348 ILE A N 1
ATOM 2735 C CA . ILE A 1 348 ? 18.248 13.247 -3.876 1.00 98.38 348 ILE A CA 1
ATOM 2736 C C . ILE A 1 348 ? 18.597 12.108 -2.906 1.00 98.38 348 ILE A C 1
ATOM 2738 O O . ILE A 1 348 ? 18.618 10.937 -3.280 1.00 98.38 348 ILE A O 1
ATOM 2742 N N . THR A 1 349 ? 18.925 12.445 -1.657 1.00 98.56 349 THR A N 1
ATOM 2743 C CA . THR A 1 349 ? 19.167 11.460 -0.581 1.00 98.56 349 THR A CA 1
ATOM 2744 C C . THR A 1 349 ? 17.847 10.859 -0.076 1.00 98.56 349 THR A C 1
ATOM 2746 O O . THR A 1 349 ? 16.789 11.435 -0.353 1.00 98.56 349 THR A O 1
ATOM 2749 N N . PRO A 1 350 ? 17.870 9.754 0.698 1.00 98.75 350 PRO A N 1
ATOM 2750 C CA . PRO A 1 350 ? 16.653 9.200 1.288 1.00 98.75 350 PRO A CA 1
ATOM 2751 C C . PRO A 1 350 ? 15.827 10.214 2.091 1.00 98.75 350 PRO A C 1
ATOM 2753 O O . PRO A 1 350 ? 14.611 10.255 1.938 1.00 98.75 350 PRO A O 1
ATOM 2756 N N . GLU A 1 351 ? 16.465 11.087 2.877 1.00 98.56 351 GLU A N 1
ATOM 2757 C CA . GLU A 1 351 ? 15.786 12.127 3.666 1.00 98.56 351 GLU A CA 1
ATOM 2758 C C . GLU A 1 351 ? 15.142 13.198 2.780 1.00 98.56 351 GLU A C 1
ATOM 2760 O O . GLU A 1 351 ? 14.053 13.690 3.062 1.00 98.56 351 GLU A O 1
ATOM 2765 N N . ARG A 1 352 ? 15.801 13.565 1.675 1.00 98.62 352 ARG A N 1
ATOM 2766 C CA . ARG A 1 352 ? 15.245 14.530 0.718 1.00 98.62 352 ARG A CA 1
ATOM 2767 C C . ARG A 1 352 ? 14.055 13.965 -0.029 1.00 98.62 352 ARG A C 1
ATOM 2769 O O . ARG A 1 352 ? 13.095 14.693 -0.273 1.00 98.62 352 ARG A O 1
ATOM 2776 N N . TYR A 1 353 ? 14.147 12.702 -0.426 1.00 98.81 353 TYR A N 1
ATOM 2777 C CA . TYR A 1 353 ? 13.049 12.036 -1.094 1.00 98.81 353 TYR A CA 1
ATOM 2778 C C . TYR A 1 353 ? 11.869 11.837 -0.140 1.00 98.81 353 TYR A C 1
ATOM 2780 O O . TYR A 1 353 ? 10.743 12.145 -0.514 1.00 98.81 353 TYR A O 1
ATOM 2788 N N . GLU A 1 354 ? 12.120 11.427 1.105 1.00 98.69 354 GLU A N 1
ATOM 2789 C CA . GLU A 1 354 ? 11.081 11.269 2.125 1.00 98.69 354 GLU A CA 1
ATOM 2790 C C . GLU A 1 354 ? 10.317 12.573 2.415 1.00 98.69 354 GLU A C 1
ATOM 2792 O O . GLU A 1 354 ? 9.084 12.544 2.400 1.00 98.69 354 GLU A O 1
ATOM 2797 N N . ASP A 1 355 ? 10.997 13.711 2.609 1.00 98.75 355 ASP A N 1
ATOM 2798 C CA . ASP A 1 355 ? 10.340 15.016 2.834 1.00 98.75 355 ASP A CA 1
ATOM 2799 C C . ASP A 1 355 ? 9.417 15.377 1.659 1.00 98.75 355 ASP A C 1
ATOM 2801 O O . ASP A 1 355 ? 8.253 15.741 1.844 1.00 98.75 355 ASP A O 1
ATOM 2805 N N . CYS A 1 356 ? 9.905 15.219 0.425 1.00 98.88 356 CYS A N 1
ATOM 2806 C CA . CYS A 1 356 ? 9.115 15.488 -0.775 1.00 98.88 356 CYS A CA 1
ATOM 2807 C C . CYS A 1 356 ? 7.921 14.527 -0.909 1.00 98.88 356 CYS A C 1
ATOM 2809 O O . CYS A 1 356 ? 6.785 14.956 -1.139 1.00 98.88 356 CYS A O 1
ATOM 2811 N N . PHE A 1 357 ? 8.164 13.231 -0.713 1.00 98.94 357 PHE A N 1
ATOM 2812 C CA . PHE A 1 357 ? 7.166 12.178 -0.839 1.00 98.94 357 PHE A CA 1
ATOM 2813 C C . PHE A 1 357 ? 6.043 12.339 0.183 1.00 98.94 357 PHE A C 1
ATOM 2815 O O . PHE A 1 357 ? 4.876 12.342 -0.197 1.00 98.94 357 PHE A O 1
ATOM 2822 N N . LYS A 1 358 ? 6.362 12.536 1.471 1.00 98.81 358 LYS A N 1
ATOM 2823 C CA . LYS A 1 358 ? 5.346 12.677 2.530 1.00 98.81 358 LYS A CA 1
ATOM 2824 C C . LYS A 1 358 ? 4.442 13.886 2.320 1.00 98.81 358 LYS A C 1
ATOM 2826 O O . LYS A 1 358 ? 3.271 13.841 2.698 1.00 98.81 358 LYS A O 1
ATOM 2831 N N . ARG A 1 359 ? 4.953 14.952 1.700 1.00 98.88 359 ARG A N 1
ATOM 2832 C CA . ARG A 1 359 ? 4.127 16.095 1.291 1.00 98.88 359 ARG A CA 1
ATOM 2833 C C . ARG A 1 359 ? 3.182 15.712 0.164 1.00 98.88 359 ARG A C 1
ATOM 2835 O O . ARG A 1 359 ? 2.000 16.009 0.276 1.00 98.88 359 ARG A O 1
ATOM 2842 N N . CYS A 1 360 ? 3.670 15.032 -0.876 1.00 98.94 360 CYS A N 1
ATOM 2843 C CA . CYS A 1 360 ? 2.822 14.553 -1.974 1.00 98.94 360 CYS A CA 1
ATOM 2844 C C . CYS A 1 360 ? 1.739 13.593 -1.459 1.00 98.94 360 CYS A C 1
ATOM 2846 O O . CYS A 1 360 ? 0.568 13.786 -1.764 1.00 98.94 360 CYS A O 1
ATOM 2848 N N . TYR A 1 361 ? 2.120 12.643 -0.601 1.00 98.88 361 TYR A N 1
ATOM 2849 C CA . TYR A 1 361 ? 1.223 11.728 0.106 1.00 98.88 361 TYR A CA 1
ATOM 2850 C C . TYR A 1 361 ? 0.102 12.491 0.825 1.00 98.88 361 TYR A C 1
ATOM 2852 O O . TYR A 1 361 ? -1.078 12.281 0.561 1.00 98.88 361 TYR A O 1
ATOM 2860 N N . ALA A 1 362 ? 0.457 13.445 1.692 1.00 98.69 362 ALA A N 1
ATOM 2861 C CA . ALA A 1 362 ? -0.526 14.228 2.436 1.00 98.69 362 ALA A CA 1
ATOM 2862 C C . ALA A 1 362 ? -1.410 15.109 1.533 1.00 98.69 362 ALA A C 1
ATOM 2864 O O . ALA A 1 362 ? -2.589 15.300 1.825 1.00 98.69 362 ALA A O 1
ATOM 2865 N N . GLU A 1 363 ? -0.851 15.668 0.458 1.00 98.69 363 GLU A N 1
ATOM 2866 C CA . GLU A 1 363 ? -1.574 16.521 -0.486 1.00 98.69 363 GLU A CA 1
ATOM 2867 C C . GLU A 1 363 ? -2.556 15.763 -1.376 1.00 98.69 363 GLU A C 1
ATOM 2869 O O . GLU A 1 363 ? -3.556 16.370 -1.754 1.00 98.69 363 GLU A O 1
ATOM 2874 N N . ILE A 1 364 ? -2.284 14.496 -1.701 1.00 98.75 364 ILE A N 1
ATOM 2875 C CA . ILE A 1 364 ? -3.168 13.629 -2.492 1.00 98.75 364 ILE A CA 1
ATOM 2876 C C . ILE A 1 364 ? -4.298 13.086 -1.611 1.00 98.75 364 ILE A C 1
ATOM 2878 O O . ILE A 1 364 ? -5.459 13.352 -1.903 1.00 98.75 364 ILE A O 1
ATOM 2882 N N . HIS A 1 365 ? -3.988 12.458 -0.471 1.00 98.00 365 HIS A N 1
ATOM 2883 C CA . HIS A 1 365 ? -5.015 11.854 0.396 1.00 98.00 365 HIS A CA 1
ATOM 2884 C C . HIS A 1 365 ? -5.990 12.854 1.026 1.00 98.00 365 HIS A C 1
ATOM 2886 O O . HIS A 1 365 ? -7.043 12.465 1.522 1.00 98.00 365 HIS A O 1
ATOM 2892 N N . LYS A 1 366 ? -5.656 14.150 1.059 1.00 97.44 366 LYS A N 1
ATOM 2893 C CA . LYS A 1 366 ? -6.591 15.180 1.536 1.00 97.44 366 LYS A CA 1
ATOM 2894 C C . LYS A 1 366 ? -7.593 15.634 0.464 1.00 97.44 366 LYS A C 1
ATOM 2896 O O . LYS A 1 366 ? -8.430 16.485 0.773 1.00 97.44 366 LYS A O 1
ATOM 2901 N N . ARG A 1 367 ? -7.457 15.185 -0.791 1.00 96.75 367 ARG A N 1
ATOM 2902 C CA . ARG A 1 367 ? -8.345 15.586 -1.890 1.00 96.75 367 ARG A CA 1
ATOM 2903 C C . ARG A 1 367 ? -9.638 14.771 -1.827 1.00 96.75 367 ARG A C 1
ATOM 2905 O O . ARG A 1 367 ? -9.556 13.553 -1.689 1.00 96.75 367 ARG A O 1
ATOM 2912 N N . PRO A 1 368 ? -10.814 15.417 -1.933 1.00 93.06 368 PRO A N 1
ATOM 2913 C CA . PRO A 1 368 ? -12.084 14.701 -1.911 1.00 93.06 368 PRO A CA 1
ATOM 2914 C C . PRO A 1 368 ? -12.164 13.657 -3.028 1.00 93.06 368 PRO A C 1
ATOM 2916 O O . PRO A 1 368 ? -11.970 14.001 -4.192 1.00 93.06 368 PRO A O 1
ATOM 2919 N N . GLY A 1 369 ? -12.486 12.410 -2.686 1.00 87.69 369 GLY A N 1
ATOM 2920 C CA . GLY A 1 369 ? -12.594 11.301 -3.639 1.00 87.69 369 GLY A CA 1
ATOM 2921 C C . GLY A 1 369 ? -11.277 10.584 -3.952 1.00 87.69 369 GLY A C 1
ATOM 2922 O O . GLY A 1 369 ? -11.297 9.653 -4.750 1.00 87.69 369 GLY A O 1
ATOM 2923 N N . HIS A 1 370 ? -10.171 10.997 -3.327 1.00 94.94 370 HIS A N 1
ATOM 2924 C CA . HIS A 1 370 ? -8.834 10.413 -3.484 1.00 94.94 370 HIS A CA 1
ATOM 2925 C C . HIS A 1 370 ? -8.220 10.011 -2.134 1.00 94.94 370 HIS A C 1
ATOM 2927 O O . HIS A 1 370 ? -7.006 9.853 -2.003 1.00 94.94 370 HIS A O 1
ATOM 2933 N N . GLU A 1 371 ? -9.050 9.864 -1.099 1.00 93.62 371 GLU A N 1
ATOM 2934 C CA . GLU A 1 371 ? -8.620 9.458 0.239 1.00 93.62 371 GLU A CA 1
ATOM 2935 C C . GLU A 1 371 ? -8.010 8.048 0.246 1.00 93.62 371 GLU A C 1
ATOM 2937 O O . GLU A 1 371 ? -7.124 7.782 1.055 1.00 93.62 371 GLU A O 1
ATOM 2942 N N . ASP A 1 372 ? -8.444 7.189 -0.681 1.00 89.19 372 ASP A N 1
ATOM 2943 C CA . ASP A 1 372 ? -8.033 5.785 -0.813 1.00 89.19 372 ASP A CA 1
ATOM 2944 C C . ASP A 1 372 ? -7.094 5.528 -2.013 1.00 89.19 372 ASP A C 1
ATOM 2946 O O . ASP A 1 372 ? -6.769 4.375 -2.316 1.00 89.19 372 ASP A O 1
ATOM 2950 N N . ASP A 1 373 ? -6.654 6.581 -2.712 1.00 96.50 373 ASP A N 1
ATOM 2951 C CA . ASP A 1 373 ? -5.689 6.454 -3.808 1.00 96.50 373 ASP A CA 1
ATOM 2952 C C . ASP A 1 373 ? -4.348 5.916 -3.288 1.00 96.50 373 ASP A C 1
ATOM 2954 O O . ASP A 1 373 ? -3.896 6.271 -2.206 1.00 96.50 373 ASP A O 1
ATOM 2958 N N . GLN A 1 374 ? -3.661 5.089 -4.075 1.00 98.25 374 GLN A N 1
ATOM 2959 C CA . GLN A 1 374 ? -2.328 4.601 -3.736 1.00 98.25 374 GLN A CA 1
ATOM 2960 C C . GLN A 1 374 ? -1.265 5.625 -4.129 1.00 98.25 374 GLN A C 1
ATOM 2962 O O . GLN A 1 374 ? -1.043 5.873 -5.317 1.00 98.25 374 GLN A O 1
ATOM 2967 N N . VAL A 1 375 ? -0.527 6.142 -3.149 1.00 98.81 375 VAL A N 1
ATOM 2968 C CA . VAL A 1 375 ? 0.681 6.934 -3.385 1.00 98.81 375 VAL A CA 1
ATOM 2969 C C . VAL A 1 375 ? 1.904 6.026 -3.238 1.00 98.81 375 VAL A C 1
ATOM 2971 O O . VAL A 1 375 ? 2.251 5.542 -2.155 1.00 98.81 375 VAL A O 1
ATOM 2974 N N . VAL A 1 376 ? 2.549 5.764 -4.372 1.00 98.88 376 VAL A N 1
ATOM 2975 C CA . VAL A 1 376 ? 3.550 4.713 -4.567 1.00 98.88 376 VAL A CA 1
ATOM 2976 C C . VAL A 1 376 ? 4.958 5.299 -4.603 1.00 98.88 376 VAL A C 1
ATOM 2978 O O . VAL A 1 376 ? 5.241 6.258 -5.325 1.00 98.88 376 VAL A O 1
ATOM 2981 N N . VAL A 1 377 ? 5.861 4.690 -3.833 1.00 98.69 377 VAL A N 1
ATOM 2982 C CA . VAL A 1 377 ? 7.292 5.029 -3.805 1.00 98.69 377 VAL A CA 1
ATOM 2983 C C . VAL A 1 377 ? 7.893 4.825 -5.194 1.00 98.69 377 VAL A C 1
ATOM 2985 O O . VAL A 1 377 ? 7.717 3.766 -5.786 1.00 98.69 377 VAL A O 1
ATOM 2988 N N . GLY A 1 378 ? 8.602 5.832 -5.697 1.00 98.25 378 GLY A N 1
ATOM 2989 C CA . GLY A 1 378 ? 9.324 5.808 -6.963 1.00 98.25 378 GLY A CA 1
ATOM 2990 C C . GLY A 1 378 ? 10.445 4.776 -6.976 1.00 98.25 378 GLY A C 1
ATOM 2991 O O . GLY A 1 378 ? 11.117 4.540 -5.970 1.00 98.25 378 GLY A O 1
ATOM 2992 N N . SER A 1 379 ? 10.646 4.164 -8.138 1.00 97.94 379 SER A N 1
ATOM 2993 C CA . SER A 1 379 ? 11.675 3.149 -8.335 1.00 97.94 379 SER A CA 1
ATOM 2994 C C . SER A 1 379 ? 13.078 3.723 -8.186 1.00 97.94 379 SER A C 1
ATOM 2996 O O . SER A 1 379 ? 13.348 4.867 -8.541 1.00 97.94 379 SER A O 1
ATOM 2998 N N . VAL A 1 380 ? 13.991 2.895 -7.691 1.00 97.75 380 VAL A N 1
ATOM 2999 C CA . VAL A 1 380 ? 15.421 3.199 -7.581 1.00 97.75 380 VAL A CA 1
ATOM 3000 C C . VAL A 1 380 ? 16.137 2.649 -8.815 1.00 97.75 380 VAL A C 1
ATOM 3002 O O . VAL A 1 380 ? 15.892 1.501 -9.185 1.00 97.75 380 VAL A O 1
ATOM 3005 N N . ALA A 1 381 ? 17.047 3.425 -9.410 1.00 98.00 381 ALA A N 1
ATOM 3006 C CA . ALA A 1 381 ? 17.895 2.967 -10.508 1.00 98.00 381 ALA A CA 1
ATOM 3007 C C . ALA A 1 381 ? 18.820 1.845 -10.008 1.00 98.00 381 ALA A C 1
ATOM 3009 O O . ALA A 1 381 ? 19.682 2.104 -9.152 1.00 98.00 381 ALA A O 1
ATOM 3010 N N . PRO A 1 382 ? 18.677 0.602 -10.500 1.00 97.25 382 PRO A N 1
ATOM 3011 C CA . PRO A 1 382 ? 19.570 -0.476 -10.117 1.00 97.25 382 PRO A CA 1
ATOM 3012 C C . PRO A 1 382 ? 20.990 -0.192 -10.617 1.00 97.25 382 PRO A C 1
ATOM 3014 O O . PRO A 1 382 ? 21.198 0.443 -11.647 1.00 97.25 382 PRO A O 1
ATOM 3017 N N . TRP A 1 383 ? 21.979 -0.672 -9.865 1.00 96.31 383 TRP A N 1
ATOM 3018 C CA . TRP A 1 383 ? 23.413 -0.569 -10.179 1.00 96.31 383 TRP A CA 1
ATOM 3019 C C . TRP A 1 383 ? 24.010 0.845 -10.176 1.00 96.31 383 TRP A C 1
ATOM 3021 O O . TRP A 1 383 ? 25.224 0.987 -10.337 1.00 96.31 383 TRP A O 1
ATOM 3031 N N . ASN A 1 384 ? 23.206 1.885 -9.946 1.00 95.81 384 ASN A N 1
ATOM 3032 C CA . ASN A 1 384 ? 23.702 3.247 -9.817 1.00 95.81 384 ASN A CA 1
ATOM 3033 C C . ASN A 1 384 ? 24.225 3.519 -8.400 1.00 95.81 384 ASN A C 1
ATOM 3035 O O . ASN A 1 384 ? 23.490 3.365 -7.422 1.00 95.81 384 ASN A O 1
ATOM 3039 N N . ASN A 1 385 ? 25.480 3.967 -8.313 1.00 96.56 385 ASN A N 1
ATOM 3040 C CA . ASN A 1 385 ? 26.166 4.264 -7.058 1.00 96.56 385 ASN A CA 1
ATOM 3041 C C . ASN A 1 385 ? 26.528 5.742 -6.852 1.00 96.56 385 ASN A C 1
ATOM 3043 O O . ASN A 1 385 ? 27.439 6.058 -6.086 1.00 96.56 385 ASN A O 1
ATOM 3047 N N . GLU A 1 386 ? 25.835 6.654 -7.535 1.00 97.44 386 GLU A N 1
ATOM 3048 C CA . GLU A 1 386 ? 26.153 8.084 -7.507 1.00 97.44 386 GLU A CA 1
ATOM 3049 C C . GLU A 1 386 ? 25.663 8.781 -6.231 1.00 97.44 386 GLU A C 1
ATOM 3051 O O . GLU A 1 386 ? 26.333 9.696 -5.744 1.00 97.44 386 GLU A O 1
ATOM 3056 N N . THR A 1 387 ? 24.539 8.347 -5.647 1.00 97.81 387 THR A N 1
ATOM 3057 C CA . THR A 1 387 ? 24.051 8.897 -4.371 1.00 97.81 387 THR A CA 1
ATOM 3058 C C . THR A 1 387 ? 24.738 8.240 -3.179 1.00 97.81 387 THR A C 1
ATOM 3060 O O . THR A 1 387 ? 24.367 7.146 -2.757 1.00 97.81 387 THR A O 1
ATOM 3063 N N . THR A 1 388 ? 25.688 8.953 -2.574 1.00 97.31 388 THR A N 1
ATOM 3064 C CA . THR A 1 388 ? 26.317 8.574 -1.301 1.00 97.31 388 THR A CA 1
ATOM 3065 C C . THR A 1 388 ? 25.845 9.479 -0.163 1.00 97.31 388 THR A C 1
ATOM 3067 O O . THR A 1 388 ? 25.519 10.651 -0.360 1.00 97.31 388 THR A O 1
ATOM 3070 N N . TYR A 1 389 ? 25.763 8.923 1.043 1.00 97.62 389 TYR A N 1
ATOM 3071 C CA . TYR A 1 389 ? 25.360 9.628 2.263 1.00 97.62 389 TYR A CA 1
ATOM 3072 C C . TYR A 1 389 ? 25.853 8.850 3.488 1.00 97.62 389 TYR A C 1
ATOM 3074 O O . TYR A 1 389 ? 26.398 7.752 3.359 1.00 97.62 389 TYR A O 1
ATOM 3082 N N . THR A 1 390 ? 25.694 9.423 4.681 1.00 96.50 390 THR A N 1
ATOM 3083 C CA . THR A 1 390 ? 26.125 8.799 5.940 1.00 96.50 390 THR A CA 1
ATOM 3084 C C . THR A 1 390 ? 25.543 7.390 6.083 1.00 96.50 390 THR A C 1
ATOM 3086 O O . THR A 1 390 ? 24.328 7.214 6.009 1.00 96.50 390 THR A O 1
ATOM 3089 N N . ASN A 1 391 ? 26.400 6.398 6.339 1.00 95.00 391 ASN A N 1
ATOM 3090 C CA . ASN A 1 391 ? 26.095 4.963 6.406 1.00 95.00 391 ASN A CA 1
ATOM 3091 C C . ASN A 1 391 ? 25.837 4.272 5.056 1.00 95.00 391 ASN A C 1
ATOM 3093 O O . ASN A 1 391 ? 25.574 3.070 5.048 1.00 95.00 391 ASN A O 1
ATOM 3097 N N . ASN A 1 392 ? 25.905 4.976 3.926 1.00 97.94 392 ASN A N 1
ATOM 3098 C CA . ASN A 1 392 ? 25.879 4.396 2.582 1.00 97.94 392 ASN A CA 1
ATOM 3099 C C . ASN A 1 392 ? 26.967 5.024 1.694 1.00 97.94 392 ASN A C 1
ATOM 3101 O O . ASN A 1 392 ? 26.710 5.542 0.606 1.00 97.94 392 ASN A O 1
ATOM 3105 N N . GLU A 1 393 ? 28.210 4.992 2.169 1.00 97.44 393 GLU A N 1
ATOM 3106 C CA . GLU A 1 393 ? 29.355 5.639 1.518 1.00 97.44 393 GLU A CA 1
ATOM 3107 C C . GLU A 1 393 ? 29.688 5.017 0.155 1.00 97.44 393 GLU A C 1
ATOM 3109 O O . GLU A 1 393 ? 30.301 5.669 -0.687 1.00 97.44 393 GLU A O 1
ATOM 3114 N N . ARG A 1 394 ? 29.271 3.763 -0.076 1.00 96.56 394 ARG A N 1
ATOM 3115 C CA . ARG A 1 394 ? 29.461 3.066 -1.355 1.00 96.56 394 ARG A CA 1
ATOM 3116 C C . ARG A 1 394 ? 28.387 3.374 -2.402 1.00 96.56 394 ARG A C 1
ATOM 3118 O O . ARG A 1 394 ? 28.563 2.954 -3.537 1.00 96.56 394 ARG A O 1
ATOM 3125 N N . GLY A 1 395 ? 27.297 4.054 -2.037 1.00 97.50 395 GLY A N 1
ATOM 3126 C CA . GLY A 1 395 ? 26.178 4.325 -2.947 1.00 97.50 395 GLY A CA 1
ATOM 3127 C C . GLY A 1 395 ? 25.373 3.073 -3.304 1.00 97.50 395 GLY A C 1
ATOM 3128 O O . GLY A 1 395 ? 24.984 2.866 -4.442 1.00 97.50 395 GLY A O 1
ATOM 3129 N N . ASP A 1 396 ? 25.154 2.173 -2.353 1.00 98.12 396 ASP A N 1
ATOM 3130 C CA . ASP A 1 396 ? 24.377 0.962 -2.597 1.00 98.12 396 ASP A CA 1
ATOM 3131 C C . ASP A 1 396 ? 22.891 1.288 -2.778 1.00 98.12 396 ASP A C 1
ATOM 3133 O O . ASP A 1 396 ? 22.225 1.746 -1.847 1.00 98.12 396 ASP A O 1
ATOM 3137 N N . TRP A 1 397 ? 22.373 1.034 -3.976 1.00 98.38 397 TRP A N 1
ATOM 3138 C CA . TRP A 1 397 ? 20.994 1.328 -4.364 1.00 98.38 397 TRP A CA 1
ATOM 3139 C C . TRP A 1 397 ? 19.962 0.467 -3.619 1.00 98.38 397 TRP A C 1
ATOM 3141 O O . TRP A 1 397 ? 18.861 0.936 -3.335 1.00 98.38 397 TRP A O 1
ATOM 3151 N N . VAL A 1 398 ? 20.303 -0.766 -3.225 1.00 98.44 398 VAL A N 1
ATOM 3152 C CA . VAL A 1 398 ? 19.398 -1.602 -2.411 1.00 98.44 398 VAL A CA 1
ATOM 3153 C C . VAL A 1 398 ? 19.275 -1.011 -1.009 1.00 98.44 398 VAL A C 1
ATOM 3155 O O . VAL A 1 398 ? 18.178 -0.916 -0.457 1.00 98.44 398 VAL A O 1
ATOM 3158 N N . LYS A 1 399 ? 20.398 -0.540 -0.453 1.00 98.38 399 LYS A N 1
ATOM 3159 C CA . LYS A 1 399 ? 20.401 0.186 0.819 1.00 98.38 399 LYS A CA 1
ATOM 3160 C C . LYS A 1 399 ? 19.652 1.518 0.722 1.00 98.38 399 LYS A C 1
ATOM 3162 O O . LYS A 1 399 ? 18.916 1.846 1.646 1.00 98.38 399 LYS A O 1
ATOM 3167 N N . TYR A 1 400 ? 19.787 2.242 -0.390 1.00 98.81 400 TYR A N 1
ATOM 3168 C CA . TYR A 1 400 ? 19.024 3.466 -0.646 1.00 98.81 400 TYR A CA 1
ATOM 3169 C C . TYR A 1 400 ? 17.514 3.219 -0.547 1.00 98.81 400 TYR A C 1
ATOM 3171 O O . TYR A 1 400 ? 16.837 3.926 0.197 1.00 98.81 400 TYR A O 1
ATOM 3179 N N . LEU A 1 401 ? 16.996 2.179 -1.220 1.00 98.75 401 LEU A N 1
ATOM 3180 C CA . LEU A 1 401 ? 15.580 1.809 -1.117 1.00 98.75 401 LEU A CA 1
ATOM 3181 C C . LEU A 1 401 ? 15.191 1.479 0.332 1.00 98.75 401 LEU A C 1
ATOM 3183 O O . LEU A 1 401 ? 14.189 1.989 0.828 1.00 98.75 401 LEU A O 1
ATOM 3187 N N . ALA A 1 402 ? 15.984 0.653 1.020 1.00 98.56 402 ALA A N 1
ATOM 3188 C CA . ALA A 1 402 ? 15.705 0.260 2.402 1.00 98.56 402 ALA A CA 1
ATOM 3189 C C . ALA A 1 402 ? 15.620 1.471 3.349 1.00 98.56 402 ALA A C 1
ATOM 3191 O O . ALA A 1 402 ? 14.721 1.541 4.193 1.00 98.56 402 ALA A O 1
ATOM 3192 N N . ASP A 1 403 ? 16.533 2.433 3.198 1.00 98.75 403 ASP A N 1
ATOM 3193 C CA . ASP A 1 403 ? 16.572 3.648 4.011 1.00 98.75 403 ASP A CA 1
ATOM 3194 C C . ASP A 1 403 ? 15.377 4.565 3.696 1.00 98.75 403 ASP A C 1
ATOM 3196 O O . ASP A 1 403 ? 14.728 5.046 4.625 1.00 98.75 403 ASP A O 1
ATOM 3200 N N . VAL A 1 404 ? 15.016 4.737 2.414 1.00 98.81 404 VAL A N 1
ATOM 3201 C CA . VAL A 1 404 ? 13.797 5.461 1.999 1.00 98.81 404 VAL A CA 1
ATOM 3202 C C . VAL A 1 404 ? 12.558 4.850 2.650 1.00 98.81 404 VAL A C 1
ATOM 3204 O O . VAL A 1 404 ? 11.813 5.550 3.334 1.00 98.81 404 VAL A O 1
ATOM 3207 N N . LEU A 1 405 ? 12.348 3.541 2.486 1.00 98.69 405 LEU A N 1
ATOM 3208 C CA . LEU A 1 405 ? 11.178 2.851 3.032 1.00 98.69 405 LEU A CA 1
ATOM 3209 C C . LEU A 1 405 ? 11.132 2.959 4.563 1.00 98.69 405 LEU A C 1
ATOM 3211 O O . LEU A 1 405 ? 10.082 3.227 5.143 1.00 98.69 405 LEU A O 1
ATOM 3215 N N . THR A 1 406 ? 12.280 2.834 5.230 1.00 98.00 406 THR A N 1
ATOM 3216 C CA . THR A 1 406 ? 12.372 2.990 6.689 1.00 98.00 406 THR A CA 1
ATOM 3217 C C . THR A 1 406 ? 11.951 4.390 7.146 1.00 98.00 406 THR A C 1
ATOM 3219 O O . THR A 1 406 ? 11.207 4.511 8.120 1.00 98.00 406 THR A O 1
ATOM 3222 N N . LEU A 1 407 ? 12.386 5.442 6.445 1.00 98.44 407 LEU A N 1
ATOM 3223 C CA . LEU A 1 407 ? 12.022 6.827 6.763 1.00 98.44 407 LEU A CA 1
ATOM 3224 C C . LEU A 1 407 ? 10.539 7.118 6.491 1.00 98.44 407 LEU A C 1
ATOM 3226 O O . LEU A 1 407 ? 9.893 7.838 7.262 1.00 98.44 407 LEU A O 1
ATOM 3230 N N . LEU A 1 408 ? 9.976 6.546 5.423 1.00 97.88 408 LEU A N 1
ATOM 3231 C CA . LEU A 1 408 ? 8.565 6.715 5.074 1.00 97.88 408 LEU A CA 1
ATOM 3232 C C . LEU A 1 408 ? 7.628 6.109 6.126 1.00 97.88 408 LEU A C 1
ATOM 3234 O O . LEU A 1 408 ? 6.629 6.739 6.487 1.00 97.88 408 LEU A O 1
ATOM 3238 N N . GLY A 1 409 ? 7.959 4.934 6.669 1.00 93.00 409 GLY A N 1
ATOM 3239 C CA . GLY A 1 409 ? 7.109 4.253 7.646 1.00 93.00 409 GLY A CA 1
ATOM 3240 C C . GLY A 1 409 ? 5.696 4.028 7.094 1.00 93.00 409 GLY A C 1
ATOM 3241 O O . GLY A 1 409 ? 5.520 3.603 5.962 1.00 93.00 409 GLY A O 1
ATOM 3242 N N . THR A 1 410 ? 4.654 4.357 7.852 1.00 88.94 410 THR A N 1
ATOM 3243 C CA . THR A 1 410 ? 3.256 4.152 7.418 1.00 88.94 410 THR A CA 1
ATOM 3244 C C . THR A 1 410 ? 2.747 5.174 6.390 1.00 88.94 410 THR A C 1
ATOM 3246 O O . THR A 1 410 ? 1.541 5.301 6.207 1.00 88.94 410 THR A O 1
ATOM 3249 N N . LYS A 1 411 ? 3.630 5.957 5.761 1.00 94.62 411 LYS A N 1
ATOM 3250 C CA . LYS A 1 411 ? 3.278 7.026 4.812 1.00 94.62 411 LYS A CA 1
ATOM 3251 C C . LYS A 1 411 ? 3.666 6.659 3.382 1.00 94.62 411 LYS A C 1
ATOM 3253 O O . LYS A 1 411 ? 4.418 7.397 2.757 1.00 94.62 411 LYS A O 1
ATOM 3258 N N . CYS A 1 412 ? 3.202 5.500 2.919 1.00 95.19 412 CYS A N 1
ATOM 3259 C CA . CYS A 1 412 ? 3.226 5.045 1.526 1.00 95.19 412 CYS A CA 1
ATOM 3260 C C . CYS A 1 412 ? 2.247 3.872 1.357 1.00 95.19 412 CYS A C 1
ATOM 3262 O O . CYS A 1 412 ? 2.082 3.087 2.293 1.00 95.19 412 CYS A O 1
ATOM 3264 N N . ASP A 1 413 ? 1.648 3.733 0.172 1.00 97.12 413 ASP A N 1
ATOM 3265 C CA . ASP A 1 413 ? 0.619 2.709 -0.085 1.00 97.12 413 ASP A CA 1
ATOM 3266 C C . ASP A 1 413 ? 1.061 1.667 -1.115 1.00 97.12 413 ASP A C 1
ATOM 3268 O O . ASP A 1 413 ? 0.310 0.752 -1.438 1.00 97.12 413 ASP A O 1
ATOM 3272 N N . GLY A 1 414 ? 2.286 1.777 -1.631 1.00 97.62 414 GLY A N 1
ATOM 3273 C CA . GLY A 1 414 ? 2.865 0.825 -2.570 1.00 97.62 414 GLY A CA 1
ATOM 3274 C C . GLY A 1 414 ? 4.319 1.133 -2.899 1.00 97.62 414 GLY A C 1
ATOM 3275 O O . GLY A 1 414 ? 4.843 2.195 -2.559 1.00 97.62 414 GLY A O 1
ATOM 3276 N N . ILE A 1 415 ? 4.976 0.189 -3.572 1.00 98.81 415 ILE A N 1
ATOM 3277 C CA . ILE A 1 415 ? 6.407 0.258 -3.888 1.00 98.81 415 ILE A CA 1
ATOM 3278 C C . ILE A 1 415 ? 6.611 -0.024 -5.378 1.00 98.81 415 ILE A C 1
ATOM 3280 O O . ILE A 1 415 ? 6.228 -1.092 -5.860 1.00 98.81 415 ILE A O 1
ATOM 3284 N N . ALA A 1 416 ? 7.222 0.910 -6.106 1.00 98.81 416 ALA A N 1
ATOM 3285 C CA . ALA A 1 416 ? 7.681 0.681 -7.470 1.00 98.81 416 ALA A CA 1
ATOM 3286 C C . ALA A 1 416 ? 9.148 0.222 -7.478 1.00 98.81 416 ALA A C 1
ATOM 3288 O O . ALA A 1 416 ? 9.964 0.685 -6.681 1.00 98.81 416 ALA A O 1
ATOM 3289 N N . LEU A 1 417 ? 9.472 -0.711 -8.371 1.00 98.69 417 LEU A N 1
ATOM 3290 C CA . LEU A 1 417 ? 10.811 -1.251 -8.590 1.00 98.69 417 LEU A CA 1
ATOM 3291 C C . LEU A 1 417 ? 11.153 -1.220 -10.079 1.00 98.69 417 LEU A C 1
ATOM 3293 O O . LEU A 1 417 ? 10.280 -1.425 -10.921 1.00 98.69 417 LEU A O 1
ATOM 3297 N N . HIS A 1 418 ? 12.437 -1.087 -10.400 1.00 98.62 418 HIS A N 1
ATOM 3298 C CA . HIS A 1 418 ? 12.966 -1.328 -11.743 1.00 98.62 418 HIS A CA 1
ATOM 3299 C C . HIS A 1 418 ? 13.881 -2.549 -11.739 1.00 98.62 418 HIS A C 1
ATOM 3301 O O . HIS A 1 418 ? 14.576 -2.832 -10.757 1.00 98.62 418 HIS A O 1
ATOM 3307 N N . THR A 1 419 ? 13.887 -3.294 -12.840 1.00 98.12 419 THR A N 1
ATOM 3308 C CA . THR A 1 419 ? 14.827 -4.400 -13.008 1.00 98.12 419 THR A CA 1
ATOM 3309 C C . THR A 1 419 ? 15.088 -4.692 -14.471 1.00 98.12 419 THR A C 1
ATOM 3311 O O . THR A 1 419 ? 14.179 -4.615 -15.285 1.00 98.12 419 THR A O 1
ATOM 3314 N N . TYR A 1 420 ? 16.313 -5.076 -14.808 1.00 98.00 420 TYR A N 1
ATOM 3315 C CA . TYR A 1 420 ? 16.742 -5.262 -16.193 1.00 98.00 420 TYR A CA 1
ATOM 3316 C C . TYR A 1 420 ? 17.703 -6.446 -16.296 1.00 98.00 420 TYR A C 1
ATOM 3318 O O . TYR A 1 420 ? 18.197 -6.957 -15.286 1.00 98.00 420 TYR A O 1
ATOM 3326 N N . THR A 1 421 ? 18.021 -6.885 -17.506 1.00 97.81 421 THR A N 1
ATOM 3327 C CA . THR A 1 421 ? 19.246 -7.673 -17.742 1.00 97.81 421 THR A CA 1
ATOM 3328 C C . THR A 1 421 ? 20.371 -6.765 -18.223 1.00 97.81 421 THR A C 1
ATOM 3330 O O . THR A 1 421 ? 20.184 -5.571 -18.318 1.00 97.81 421 THR A O 1
ATOM 3333 N N . HIS A 1 422 ? 21.555 -7.314 -18.493 1.00 96.88 422 HIS A N 1
ATOM 3334 C CA . HIS A 1 422 ? 22.596 -6.608 -19.250 1.00 96.88 422 HIS A CA 1
ATOM 3335 C C . HIS A 1 422 ? 22.824 -7.413 -20.526 1.00 96.88 422 HIS A C 1
ATOM 3337 O O . HIS A 1 422 ? 23.710 -8.266 -20.588 1.00 96.88 422 HIS A O 1
ATOM 3343 N N . GLY A 1 423 ? 21.927 -7.226 -21.490 1.00 95.88 423 GLY A N 1
ATOM 3344 C CA . GLY A 1 423 ? 21.874 -7.956 -22.749 1.00 95.88 423 GLY A CA 1
ATOM 3345 C C . GLY A 1 423 ? 20.609 -8.794 -22.933 1.00 95.88 423 GLY A C 1
ATOM 3346 O O . GLY A 1 423 ? 19.798 -8.987 -22.029 1.00 95.88 423 GLY A O 1
ATOM 3347 N N . LYS A 1 424 ? 20.476 -9.329 -24.145 1.00 95.19 424 LYS A N 1
ATOM 3348 C CA . LYS A 1 424 ? 19.250 -9.928 -24.697 1.00 95.19 424 LYS A CA 1
ATOM 3349 C C . LYS A 1 424 ? 19.075 -11.436 -24.513 1.00 95.19 424 LYS A C 1
ATOM 3351 O O . LYS A 1 424 ? 18.045 -11.986 -24.906 1.00 95.19 424 LYS A O 1
ATOM 3356 N N . ASP A 1 425 ? 20.074 -12.139 -23.976 1.00 96.69 425 ASP A N 1
ATOM 3357 C CA . ASP A 1 425 ? 19.967 -13.587 -23.757 1.00 96.69 425 ASP A CA 1
ATOM 3358 C C . ASP A 1 425 ? 18.970 -13.864 -22.622 1.00 96.69 425 ASP A C 1
ATOM 3360 O O . ASP A 1 425 ? 19.156 -13.435 -21.483 1.00 96.69 425 ASP A O 1
ATOM 3364 N N . ARG A 1 426 ? 17.914 -14.629 -22.917 1.00 97.38 426 ARG A N 1
ATOM 3365 C CA . ARG A 1 426 ? 16.885 -15.011 -21.941 1.00 97.38 426 ARG A CA 1
ATOM 3366 C C . ARG A 1 426 ? 17.439 -15.719 -20.700 1.00 97.38 426 ARG A C 1
ATOM 3368 O O . ARG A 1 426 ? 16.797 -15.704 -19.653 1.00 97.38 426 ARG A O 1
ATOM 3375 N N . LYS A 1 427 ? 18.621 -16.344 -20.774 1.00 98.06 427 LYS A N 1
ATOM 3376 C CA . LYS A 1 427 ? 19.265 -16.984 -19.612 1.00 98.06 427 LYS A CA 1
ATOM 3377 C C . LYS A 1 427 ? 19.631 -15.973 -18.524 1.00 98.06 427 LYS A C 1
ATOM 3379 O O . LYS A 1 427 ? 19.649 -16.344 -17.347 1.00 98.06 427 LYS A O 1
ATOM 3384 N N . LEU A 1 428 ? 19.859 -14.710 -18.896 1.00 98.44 428 LEU A N 1
ATOM 3385 C CA . LEU A 1 428 ? 20.208 -13.634 -17.966 1.00 98.44 428 LEU A CA 1
ATOM 3386 C C . LEU A 1 428 ? 19.074 -13.322 -16.979 1.00 98.44 428 LEU A C 1
ATOM 3388 O O . LEU A 1 428 ? 19.357 -12.898 -15.861 1.00 98.44 428 LEU A O 1
ATOM 3392 N N . ILE A 1 429 ? 17.818 -13.629 -17.327 1.00 98.75 429 ILE A N 1
ATOM 3393 C CA . ILE A 1 429 ? 16.656 -13.484 -16.433 1.00 98.75 429 ILE A CA 1
ATOM 3394 C C . ILE A 1 429 ? 16.834 -14.273 -15.129 1.00 98.75 429 ILE A C 1
ATOM 3396 O O . ILE A 1 429 ? 16.489 -13.818 -14.042 1.00 98.75 429 ILE A O 1
ATOM 3400 N N . THR A 1 430 ? 17.403 -15.475 -15.224 1.00 98.19 430 THR A N 1
ATOM 3401 C CA . THR A 1 430 ? 17.616 -16.354 -14.063 1.00 98.19 430 THR A CA 1
ATOM 3402 C C . THR A 1 430 ? 19.069 -16.404 -13.603 1.00 98.19 430 THR A C 1
ATOM 3404 O O . THR A 1 430 ? 19.397 -17.194 -12.709 1.00 98.19 430 THR A O 1
ATOM 3407 N N . SER A 1 431 ? 19.938 -15.587 -14.209 1.00 98.38 431 SER A N 1
ATOM 3408 C CA . SER A 1 431 ? 21.361 -15.572 -13.885 1.00 98.38 431 SER A CA 1
ATOM 3409 C C . SER A 1 431 ? 21.582 -15.210 -12.416 1.00 98.38 431 SER A C 1
ATOM 3411 O O . SER A 1 431 ? 20.845 -14.427 -11.813 1.00 98.38 431 SER A O 1
ATOM 3413 N N . ARG A 1 432 ? 22.609 -15.830 -11.833 1.00 97.94 432 ARG A N 1
ATOM 3414 C CA . ARG A 1 432 ? 23.077 -15.568 -10.469 1.00 97.94 432 ARG A CA 1
ATOM 3415 C C . ARG A 1 432 ? 24.377 -14.768 -10.450 1.00 97.94 432 ARG A C 1
ATOM 3417 O O . ARG A 1 432 ? 24.986 -14.655 -9.387 1.00 97.94 432 ARG A O 1
ATOM 3424 N N . ASP A 1 433 ? 24.797 -14.257 -11.604 1.00 98.19 433 ASP A N 1
ATOM 3425 C CA . ASP A 1 433 ? 26.018 -13.474 -11.727 1.00 98.19 433 ASP A CA 1
ATOM 3426 C C . ASP A 1 433 ? 25.944 -12.235 -10.833 1.00 98.19 433 ASP A C 1
ATOM 3428 O O . ASP A 1 433 ? 24.881 -11.636 -10.626 1.00 98.19 433 ASP A O 1
ATOM 3432 N N . ARG A 1 434 ? 27.095 -11.890 -10.261 1.00 97.50 434 ARG A N 1
ATOM 3433 C CA . ARG A 1 434 ? 27.263 -10.784 -9.322 1.00 97.50 434 ARG A CA 1
ATOM 3434 C C . ARG A 1 434 ? 28.072 -9.675 -9.971 1.00 97.50 434 ARG A C 1
ATOM 3436 O O . ARG A 1 434 ? 28.899 -9.947 -10.838 1.00 97.50 434 ARG A O 1
ATOM 3443 N N . MET A 1 435 ? 27.842 -8.439 -9.547 1.00 95.19 435 MET A N 1
ATOM 3444 C CA . MET A 1 435 ? 28.659 -7.322 -10.014 1.00 95.19 435 MET A CA 1
ATOM 3445 C C . MET A 1 435 ? 30.088 -7.441 -9.498 1.00 95.19 435 MET A C 1
ATOM 3447 O O . MET A 1 435 ? 30.305 -7.755 -8.333 1.00 95.19 435 MET A O 1
ATOM 3451 N N . GLU A 1 436 ? 31.067 -7.108 -10.333 1.00 92.75 436 GLU A N 1
ATOM 3452 C CA . GLU A 1 436 ? 32.472 -7.101 -9.914 1.00 92.75 436 GLU A CA 1
ATOM 3453 C C . GLU A 1 436 ? 32.732 -6.064 -8.807 1.00 92.75 436 GLU A C 1
ATOM 3455 O O . GLU A 1 436 ? 33.367 -6.368 -7.799 1.00 92.75 436 GLU A O 1
ATOM 3460 N N . SER A 1 437 ? 32.181 -4.854 -8.954 1.00 92.62 437 SER A N 1
ATOM 3461 C CA . SER A 1 437 ? 32.315 -3.762 -7.978 1.00 92.62 437 SER A CA 1
ATOM 3462 C C . SER A 1 437 ? 31.402 -3.902 -6.752 1.00 92.62 437 SER A C 1
ATOM 3464 O O . SER A 1 437 ? 31.666 -3.282 -5.724 1.00 92.62 437 SER A O 1
ATOM 3466 N N . PHE A 1 438 ? 30.357 -4.731 -6.843 1.00 96.62 438 PHE A N 1
ATOM 3467 C CA . PHE A 1 438 ? 29.400 -5.032 -5.772 1.00 96.62 438 PHE A CA 1
ATOM 3468 C C . PHE A 1 438 ? 29.126 -6.545 -5.743 1.00 96.62 438 PHE A C 1
ATOM 3470 O O . PHE A 1 438 ? 28.064 -6.994 -6.180 1.00 96.62 438 PHE A O 1
ATOM 3477 N N . PRO A 1 439 ? 30.070 -7.365 -5.246 1.00 95.88 439 PRO A N 1
ATOM 3478 C CA . PRO A 1 439 ? 29.967 -8.826 -5.320 1.00 95.88 439 PRO A CA 1
ATOM 3479 C C . PRO A 1 439 ? 28.784 -9.397 -4.523 1.00 95.88 439 PRO A C 1
ATOM 3481 O O . PRO A 1 439 ? 28.384 -10.541 -4.732 1.00 95.88 439 PRO A O 1
ATOM 3484 N N . ASP A 1 440 ? 28.203 -8.603 -3.623 1.00 95.50 440 ASP A N 1
ATOM 3485 C CA . ASP A 1 440 ? 26.988 -8.910 -2.876 1.00 95.50 440 ASP A CA 1
ATOM 3486 C C . ASP A 1 440 ? 25.690 -8.493 -3.593 1.00 95.50 440 ASP A C 1
ATOM 3488 O O . ASP A 1 440 ? 24.625 -8.585 -2.990 1.00 95.50 440 ASP A O 1
ATOM 3492 N N . ARG A 1 441 ? 25.753 -8.035 -4.851 1.00 97.50 441 ARG A N 1
ATOM 3493 C CA . ARG A 1 441 ? 24.596 -7.592 -5.648 1.00 97.50 441 ARG A CA 1
ATOM 3494 C C . ARG A 1 441 ? 24.472 -8.365 -6.953 1.00 97.50 441 ARG A C 1
ATOM 3496 O O . ARG A 1 441 ? 25.478 -8.695 -7.584 1.00 97.50 441 ARG A O 1
ATOM 3503 N N . TYR A 1 442 ? 23.246 -8.697 -7.359 1.00 98.12 442 TYR A N 1
ATOM 3504 C CA . TYR A 1 442 ? 23.002 -9.357 -8.649 1.00 98.12 442 TYR A CA 1
ATOM 3505 C C . TYR A 1 442 ? 23.261 -8.408 -9.821 1.00 98.12 442 TYR A C 1
ATOM 3507 O O . TYR A 1 442 ? 22.884 -7.238 -9.792 1.00 98.12 442 TYR A O 1
ATOM 3515 N N . TYR A 1 443 ? 23.867 -8.938 -10.884 1.00 97.62 443 TYR A N 1
ATOM 3516 C CA . TYR A 1 443 ? 24.198 -8.156 -12.074 1.00 97.62 443 TYR A CA 1
ATOM 3517 C C . TYR A 1 443 ? 23.059 -8.069 -13.097 1.00 97.62 443 TYR A C 1
ATOM 3519 O O . TYR A 1 443 ? 23.022 -7.147 -13.894 1.00 97.62 443 TYR A O 1
ATOM 3527 N N . HIS A 1 444 ? 22.118 -9.009 -13.099 1.00 98.25 444 HIS A N 1
ATOM 3528 C CA . HIS A 1 444 ? 21.015 -9.034 -14.065 1.00 98.25 444 HIS A CA 1
ATOM 3529 C C . HIS A 1 444 ? 19.659 -8.945 -13.355 1.00 98.25 444 HIS A C 1
ATOM 3531 O O . HIS A 1 444 ? 19.552 -8.419 -12.247 1.00 98.25 444 HIS A O 1
ATOM 3537 N N . PHE A 1 445 ? 18.631 -9.518 -13.977 1.00 98.56 445 PHE A N 1
ATOM 3538 C CA . PHE A 1 445 ? 17.226 -9.395 -13.607 1.00 98.56 445 PHE A CA 1
ATOM 3539 C C . PHE A 1 445 ? 16.962 -9.719 -12.135 1.00 98.56 445 PHE A C 1
ATOM 3541 O O . PHE A 1 445 ? 16.174 -9.063 -11.476 1.00 98.56 445 PHE A O 1
ATOM 3548 N N . ARG A 1 446 ? 17.685 -10.670 -11.537 1.00 97.88 446 ARG A N 1
ATOM 3549 C CA . ARG A 1 446 ? 17.484 -11.035 -10.124 1.00 97.88 446 ARG A CA 1
ATOM 3550 C C . ARG A 1 446 ? 17.796 -9.939 -9.101 1.00 97.88 446 ARG A C 1
ATOM 3552 O O . ARG A 1 446 ? 17.495 -10.154 -7.930 1.00 97.88 446 ARG A O 1
ATOM 3559 N N . THR A 1 447 ? 18.301 -8.774 -9.513 1.00 97.56 447 THR A N 1
ATOM 3560 C CA . THR A 1 447 ? 18.382 -7.579 -8.654 1.00 97.56 447 THR A CA 1
ATOM 3561 C C . THR A 1 447 ? 17.023 -7.217 -8.027 1.00 97.56 447 THR A C 1
ATOM 3563 O O . THR A 1 447 ? 16.982 -6.807 -6.869 1.00 97.56 447 THR A O 1
ATOM 3566 N N . TYR A 1 448 ? 15.886 -7.504 -8.696 1.00 98.50 448 TYR A N 1
ATOM 3567 C CA . TYR A 1 448 ? 14.554 -7.284 -8.100 1.00 98.50 448 TYR A CA 1
ATOM 3568 C C . TYR A 1 448 ? 14.368 -8.042 -6.777 1.00 98.50 448 TYR A C 1
ATOM 3570 O O . TYR A 1 448 ? 13.684 -7.558 -5.880 1.00 98.50 448 TYR A O 1
ATOM 3578 N N . ARG A 1 449 ? 14.989 -9.220 -6.623 1.00 98.38 449 ARG A N 1
ATOM 3579 C CA . ARG A 1 449 ? 14.871 -10.031 -5.404 1.00 98.38 449 ARG A CA 1
ATOM 3580 C C . ARG A 1 449 ? 15.519 -9.339 -4.211 1.00 98.38 449 ARG A C 1
ATOM 3582 O O . ARG A 1 449 ? 14.977 -9.397 -3.118 1.00 98.38 449 ARG A O 1
ATOM 3589 N N . GLU A 1 450 ? 16.634 -8.649 -4.435 1.00 98.19 450 GLU A N 1
ATOM 3590 C CA . GLU A 1 450 ? 17.340 -7.902 -3.388 1.00 98.19 450 GLU A CA 1
ATOM 3591 C C . GLU A 1 450 ? 16.528 -6.683 -2.952 1.00 98.19 450 GLU A C 1
ATOM 3593 O O . GLU A 1 450 ? 16.451 -6.395 -1.760 1.00 98.19 450 GLU A O 1
ATOM 3598 N N . PHE A 1 451 ? 15.836 -6.028 -3.889 1.00 98.56 451 PHE A N 1
ATOM 3599 C CA . PHE A 1 451 ? 14.851 -5.011 -3.537 1.00 98.56 451 PHE A CA 1
ATOM 3600 C C . PHE A 1 451 ? 13.686 -5.588 -2.725 1.00 98.56 451 PHE A C 1
ATOM 3602 O O . PHE A 1 451 ? 13.354 -5.029 -1.686 1.00 98.56 451 PHE A O 1
ATOM 3609 N N . MET A 1 452 ? 13.103 -6.720 -3.139 1.00 98.50 452 MET A N 1
ATOM 3610 C CA . MET A 1 452 ? 12.013 -7.376 -2.399 1.00 98.50 452 MET A CA 1
ATOM 3611 C C . MET A 1 452 ? 12.432 -7.785 -0.978 1.00 98.50 452 MET A C 1
ATOM 3613 O O . MET A 1 452 ? 11.667 -7.630 -0.029 1.00 98.50 452 MET A O 1
ATOM 3617 N N . GLU A 1 453 ? 13.652 -8.298 -0.813 1.00 96.81 453 GLU A N 1
ATOM 3618 C CA . GLU A 1 453 ? 14.215 -8.678 0.488 1.00 96.81 453 GLU A CA 1
ATOM 3619 C C . GLU A 1 453 ? 14.488 -7.461 1.387 1.00 96.81 453 GLU A C 1
ATOM 3621 O O . GLU A 1 453 ? 14.369 -7.567 2.611 1.00 96.81 453 GLU A O 1
ATOM 3626 N N . ALA A 1 454 ? 14.805 -6.308 0.788 1.00 97.25 454 ALA A N 1
ATOM 3627 C CA . ALA A 1 454 ? 15.048 -5.048 1.484 1.00 97.25 454 ALA A CA 1
ATOM 3628 C C . ALA A 1 454 ? 13.771 -4.362 2.006 1.00 97.25 454 ALA A C 1
ATOM 3630 O O . ALA A 1 454 ? 13.872 -3.474 2.855 1.00 97.25 454 ALA A O 1
ATOM 3631 N N . ILE A 1 455 ? 12.579 -4.770 1.548 1.00 97.25 455 ILE A N 1
ATOM 3632 C CA . ILE A 1 455 ? 11.303 -4.212 2.018 1.00 97.25 455 ILE A CA 1
ATOM 3633 C C . ILE A 1 455 ? 11.113 -4.526 3.518 1.00 97.25 455 ILE A C 1
ATOM 3635 O O . ILE A 1 455 ? 11.107 -5.706 3.910 1.00 97.25 455 ILE A O 1
ATOM 3639 N N . PRO A 1 456 ? 10.911 -3.502 4.379 1.00 92.75 456 PRO A N 1
ATOM 3640 C CA . PRO A 1 456 ? 10.676 -3.700 5.807 1.00 92.75 456 PRO A CA 1
ATOM 3641 C C . PRO A 1 456 ? 9.495 -4.634 6.084 1.00 92.75 456 PRO A C 1
ATOM 3643 O O . PRO A 1 456 ? 8.481 -4.600 5.391 1.00 92.75 456 PRO A O 1
ATOM 3646 N N . ALA A 1 457 ? 9.578 -5.439 7.148 1.00 84.06 457 ALA A N 1
ATOM 3647 C CA . ALA A 1 457 ? 8.534 -6.414 7.480 1.00 84.06 457 ALA A CA 1
ATOM 3648 C C . ALA A 1 457 ? 7.137 -5.782 7.646 1.00 84.06 457 ALA A C 1
ATOM 3650 O O . ALA A 1 457 ? 6.151 -6.375 7.216 1.00 84.06 457 ALA A O 1
ATOM 3651 N N . SER A 1 458 ? 7.062 -4.565 8.196 1.00 83.62 458 SER A N 1
ATOM 3652 C CA . SER A 1 458 ? 5.820 -3.791 8.348 1.00 83.62 458 SER A CA 1
ATOM 3653 C C . SER A 1 458 ? 5.188 -3.351 7.024 1.00 83.62 458 SER A C 1
ATOM 3655 O O . SER A 1 458 ? 4.037 -2.936 7.020 1.00 83.62 458 SER A O 1
ATOM 3657 N N . MET A 1 459 ? 5.920 -3.435 5.911 1.00 90.00 459 MET A N 1
ATOM 3658 C CA . MET A 1 459 ? 5.481 -3.024 4.573 1.00 90.00 459 MET A CA 1
ATOM 3659 C C . MET A 1 459 ? 5.226 -4.206 3.637 1.00 90.00 459 MET A C 1
ATOM 3661 O O . MET A 1 459 ? 4.854 -4.009 2.484 1.00 90.00 459 MET A O 1
ATOM 3665 N N . ARG A 1 460 ? 5.386 -5.448 4.109 1.00 86.50 460 ARG A N 1
ATOM 3666 C CA . ARG A 1 460 ? 5.197 -6.644 3.268 1.00 86.50 460 ARG A CA 1
ATOM 3667 C C . ARG A 1 460 ? 3.744 -6.893 2.852 1.00 86.50 460 ARG A C 1
ATOM 3669 O O . ARG A 1 460 ? 3.501 -7.727 1.987 1.00 86.50 460 ARG A O 1
ATOM 3676 N N . GLY A 1 461 ? 2.794 -6.176 3.458 1.00 81.44 461 GLY A N 1
ATOM 3677 C CA . GLY A 1 461 ? 1.395 -6.144 3.028 1.00 81.44 461 GLY A CA 1
ATOM 3678 C C . GLY A 1 461 ? 1.115 -5.175 1.872 1.00 81.44 461 GLY A C 1
ATOM 3679 O O . GLY A 1 461 ? 0.053 -5.273 1.262 1.00 81.44 461 GLY A O 1
ATOM 3680 N N . LEU A 1 462 ? 2.044 -4.263 1.555 1.00 90.00 462 LEU A N 1
ATOM 3681 C CA . LEU A 1 462 ? 1.858 -3.276 0.491 1.00 90.00 462 LEU A CA 1
ATOM 3682 C C . LEU A 1 462 ? 1.985 -3.915 -0.905 1.00 90.00 462 LEU A C 1
ATOM 3684 O O . LEU A 1 462 ? 2.721 -4.890 -1.083 1.00 90.00 462 LEU A O 1
ATOM 3688 N N . PRO A 1 463 ? 1.300 -3.377 -1.922 1.00 95.56 463 PRO A N 1
ATOM 3689 C CA . PRO A 1 463 ? 1.502 -3.776 -3.305 1.00 95.56 463 PRO A CA 1
ATOM 3690 C C . PRO A 1 463 ? 2.890 -3.386 -3.829 1.00 95.56 463 PRO A C 1
ATOM 3692 O O . PRO A 1 463 ? 3.398 -2.301 -3.541 1.00 95.56 463 PRO A O 1
ATOM 3695 N N . VAL A 1 464 ? 3.478 -4.268 -4.643 1.00 98.75 464 VAL A N 1
ATOM 3696 C CA . VAL A 1 464 ? 4.740 -4.013 -5.348 1.00 98.75 464 VAL A CA 1
ATOM 3697 C C . VAL A 1 464 ? 4.524 -4.072 -6.854 1.00 98.75 464 VAL A C 1
ATOM 3699 O O . VAL A 1 464 ? 3.886 -4.999 -7.358 1.00 98.75 464 VAL A O 1
ATOM 3702 N N . TYR A 1 465 ? 5.092 -3.110 -7.572 1.00 98.81 465 TYR A N 1
ATOM 3703 C CA . TYR A 1 465 ? 4.984 -2.960 -9.019 1.00 98.81 465 TYR A CA 1
ATOM 3704 C C . TYR A 1 465 ? 6.389 -2.930 -9.623 1.00 98.81 465 TYR A C 1
ATOM 3706 O O . TYR A 1 465 ? 7.181 -2.072 -9.249 1.00 98.81 465 TYR A O 1
ATOM 3714 N N . ILE A 1 466 ? 6.727 -3.829 -10.555 1.00 98.88 466 ILE A N 1
ATOM 3715 C CA . ILE A 1 466 ? 7.919 -3.615 -11.386 1.00 98.88 466 ILE A CA 1
ATOM 3716 C C . ILE A 1 466 ? 7.491 -2.755 -12.569 1.00 98.88 466 ILE A C 1
ATOM 3718 O O . ILE A 1 466 ? 6.783 -3.223 -13.466 1.00 98.88 466 ILE A O 1
ATOM 3722 N N . THR A 1 467 ? 7.874 -1.485 -12.527 1.00 98.69 467 THR A N 1
ATOM 3723 C CA . THR A 1 467 ? 7.331 -0.435 -13.394 1.00 98.69 467 THR A CA 1
ATOM 3724 C C . THR A 1 467 ? 8.143 -0.199 -14.652 1.00 98.69 467 THR A C 1
ATOM 3726 O O . THR A 1 467 ? 7.621 0.409 -15.582 1.00 98.69 467 THR A O 1
ATOM 3729 N N . GLU A 1 468 ? 9.371 -0.718 -14.703 1.00 98.00 468 GLU A N 1
ATOM 3730 C CA . GLU A 1 468 ? 10.217 -0.723 -15.896 1.00 98.00 468 GLU A CA 1
ATOM 3731 C C . GLU A 1 468 ? 11.090 -1.982 -15.931 1.00 98.00 468 GLU A C 1
ATOM 3733 O O . GLU A 1 468 ? 11.660 -2.406 -14.914 1.00 98.00 468 GLU A O 1
ATOM 3738 N N . THR A 1 469 ? 11.153 -2.595 -17.115 1.00 98.31 469 THR A N 1
ATOM 3739 C CA . THR A 1 469 ? 12.073 -3.675 -17.451 1.00 98.31 469 THR A CA 1
ATOM 3740 C C . THR A 1 469 ? 12.379 -3.712 -18.944 1.00 98.31 469 THR A C 1
ATOM 3742 O O . THR A 1 469 ? 11.494 -3.495 -19.776 1.00 98.31 469 THR A O 1
ATOM 3745 N N . ASP A 1 470 ? 13.623 -4.046 -19.264 1.00 96.50 470 ASP A N 1
ATOM 3746 C CA . ASP A 1 470 ? 14.165 -4.264 -20.603 1.00 96.50 470 ASP A CA 1
ATOM 3747 C C . ASP A 1 470 ? 15.552 -4.944 -20.510 1.00 96.50 470 ASP A C 1
ATOM 3749 O O . ASP A 1 470 ? 15.940 -5.509 -19.477 1.00 96.50 470 ASP A O 1
ATOM 3753 N N . GLN A 1 471 ? 16.298 -4.917 -21.613 1.00 95.19 471 GLN A N 1
ATOM 3754 C CA . GLN A 1 471 ? 17.578 -5.600 -21.778 1.00 95.19 471 GLN A CA 1
ATOM 3755 C C . GLN A 1 471 ? 18.789 -4.793 -21.262 1.00 95.19 471 GLN A C 1
ATOM 3757 O O . GLN A 1 471 ? 19.918 -5.266 -21.417 1.00 95.19 471 GLN A O 1
ATOM 3762 N N . ASN A 1 472 ? 18.572 -3.610 -20.673 1.00 90.94 472 ASN A N 1
ATOM 3763 C CA . ASN A 1 472 ? 19.563 -2.554 -20.414 1.00 90.94 472 ASN A CA 1
ATOM 3764 C C . ASN A 1 472 ? 20.480 -2.298 -21.626 1.00 90.94 472 ASN A C 1
ATOM 3766 O O . ASN A 1 472 ? 21.669 -2.005 -21.497 1.00 90.94 472 ASN A O 1
ATOM 3770 N N . ASP A 1 473 ? 19.893 -2.454 -22.810 1.00 86.50 473 ASP A N 1
ATOM 3771 C CA . ASP A 1 473 ? 20.356 -2.046 -24.128 1.00 86.50 473 ASP A CA 1
ATOM 3772 C C . ASP A 1 473 ? 19.105 -1.827 -25.002 1.00 86.50 473 ASP A C 1
ATOM 3774 O O . ASP A 1 473 ? 18.010 -2.281 -24.640 1.00 86.50 473 ASP A O 1
ATOM 3778 N N . PHE A 1 474 ? 19.256 -1.188 -26.164 1.00 90.94 474 PHE A N 1
ATOM 3779 C CA . PHE A 1 474 ? 18.152 -1.063 -27.113 1.00 90.94 474 PHE A CA 1
ATOM 3780 C C . PHE A 1 474 ? 17.543 -2.433 -27.411 1.00 90.94 474 PHE A C 1
ATOM 3782 O O . PHE A 1 474 ? 18.258 -3.429 -27.570 1.00 90.94 474 PHE A O 1
ATOM 3789 N N . TRP A 1 475 ? 16.215 -2.474 -27.518 1.00 94.12 475 TRP A N 1
ATOM 3790 C CA . TRP A 1 475 ? 15.513 -3.705 -27.847 1.00 94.12 475 TRP A CA 1
ATOM 3791 C C . TRP A 1 475 ? 16.075 -4.328 -29.115 1.00 94.12 475 TRP A C 1
ATOM 3793 O O . TRP A 1 475 ? 16.114 -3.714 -30.183 1.00 94.12 475 TRP A O 1
ATOM 3803 N N . ASP A 1 476 ? 16.491 -5.583 -28.998 1.00 91.31 476 ASP A N 1
ATOM 3804 C CA . ASP A 1 476 ? 1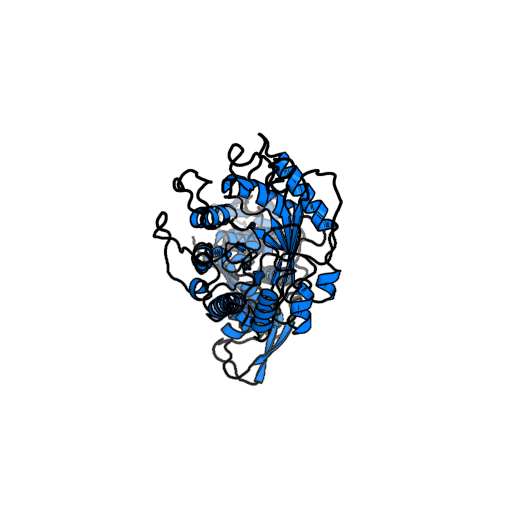7.007 -6.297 -30.147 1.00 91.31 476 ASP A CA 1
ATOM 3805 C C . ASP A 1 476 ? 15.917 -6.535 -31.196 1.00 91.31 476 ASP A C 1
ATOM 3807 O O . ASP A 1 476 ? 14.786 -6.905 -30.879 1.00 91.31 476 ASP A O 1
ATOM 3811 N N . HIS A 1 477 ? 16.292 -6.449 -32.470 1.00 94.62 477 HIS A N 1
ATOM 3812 C CA . HIS A 1 477 ? 15.437 -6.845 -33.592 1.00 94.62 477 HIS A CA 1
ATOM 3813 C C . HIS A 1 477 ? 15.391 -8.377 -33.757 1.00 94.62 477 HIS A C 1
ATOM 3815 O O . HIS A 1 477 ? 15.537 -8.909 -34.859 1.00 94.62 477 HIS A O 1
ATOM 3821 N N . SER A 1 478 ? 15.258 -9.114 -32.650 1.00 94.50 478 SER A N 1
ATOM 3822 C CA . SER A 1 478 ? 15.098 -10.566 -32.653 1.00 94.50 478 SER A CA 1
ATOM 3823 C C . SER A 1 478 ? 14.263 -11.061 -31.472 1.00 94.50 478 SER A C 1
ATOM 3825 O O . SER A 1 478 ? 14.251 -10.478 -30.391 1.00 94.50 478 SER A O 1
ATOM 3827 N N . ASN A 1 479 ? 13.550 -12.170 -31.687 1.00 95.94 479 ASN A N 1
ATOM 3828 C CA . ASN A 1 479 ? 12.744 -12.817 -30.659 1.00 95.94 479 ASN A CA 1
ATOM 3829 C C . ASN A 1 479 ? 13.619 -13.853 -29.947 1.00 95.94 479 ASN A C 1
ATOM 3831 O O . ASN A 1 479 ? 13.720 -15.006 -30.374 1.00 95.94 479 ASN A O 1
ATOM 3835 N N . THR A 1 480 ? 14.298 -13.428 -28.883 1.00 96.31 480 THR A N 1
ATOM 3836 C CA . THR A 1 480 ? 15.185 -14.296 -28.093 1.00 96.31 480 THR A CA 1
ATOM 3837 C C . THR A 1 480 ? 14.439 -15.099 -27.021 1.00 96.31 480 THR A C 1
ATOM 3839 O O . THR A 1 480 ? 15.049 -15.921 -26.327 1.00 96.31 480 THR A O 1
ATOM 3842 N N . GLY A 1 481 ? 13.125 -14.893 -26.871 1.00 98.06 481 GLY A N 1
ATOM 3843 C CA . GLY A 1 481 ? 12.328 -15.431 -25.767 1.00 98.06 481 GLY A CA 1
ATOM 3844 C C . GLY A 1 481 ? 12.616 -14.747 -24.428 1.00 98.06 481 GLY A C 1
ATOM 3845 O O . GLY A 1 481 ? 12.405 -15.353 -23.373 1.00 98.06 481 GLY A O 1
ATOM 3846 N N . TRP A 1 482 ? 13.177 -13.537 -24.461 1.00 98.44 482 TRP A N 1
ATOM 3847 C CA . TRP A 1 482 ? 13.532 -12.767 -23.274 1.00 98.44 482 TRP A CA 1
ATOM 3848 C C . TRP A 1 482 ? 12.279 -12.294 -22.538 1.00 98.44 482 TRP A C 1
ATOM 3850 O O . TRP A 1 482 ? 12.185 -12.493 -21.328 1.00 98.44 482 TRP A O 1
ATOM 3860 N N . VAL A 1 483 ? 11.285 -11.766 -23.266 1.00 98.62 483 VAL A N 1
ATOM 3861 C CA . VAL A 1 483 ? 10.036 -11.255 -22.674 1.00 98.62 483 VAL A CA 1
ATOM 3862 C C . VAL A 1 483 ? 9.263 -12.396 -22.015 1.00 98.62 483 VAL A C 1
ATOM 3864 O O . VAL A 1 483 ? 8.850 -12.286 -20.860 1.00 98.62 483 VAL A O 1
ATOM 3867 N N . GLN A 1 484 ? 9.137 -13.532 -22.710 1.00 98.69 484 GLN A N 1
ATOM 3868 C CA . GLN A 1 484 ? 8.565 -14.756 -22.140 1.00 98.69 484 GLN A CA 1
ATOM 3869 C C . GLN A 1 484 ? 9.260 -15.173 -20.839 1.00 98.69 484 GLN A C 1
ATOM 3871 O O . GLN A 1 484 ? 8.588 -15.437 -19.842 1.00 98.69 484 GLN A O 1
ATOM 3876 N N . ALA A 1 485 ? 10.596 -15.221 -20.835 1.00 98.81 485 ALA A N 1
ATOM 3877 C CA . ALA A 1 485 ? 11.362 -15.638 -19.665 1.00 98.81 485 ALA A CA 1
ATOM 3878 C C . ALA A 1 485 ? 11.207 -14.667 -18.484 1.00 98.81 485 ALA A C 1
ATOM 3880 O O . ALA A 1 485 ? 11.103 -15.125 -17.346 1.00 98.81 485 ALA A O 1
ATOM 3881 N N . ALA A 1 486 ? 11.161 -13.356 -18.741 1.00 98.81 486 ALA A N 1
ATOM 3882 C CA . ALA A 1 486 ? 10.971 -12.331 -17.717 1.00 98.81 486 ALA A CA 1
ATOM 3883 C C . ALA A 1 486 ? 9.623 -12.498 -16.994 1.00 98.81 486 ALA A C 1
ATOM 3885 O O . ALA A 1 486 ? 9.580 -12.575 -15.764 1.00 98.81 486 ALA A O 1
ATOM 3886 N N . TYR A 1 487 ? 8.529 -12.652 -17.750 1.00 98.88 487 TYR A N 1
ATOM 3887 C CA . TYR A 1 487 ? 7.209 -12.909 -17.171 1.00 98.88 487 TYR A CA 1
ATOM 3888 C C . TYR A 1 487 ? 7.129 -14.255 -16.445 1.00 98.88 487 TYR A C 1
ATOM 3890 O O . TYR A 1 487 ? 6.541 -14.325 -15.368 1.00 98.88 487 TYR A O 1
ATOM 3898 N N . GLU A 1 488 ? 7.752 -15.306 -16.985 1.00 98.75 488 GLU A N 1
ATOM 3899 C CA . GLU A 1 488 ? 7.819 -16.617 -16.330 1.00 98.75 488 GLU A CA 1
ATOM 3900 C C . GLU A 1 488 ? 8.551 -16.551 -14.975 1.00 98.75 488 GLU A C 1
ATOM 3902 O O . GLU A 1 488 ? 8.131 -17.191 -14.014 1.00 98.75 488 GLU A O 1
ATOM 3907 N N . GLU A 1 489 ? 9.633 -15.771 -14.856 1.00 98.62 489 GLU A N 1
ATOM 3908 C CA . GLU A 1 489 ? 10.354 -15.596 -13.584 1.00 98.62 489 GLU A CA 1
ATOM 3909 C C . GLU A 1 489 ? 9.515 -14.852 -12.536 1.00 98.62 489 GLU A C 1
ATOM 3911 O O . GLU A 1 489 ? 9.514 -15.256 -11.370 1.00 98.62 489 GLU A O 1
ATOM 3916 N N . ILE A 1 490 ? 8.782 -13.803 -12.926 1.00 98.75 490 ILE A N 1
ATOM 3917 C CA . ILE A 1 490 ? 7.903 -13.074 -11.996 1.00 98.75 490 ILE A CA 1
ATOM 3918 C C . ILE A 1 490 ? 6.686 -13.915 -11.599 1.00 98.75 490 ILE A C 1
ATOM 3920 O O . ILE A 1 490 ? 6.327 -13.936 -10.422 1.00 98.75 490 ILE A O 1
ATOM 3924 N N . ASP A 1 491 ? 6.089 -14.669 -12.527 1.00 98.31 491 ASP A N 1
ATOM 3925 C CA . ASP A 1 491 ? 5.037 -15.631 -12.182 1.00 98.31 491 ASP A CA 1
ATOM 3926 C C . ASP A 1 491 ? 5.565 -16.678 -11.194 1.00 98.31 491 ASP A C 1
ATOM 3928 O O . ASP A 1 491 ? 4.969 -16.878 -10.141 1.00 98.31 491 ASP A O 1
ATOM 3932 N N . ARG A 1 492 ? 6.748 -17.252 -11.445 1.00 97.56 492 ARG A N 1
ATOM 3933 C CA . ARG A 1 492 ? 7.398 -18.208 -10.536 1.00 97.56 492 ARG A CA 1
ATOM 3934 C C . ARG A 1 492 ? 7.664 -17.624 -9.149 1.00 97.56 492 ARG A C 1
ATOM 3936 O O . ARG A 1 492 ? 7.491 -18.329 -8.160 1.00 97.56 492 ARG A O 1
ATOM 3943 N N . TRP A 1 493 ? 8.081 -16.360 -9.058 1.00 97.19 493 TRP A N 1
ATOM 3944 C CA . TRP A 1 493 ? 8.196 -15.662 -7.774 1.00 97.19 493 TRP A CA 1
ATOM 3945 C C . TRP A 1 493 ? 6.842 -15.583 -7.065 1.00 97.19 493 TRP A C 1
ATOM 3947 O O . TRP A 1 493 ? 6.759 -15.901 -5.878 1.00 97.19 493 TRP A O 1
ATOM 3957 N N . ASN A 1 494 ? 5.796 -15.196 -7.798 1.00 93.69 494 ASN A N 1
ATOM 3958 C CA . ASN A 1 494 ? 4.444 -15.048 -7.276 1.00 93.69 494 ASN A CA 1
ATOM 3959 C C . ASN A 1 494 ? 3.771 -16.377 -6.927 1.00 93.69 494 ASN A C 1
ATOM 3961 O O . ASN A 1 494 ? 2.906 -16.360 -6.067 1.00 93.69 494 ASN A O 1
ATOM 3965 N N . GLN A 1 495 ? 4.155 -17.515 -7.507 1.00 85.00 495 GLN A N 1
ATOM 3966 C CA . GLN A 1 495 ? 3.587 -18.813 -7.115 1.00 85.00 495 GLN A CA 1
ATOM 3967 C C . GLN A 1 495 ? 3.997 -19.237 -5.697 1.00 85.00 495 GLN A C 1
ATOM 3969 O O . GLN A 1 495 ? 3.311 -20.056 -5.086 1.00 85.00 495 GLN A O 1
ATOM 3974 N N . GLU A 1 496 ? 5.063 -18.660 -5.128 1.00 84.25 496 GLU A N 1
ATOM 3975 C CA . GLU A 1 496 ? 5.455 -19.006 -3.765 1.00 84.25 496 GLU A CA 1
ATOM 3976 C C . GLU A 1 496 ? 4.572 -18.303 -2.722 1.00 84.25 496 GLU A C 1
ATOM 3978 O O . GLU A 1 496 ? 4.512 -17.066 -2.680 1.00 84.25 496 GLU A O 1
ATOM 3983 N N . PRO A 1 497 ? 3.877 -19.058 -1.841 1.00 74.56 497 PRO A N 1
ATOM 3984 C CA . PRO A 1 497 ? 2.897 -18.483 -0.915 1.00 74.56 497 PRO A CA 1
ATOM 3985 C C . PRO A 1 497 ? 3.485 -17.485 0.085 1.00 74.56 497 PRO A C 1
ATOM 3987 O O . PRO A 1 497 ? 2.779 -16.605 0.564 1.00 74.56 497 PRO A O 1
ATOM 3990 N N . THR A 1 498 ? 4.769 -17.630 0.420 1.00 77.31 498 THR A N 1
ATOM 3991 C CA . THR A 1 498 ? 5.466 -16.795 1.409 1.00 77.31 498 THR A CA 1
ATOM 3992 C C . THR A 1 498 ? 6.024 -15.502 0.829 1.00 77.31 498 THR A C 1
ATOM 3994 O O . THR A 1 498 ? 6.489 -14.654 1.590 1.00 77.31 498 THR A O 1
ATOM 3997 N N . HIS A 1 499 ? 6.042 -15.351 -0.495 1.00 86.75 499 HIS A N 1
ATOM 3998 C CA . HIS A 1 499 ? 6.535 -14.135 -1.124 1.00 86.75 499 HIS A CA 1
ATOM 3999 C C . HIS A 1 499 ? 5.460 -13.050 -1.147 1.00 86.75 499 HIS A C 1
ATOM 4001 O O . HIS A 1 499 ? 4.302 -13.303 -1.487 1.00 86.75 499 HIS A O 1
ATOM 4007 N N . GLN A 1 500 ? 5.881 -11.817 -0.856 1.00 90.94 500 GLN A N 1
ATOM 4008 C CA . GLN A 1 500 ? 5.113 -10.629 -1.210 1.00 90.94 500 GLN A CA 1
ATOM 4009 C C . GLN A 1 500 ? 4.936 -10.604 -2.733 1.00 90.94 500 GLN A C 1
ATOM 4011 O O . GLN A 1 500 ? 5.898 -10.803 -3.485 1.00 90.94 500 GLN A O 1
ATOM 4016 N N . LYS A 1 501 ? 3.691 -10.418 -3.176 1.00 92.56 501 LYS A N 1
ATOM 4017 C 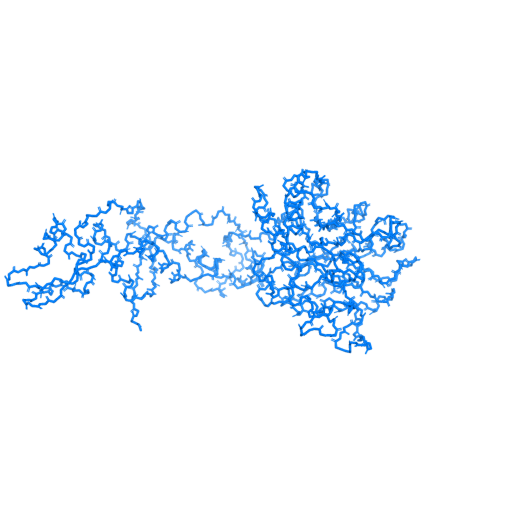CA . LYS A 1 501 ? 3.326 -10.527 -4.588 1.00 92.56 501 LYS A CA 1
ATOM 4018 C C . LYS A 1 501 ? 3.728 -9.273 -5.358 1.00 92.56 501 LYS A C 1
ATOM 4020 O O . LYS A 1 501 ? 3.548 -8.153 -4.883 1.00 92.56 501 LYS A O 1
ATOM 4025 N N . ILE A 1 502 ? 4.218 -9.483 -6.573 1.00 98.38 502 ILE A N 1
ATOM 4026 C CA . ILE A 1 502 ? 4.541 -8.443 -7.549 1.00 98.38 502 ILE A CA 1
ATOM 4027 C C . ILE A 1 502 ? 3.367 -8.351 -8.524 1.00 98.38 502 ILE A C 1
ATOM 4029 O O . ILE A 1 502 ? 3.078 -9.309 -9.244 1.00 98.38 502 ILE A O 1
ATOM 4033 N N . ARG A 1 503 ? 2.665 -7.217 -8.532 1.00 97.75 503 ARG A N 1
ATOM 4034 C CA . ARG A 1 503 ? 1.406 -7.034 -9.268 1.00 97.75 503 ARG A CA 1
ATOM 4035 C C . ARG A 1 503 ? 1.593 -6.900 -10.774 1.00 97.75 503 ARG A C 1
ATOM 4037 O O . ARG A 1 503 ? 0.718 -7.321 -11.530 1.00 97.75 503 ARG A O 1
ATOM 4044 N N . CYS A 1 504 ? 2.723 -6.350 -11.208 1.00 98.62 504 CYS A N 1
ATOM 4045 C CA . CYS A 1 504 ? 3.035 -6.161 -12.619 1.00 98.62 504 CYS A CA 1
ATOM 4046 C C . CYS A 1 504 ? 4.536 -6.228 -12.909 1.00 98.62 504 CYS A C 1
ATOM 4048 O O . CYS A 1 504 ? 5.363 -5.984 -12.031 1.00 98.62 504 CYS A O 1
ATOM 4050 N N . LEU A 1 505 ? 4.845 -6.514 -14.171 1.00 98.88 505 LEU A N 1
ATOM 4051 C CA . LEU A 1 505 ? 6.135 -6.332 -14.819 1.00 98.88 505 LEU A CA 1
ATOM 4052 C C . LEU A 1 505 ? 5.887 -5.575 -16.131 1.00 98.88 505 LEU A C 1
ATOM 4054 O O . LEU A 1 505 ? 5.232 -6.098 -17.038 1.00 98.88 505 LEU A O 1
ATOM 4058 N N . ILE A 1 506 ? 6.368 -4.337 -16.209 1.00 98.81 506 ILE A N 1
ATOM 4059 C CA . ILE A 1 506 ? 6.054 -3.406 -17.298 1.00 98.81 506 ILE A CA 1
ATOM 4060 C C . ILE A 1 506 ? 7.241 -3.273 -18.252 1.00 98.81 506 ILE A C 1
ATOM 4062 O O . ILE A 1 506 ? 8.331 -2.890 -17.836 1.00 98.81 506 ILE A O 1
ATOM 4066 N N . LEU A 1 507 ? 7.020 -3.572 -19.535 1.00 98.50 507 LEU A N 1
ATOM 4067 C CA . LEU A 1 507 ? 8.039 -3.448 -20.580 1.00 98.50 507 LEU A CA 1
ATOM 4068 C C . LEU A 1 507 ? 8.298 -1.974 -20.921 1.00 98.50 507 LEU A C 1
ATOM 4070 O O . LEU A 1 507 ? 7.366 -1.252 -21.291 1.00 98.50 507 LEU A O 1
ATOM 4074 N N . TYR A 1 508 ? 9.560 -1.556 -20.838 1.00 96.19 508 TYR A N 1
ATOM 4075 C CA . TYR A 1 508 ? 10.022 -0.211 -21.180 1.00 96.19 508 TYR A CA 1
ATOM 4076 C C . TYR A 1 508 ? 10.601 -0.190 -22.603 1.00 96.19 508 TYR A C 1
ATOM 4078 O O . TYR A 1 508 ? 11.542 -0.918 -22.867 1.00 96.19 508 TYR A O 1
ATOM 4086 N N . ARG A 1 509 ? 10.083 0.564 -23.578 1.00 91.69 509 ARG A N 1
ATOM 4087 C CA . ARG A 1 509 ? 8.801 1.291 -23.590 1.00 91.69 509 ARG A CA 1
ATOM 4088 C C . ARG A 1 509 ? 8.198 1.371 -24.996 1.00 91.69 509 ARG A C 1
ATOM 4090 O O . ARG A 1 509 ? 8.839 1.017 -25.983 1.00 91.69 509 ARG A O 1
ATOM 4097 N N . TRP A 1 510 ? 6.953 1.838 -25.098 1.00 95.88 510 TRP A N 1
ATOM 4098 C CA . TRP A 1 510 ? 6.233 1.921 -26.371 1.00 95.88 510 TRP A CA 1
ATOM 4099 C C . TRP A 1 510 ? 6.475 3.222 -27.149 1.00 95.88 510 TRP A C 1
ATOM 4101 O O . TRP A 1 510 ? 6.523 3.185 -28.375 1.00 95.88 510 TRP A O 1
ATOM 4111 N N . SER A 1 511 ? 6.629 4.378 -26.494 1.00 91.00 511 SER A N 1
ATOM 4112 C CA . SER A 1 511 ? 6.761 5.663 -27.207 1.00 91.00 511 SER A CA 1
ATOM 4113 C C . SER A 1 511 ? 7.952 5.697 -28.179 1.00 91.00 511 SER A C 1
ATOM 4115 O O . SER A 1 511 ? 9.000 5.140 -27.876 1.00 91.00 511 SER A O 1
ATOM 4117 N N . ARG A 1 512 ? 7.810 6.380 -29.331 1.00 87.44 512 ARG A N 1
ATOM 4118 C CA . ARG A 1 512 ? 8.897 6.609 -30.319 1.00 87.44 512 ARG A CA 1
ATOM 4119 C C . ARG A 1 512 ? 9.840 7.742 -29.952 1.00 87.44 512 ARG A C 1
ATOM 4121 O O . ARG A 1 512 ? 10.846 7.937 -30.625 1.00 87.44 512 ARG A O 1
ATOM 4128 N N . ASP A 1 513 ? 9.489 8.525 -28.940 1.00 83.12 513 ASP A N 1
ATOM 4129 C CA . ASP A 1 513 ? 10.299 9.664 -28.504 1.00 83.12 513 ASP A CA 1
ATOM 4130 C C . ASP A 1 513 ? 11.540 9.229 -27.700 1.00 83.12 513 ASP A C 1
ATOM 4132 O O . ASP A 1 513 ? 12.230 10.068 -27.123 1.00 83.12 513 ASP A O 1
ATOM 4136 N N . ASP A 1 514 ? 11.806 7.924 -27.661 1.00 82.56 514 ASP A N 1
ATOM 4137 C CA . ASP A 1 514 ? 12.834 7.270 -26.876 1.00 82.56 514 ASP A CA 1
ATOM 4138 C C . ASP A 1 514 ? 13.511 6.178 -27.723 1.00 82.56 514 ASP A C 1
ATOM 4140 O O . ASP A 1 514 ? 12.841 5.424 -28.435 1.00 82.56 514 ASP A O 1
ATOM 4144 N N . ASP A 1 515 ? 14.838 6.086 -27.647 1.00 84.62 515 ASP A N 1
ATOM 4145 C CA . ASP A 1 515 ? 15.628 5.100 -28.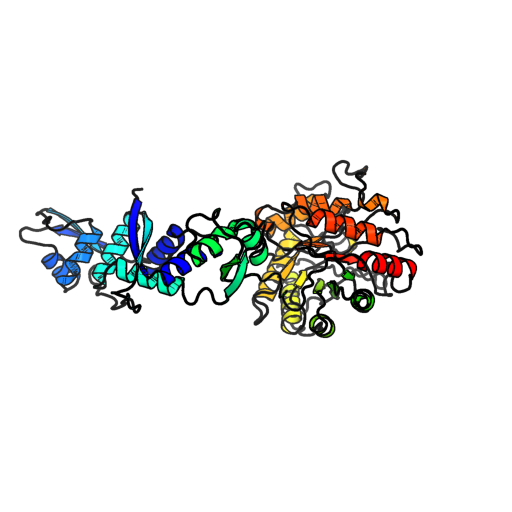394 1.00 84.62 515 ASP A CA 1
ATOM 4146 C C . ASP A 1 515 ? 15.368 3.658 -27.902 1.00 84.62 515 ASP A C 1
ATOM 4148 O O . ASP A 1 515 ? 15.652 2.689 -28.605 1.00 84.62 515 ASP A O 1
ATOM 4152 N N . TRP A 1 516 ? 14.757 3.511 -26.722 1.00 88.94 516 TRP A N 1
ATOM 4153 C CA . TRP A 1 516 ? 14.345 2.242 -26.114 1.00 88.94 516 TRP A CA 1
ATOM 4154 C C . TRP A 1 516 ? 12.944 1.783 -26.558 1.00 88.94 516 TRP A C 1
ATOM 4156 O O . TRP A 1 516 ? 12.308 0.944 -25.914 1.00 88.94 516 TRP A O 1
ATOM 4166 N N . SER A 1 517 ? 12.430 2.338 -27.659 1.00 94.81 517 SER A N 1
ATOM 4167 C CA . SER A 1 517 ? 11.126 1.972 -28.210 1.00 94.81 517 SER A CA 1
ATOM 4168 C C . SER A 1 517 ? 11.125 0.584 -28.851 1.00 94.81 517 SER A C 1
ATOM 4170 O O . SER A 1 517 ? 11.923 0.305 -29.745 1.00 94.81 517 SER A O 1
ATOM 4172 N N . PHE A 1 518 ? 10.147 -0.259 -28.504 1.00 96.00 518 PHE A N 1
ATOM 4173 C CA . PHE A 1 518 ? 9.859 -1.490 -29.260 1.00 96.00 518 PHE A CA 1
ATOM 4174 C C . PHE A 1 518 ? 8.624 -1.384 -30.170 1.00 96.00 518 PHE A C 1
ATOM 4176 O O . PHE A 1 518 ? 8.209 -2.382 -30.772 1.00 96.00 518 PHE A O 1
ATOM 4183 N N . GLN A 1 519 ? 8.031 -0.192 -30.333 1.00 96.31 519 GLN A N 1
ATOM 4184 C CA . GLN A 1 519 ? 6.813 -0.027 -31.139 1.00 96.31 519 GLN A CA 1
ATOM 4185 C C . GLN A 1 519 ? 6.989 -0.480 -32.592 1.00 96.31 519 GLN A C 1
ATOM 4187 O O . GLN A 1 519 ? 6.025 -0.958 -33.190 1.00 96.31 519 GLN A O 1
ATOM 4192 N N . ASP A 1 520 ? 8.185 -0.386 -33.167 1.00 95.06 520 ASP A N 1
ATOM 4193 C CA . ASP A 1 520 ? 8.453 -0.788 -34.554 1.00 95.06 520 ASP A CA 1
ATOM 4194 C C . ASP A 1 520 ? 9.176 -2.143 -34.666 1.00 95.06 520 ASP A C 1
ATOM 4196 O O . ASP A 1 520 ? 9.473 -2.601 -35.769 1.00 95.06 520 ASP A O 1
ATOM 4200 N N . ILE A 1 521 ? 9.378 -2.844 -33.545 1.00 96.44 521 ILE A N 1
ATOM 4201 C CA . ILE A 1 521 ? 10.111 -4.114 -33.497 1.00 96.44 521 ILE A CA 1
ATOM 4202 C C . ILE A 1 521 ? 9.117 -5.272 -33.417 1.00 96.44 521 ILE A C 1
ATOM 4204 O O . ILE A 1 521 ? 8.538 -5.563 -32.370 1.00 96.44 521 ILE A O 1
ATOM 4208 N N . THR A 1 522 ? 8.864 -5.917 -34.556 1.00 97.75 522 THR A N 1
ATOM 4209 C CA . THR A 1 522 ? 7.861 -6.993 -34.658 1.00 97.75 522 THR A CA 1
ATOM 4210 C C . THR A 1 522 ? 8.238 -8.188 -33.789 1.00 97.75 522 THR A C 1
ATOM 4212 O O . THR A 1 522 ? 7.383 -8.771 -33.132 1.00 97.75 522 THR A O 1
ATOM 4215 N N . GLU A 1 523 ? 9.526 -8.495 -33.710 1.00 98.00 523 GLU A N 1
ATOM 4216 C CA . GLU A 1 523 ? 10.064 -9.640 -32.995 1.00 98.00 523 GLU A CA 1
ATOM 4217 C C . GLU A 1 523 ? 9.818 -9.564 -31.480 1.00 98.00 523 GLU A C 1
ATOM 4219 O O . GLU A 1 523 ? 9.457 -10.573 -30.873 1.00 98.00 523 GLU A O 1
ATOM 4224 N N . ILE A 1 524 ? 9.925 -8.372 -30.881 1.00 97.75 524 ILE A N 1
ATOM 4225 C CA . ILE A 1 524 ? 9.620 -8.146 -29.459 1.00 97.75 524 ILE A CA 1
ATOM 4226 C C . ILE A 1 524 ? 8.114 -8.206 -29.199 1.00 97.75 524 ILE A C 1
ATOM 4228 O O . ILE A 1 524 ? 7.682 -8.789 -28.204 1.00 97.75 524 ILE A O 1
ATOM 4232 N N . LYS A 1 525 ? 7.287 -7.681 -30.114 1.00 98.31 525 LYS A N 1
ATOM 4233 C CA . LYS A 1 525 ? 5.823 -7.819 -30.013 1.00 98.31 525 LYS A CA 1
ATOM 4234 C C . LYS A 1 525 ? 5.395 -9.280 -30.084 1.00 98.31 525 LYS A C 1
ATOM 4236 O O . LYS A 1 525 ? 4.492 -9.681 -29.357 1.00 98.31 525 LYS A O 1
ATOM 4241 N N . ASP A 1 526 ? 6.036 -10.072 -30.936 1.00 98.44 526 ASP A N 1
ATOM 4242 C CA . ASP A 1 526 ? 5.750 -11.499 -31.058 1.00 98.44 526 ASP A CA 1
ATOM 4243 C C . ASP A 1 526 ? 6.234 -12.287 -29.830 1.00 98.44 526 ASP A C 1
ATOM 4245 O O . ASP A 1 526 ? 5.528 -13.189 -29.378 1.00 98.44 526 ASP A O 1
ATOM 4249 N N . ASP A 1 527 ? 7.370 -11.912 -29.227 1.00 98.56 527 ASP A N 1
ATOM 4250 C CA . ASP A 1 527 ? 7.816 -12.449 -27.930 1.00 98.56 527 ASP A CA 1
ATOM 4251 C C . ASP A 1 527 ? 6.792 -12.128 -26.822 1.00 98.56 527 ASP A C 1
ATOM 4253 O O . ASP A 1 527 ? 6.360 -13.011 -26.076 1.00 98.56 527 ASP A O 1
ATOM 4257 N N . PHE A 1 528 ? 6.293 -10.888 -26.771 1.00 98.62 528 PHE A N 1
ATOM 4258 C CA . PHE A 1 528 ? 5.251 -10.499 -25.820 1.00 98.62 528 PHE A CA 1
ATOM 4259 C C . PHE A 1 528 ? 3.922 -11.227 -26.061 1.00 98.62 528 PHE A C 1
ATOM 4261 O O . PHE A 1 528 ? 3.307 -11.712 -25.112 1.00 98.62 528 PHE A O 1
ATOM 4268 N N . ARG A 1 529 ? 3.489 -11.390 -27.319 1.00 98.56 529 ARG A N 1
ATOM 4269 C CA . ARG A 1 529 ? 2.294 -12.183 -27.664 1.00 98.56 529 ARG A CA 1
ATOM 4270 C C . ARG A 1 529 ? 2.416 -13.638 -27.226 1.00 98.56 529 ARG A C 1
ATOM 4272 O O . ARG A 1 529 ? 1.414 -14.199 -26.789 1.00 98.56 529 ARG A O 1
ATOM 4279 N N . ALA A 1 530 ? 3.606 -14.227 -27.335 1.00 98.50 530 ALA A N 1
ATOM 4280 C CA . ALA A 1 530 ? 3.869 -15.574 -26.844 1.00 98.50 530 ALA A CA 1
ATOM 4281 C C . ALA A 1 530 ? 3.804 -15.634 -25.307 1.00 98.50 530 ALA A C 1
ATOM 4283 O O . ALA A 1 530 ? 3.183 -16.540 -24.755 1.00 98.50 530 ALA A O 1
ATOM 4284 N N . ALA A 1 531 ? 4.340 -14.636 -24.594 1.00 98.44 531 ALA A N 1
ATOM 4285 C CA . ALA A 1 531 ? 4.172 -14.537 -23.138 1.00 98.44 531 ALA A CA 1
ATOM 4286 C C . ALA A 1 531 ? 2.685 -14.431 -22.746 1.00 98.44 531 ALA A C 1
ATOM 4288 O O . ALA A 1 531 ? 2.217 -15.116 -21.834 1.00 98.44 531 ALA A O 1
ATOM 4289 N N . LEU A 1 532 ? 1.919 -13.639 -23.502 1.00 98.25 532 LEU A N 1
ATOM 4290 C CA . LEU A 1 532 ? 0.474 -13.486 -23.366 1.00 98.25 532 LEU A CA 1
ATOM 4291 C C . LEU A 1 532 ? -0.323 -14.739 -23.757 1.00 98.25 532 LEU A C 1
ATOM 4293 O O . LEU A 1 532 ? -1.539 -14.727 -23.596 1.00 98.25 532 LEU A O 1
ATOM 4297 N N . ASP A 1 533 ? 0.276 -15.838 -24.216 1.00 97.12 533 ASP A N 1
ATOM 4298 C CA . ASP A 1 533 ? -0.438 -17.119 -24.327 1.00 97.12 533 ASP A CA 1
ATOM 4299 C C . ASP A 1 533 ? -0.579 -17.815 -22.956 1.00 97.12 533 ASP A C 1
ATOM 4301 O O . ASP A 1 533 ? -1.513 -18.593 -22.745 1.00 97.12 533 ASP A O 1
ATOM 4305 N N . HIS A 1 534 ? 0.197 -17.405 -21.946 1.00 95.62 534 HIS A N 1
ATOM 4306 C CA . HIS A 1 534 ? 0.132 -17.915 -20.569 1.00 95.62 534 HIS A CA 1
ATOM 4307 C C . HIS A 1 534 ? -0.788 -17.094 -19.651 1.00 95.62 534 HIS A C 1
ATOM 4309 O O . HIS A 1 534 ? -0.932 -15.884 -19.810 1.00 95.62 534 HIS A O 1
ATOM 4315 N N . ASP A 1 535 ? -1.461 -17.731 -18.691 1.00 90.94 535 ASP A N 1
ATOM 4316 C CA . ASP A 1 535 ? -2.374 -17.060 -17.744 1.00 90.94 535 ASP A CA 1
ATOM 4317 C C . ASP A 1 535 ? -1.646 -16.651 -16.450 1.00 90.94 535 ASP A C 1
ATOM 4319 O O . ASP A 1 535 ? -1.964 -17.146 -15.365 1.00 90.94 535 ASP A O 1
ATOM 4323 N N . TYR A 1 536 ? -0.645 -15.775 -16.572 1.00 95.75 536 TYR A N 1
ATOM 4324 C CA . TYR A 1 536 ? 0.128 -15.280 -15.430 1.00 95.75 536 TYR A CA 1
ATOM 4325 C C . TYR A 1 536 ? -0.644 -14.209 -14.658 1.00 95.75 536 TYR A C 1
ATOM 4327 O O . TYR A 1 536 ? -1.037 -13.178 -15.213 1.00 95.75 536 TYR A O 1
ATOM 4335 N N . ARG A 1 537 ? -0.874 -14.464 -13.367 1.00 91.25 537 ARG A N 1
ATOM 4336 C CA . ARG A 1 537 ? -1.655 -13.603 -12.469 1.00 91.25 537 ARG A CA 1
ATOM 4337 C C . ARG A 1 537 ? -0.939 -13.463 -11.141 1.00 91.25 537 ARG A C 1
ATOM 4339 O O . ARG A 1 537 ? -0.436 -14.449 -10.615 1.00 91.25 537 ARG A O 1
ATOM 4346 N N . TRP A 1 538 ? -0.944 -12.265 -10.572 1.00 90.88 538 TRP A N 1
ATOM 4347 C CA . TRP A 1 538 ? -0.149 -11.977 -9.375 1.00 90.88 538 TRP A CA 1
ATOM 4348 C C . TRP A 1 538 ? -0.708 -12.571 -8.077 1.00 90.88 538 TRP A C 1
ATOM 4350 O O . TRP A 1 538 ? 0.025 -12.700 -7.103 1.00 90.88 538 TRP A O 1
ATOM 4360 N N . TRP A 1 539 ? -1.993 -12.924 -8.046 1.00 76.50 539 TRP A N 1
ATOM 4361 C CA . TRP A 1 539 ? -2.681 -13.411 -6.844 1.00 76.50 539 TRP A CA 1
ATOM 4362 C C . TRP A 1 539 ? -2.750 -14.937 -6.726 1.00 76.50 539 TRP A C 1
ATOM 4364 O O . TRP A 1 539 ? -3.339 -15.430 -5.762 1.00 76.50 539 TRP A O 1
ATOM 4374 N N . LYS A 1 540 ? -2.249 -15.668 -7.728 1.00 64.25 540 LYS A N 1
ATOM 4375 C CA . LYS A 1 540 ? -2.353 -17.130 -7.772 1.00 64.25 540 LYS A CA 1
ATOM 4376 C C . LYS A 1 540 ? -1.565 -17.821 -6.664 1.00 64.25 540 LYS A C 1
ATOM 4378 O O . LYS A 1 540 ? -0.523 -17.274 -6.234 1.00 64.25 540 LYS A O 1
#

Foldseek 3Di:
DDKDKDKAWAFLQLQLLLQLVCLVVVHDPQCLLQVLLCVVCPCWQVDKDWDFDAPPDWLLNVCCVFAVGSQLSQLQCLLQVNDPPDTDDGRDITIGIPGPDAAPLDFQPDDGDDPGDIDMDMDIDDPNSRSSSQSNCSRNVHGSRSVSRSSSCVVSDPPLPDKDKDFDAPPDFLLNVCCQFPVGSSSSSSQCSNQVNPDSRDDDGRDITIRGNGPHPPDDDQQAFQFQEAAEDPDLQVLCVVLVRQEEYEYEDQQAQALPDLDEEEDCVSSVVRHRYAYEYANDFQDPVVRFACASQHDQDPVSVSLLSNLSSLLSHLLPYYRAQHYERGAQQLAQRRAHVGLVHDRCALVNLLVSQLSNLVSNCVRPPNVPRFYEYYEHDQPRQSDADVPRNRSHRLVRLLSNLVSCDPRGQEYEYEFEAQADALVSCVDQQADPSGNVARRHRCNVVSNQVSRDPSCLSHEYEHAEYYHNDADDLAQNLNLLSNLVVLLVQLVDSPGRFHQYHYYPHPDPVDSNHCVVRVRVSVSSSVSSVDPRGRSD

Radius of gyration: 30.49 Å; chains: 1; bounding box: 68×57×99 Å